Protein AF-0000000076143682 (afdb_homodimer)

Nearest PDB structures (foldseek):
  3w6v-assembly1_A  TM=9.434E-01  e=1.680E-06  Streptomyces griseus
  3oio-assembly1_A  TM=9.098E-01  e=3.412E-06  Chromobacterium violaceum
  3lsg-assembly1_A  TM=9.232E-01  e=2.540E-06  Fusobacterium nucleatum subsp. nucleatum
  6swi-assembly1_A  TM=8.484E-01  e=1.782E-06  Geobacillus stearothermophilus
  3oou-assembly1_A  TM=8.891E-01  e=2.005E-04  Listeria innocua

Organism: NCBI:txid2745518

Secondary structure (DSSP, 8-state):
--HHHHHHHHHT-EEEEEEEEEE-SS-EEEEPPPPTTEEEEEEEEESEEEEEETTS-EEEEETTEEEE-TT---EEEE-SS------PPEEEP-SSSEEEEES-SS-SEEEEEEEEE--TT-HHHHTS-S-EEEETTT--SS-HHHHHHHHHHHHHHS--TTHHHHHHHHHHHHHHHHHHHHHHHS---SHHHHHHHSTTHHHHHHHHHH-TTS---HHHHHHHTT--HHHHHHHHHHHHSS-HHHHHHHHHHHHHHHHHHH----HHHHHHHTT-S-HHHHHHHHHHHHSS-HHHHHH-/--HHHHHHHHHT-EEEEEEEEEE-SS-EEEEPPPPTTEEEEEEEEESEEEEEETTS-EEEEETTEEEE-TT---EEEE-SS------PPEEEP-SSSEEEEES-SS-SEEEEEEEEE--TT-HHHHTS-S-EEEETTT--SS-HHHHHHHHHHHHHHS--TTHHHHHHHHHHHHHHHHHHHHHHHS---SHHHHHHHSTTHHHHHHHHHH-TTS---HHHHHHHTT--HHHHHHHHHHHHSS-HHHHHHHHHHHHHHHHHHH----HHHHHHHTT-S-HHHHHHHHHHHHSS-HHHHHH-

Foldseek 3Di:
DDLVVLLLVLFVKWKFWAEKEFEADWAKAKDAFDDQQKKKKKAWQAAKKWKAFPPGDIDIDHHQKMKIFLGRGIMMIIHPDDDDDHDFFDWDDDADHIYTYYDDPHGNTIMIMIIMGTDSLRQVSVQDDRMDMFGCPPPPDPSPLVVLVVVLVVLRVDHDPCSRVVNGVSRRVNVVVRVVRRCVVDQRQAGPRLQCVDPQSVQLSRVCSVQLQDPDDLCNSCVSSVHDSVCNQVVNCNHHVDGPVVVSLSSLLSQLLCCLQPHPDDLCRSCNRNHHPDSVVVQVSNCVSPVDGSVVSSVD/DDLVVLLLVLFVKWKFWAEKEFEADWAKAKDAFDDQQKKKKKAWQAAKKWKAFPPGDIDIDHHQKMKIFLGRGIMMIIHPDDDDDHDFFDWDDDADHIYTYYDDPHGNTIMIMIIMGTDSLRQVSVQDDRMDMFGCPPPVPPSVLVVLVVVLVVLRVDHDPCSRVVNGVSRRVNVVVRVVRRCVVDPRQAGPRLQCVDPQSVQLSRVCSVQLQDPDDLVVSCVSSVHDSVCNQVVNCNHHVDGPVVVSLSSLLSQLLCCLQPHPDDLCRSCNRNHHPDSVVVQVSNCVSPVDGSVVSSVD

Radius of gyration: 25.92 Å; Cα contacts (8 Å, |Δi|>4): 1190; chains: 2; bounding box: 68×75×62 Å

pLDDT: mean 92.41, std 7.6, range [52.66, 98.69]

Structure (mmCIF, N/CA/C/O backbone):
data_AF-0000000076143682-model_v1
#
loop_
_entity.id
_entity.type
_entity.pdbx_description
1 polymer 'AraC family transcriptional regulator'
#
loop_
_atom_site.group_PDB
_atom_site.id
_atom_site.type_symbol
_atom_site.label_atom_id
_atom_site.label_alt_id
_atom_site.label_comp_id
_atom_site.label_asym_id
_atom_site.label_entity_id
_atom_site.label_seq_id
_atom_site.pdbx_PDB_ins_code
_atom_site.Cartn_x
_atom_site.Cartn_y
_atom_site.Cartn_z
_atom_site.occupancy
_atom_site.B_iso_or_equiv
_atom_site.auth_seq_id
_atom_site.auth_comp_id
_atom_site.auth_asym_id
_atom_site.auth_atom_id
_atom_site.pdbx_PDB_model_num
ATOM 1 N N . MET A 1 1 ? -14.023 -11.789 -1.362 1 64.69 1 MET A N 1
ATOM 2 C CA . MET A 1 1 ? -12.664 -11.664 -1.88 1 64.69 1 MET A CA 1
ATOM 3 C C . MET A 1 1 ? -12.312 -12.844 -2.781 1 64.69 1 MET A C 1
ATOM 5 O O . MET A 1 1 ? -12.719 -13.977 -2.514 1 64.69 1 MET A O 1
ATOM 9 N N . ASN A 1 2 ? -11.844 -12.516 -3.998 1 81.31 2 ASN A N 1
ATOM 10 C CA . ASN A 1 2 ? -11.5 -13.617 -4.891 1 81.31 2 ASN A CA 1
ATOM 11 C C . ASN A 1 2 ? -10.195 -14.289 -4.473 1 81.31 2 ASN A C 1
ATOM 13 O O . ASN A 1 2 ? -9.5 -13.805 -3.576 1 81.31 2 ASN A O 1
ATOM 17 N N . SER A 1 3 ? -10 -15.461 -4.918 1 86.38 3 SER A N 1
ATOM 18 C CA . SER A 1 3 ? -8.906 -16.344 -4.523 1 86.38 3 SER A CA 1
ATOM 19 C C . SER A 1 3 ? -7.555 -15.656 -4.711 1 86.38 3 SER A C 1
ATOM 21 O O . SER A 1 3 ? -6.66 -15.812 -3.879 1 86.38 3 SER A O 1
ATOM 23 N N . ILE A 1 4 ? -7.426 -14.828 -5.684 1 87.31 4 ILE A N 1
ATOM 24 C CA . ILE A 1 4 ? -6.148 -14.18 -5.957 1 87.31 4 ILE A CA 1
ATOM 25 C C . ILE A 1 4 ? -5.914 -13.062 -4.941 1 87.31 4 ILE A C 1
ATOM 27 O O . ILE A 1 4 ? -4.789 -12.867 -4.477 1 87.31 4 ILE A O 1
ATOM 31 N N . ASP A 1 5 ? -6.973 -12.383 -4.559 1 91.06 5 ASP A N 1
ATOM 32 C CA . ASP A 1 5 ? -6.859 -11.383 -3.5 1 91.06 5 ASP A CA 1
ATOM 33 C C . ASP A 1 5 ? -6.387 -12.016 -2.193 1 91.06 5 ASP A C 1
ATOM 35 O O . ASP A 1 5 ? -5.547 -11.453 -1.489 1 91.06 5 ASP A O 1
ATOM 39 N N . THR A 1 6 ? -6.953 -13.164 -1.979 1 91.31 6 THR A N 1
ATOM 40 C CA . THR A 1 6 ? -6.566 -13.883 -0.771 1 91.31 6 THR A CA 1
ATOM 41 C C . THR A 1 6 ? -5.086 -14.25 -0.809 1 91.31 6 THR A C 1
ATOM 43 O O . THR A 1 6 ? -4.367 -14.055 0.174 1 91.31 6 THR A O 1
ATOM 46 N N . LEU A 1 7 ? -4.641 -14.742 -1.897 1 93.31 7 LEU A N 1
ATOM 47 C CA . LEU A 1 7 ? -3.246 -15.148 -2.041 1 93.31 7 LEU A CA 1
ATOM 48 C C . LEU A 1 7 ? -2.318 -13.938 -1.927 1 93.31 7 LEU A C 1
ATOM 50 O O . LEU A 1 7 ? -1.259 -14.023 -1.302 1 93.31 7 LEU A O 1
ATOM 54 N N . ILE A 1 8 ? -2.713 -12.812 -2.516 1 93.06 8 ILE A N 1
ATOM 55 C CA . ILE A 1 8 ? -1.909 -11.594 -2.428 1 93.06 8 ILE A CA 1
ATOM 56 C C . ILE A 1 8 ? -1.854 -11.117 -0.98 1 93.06 8 ILE A C 1
ATOM 58 O O . ILE A 1 8 ? -0.785 -10.758 -0.479 1 93.06 8 ILE A O 1
ATOM 62 N N . ALA A 1 9 ? -2.977 -11.117 -0.318 1 91.19 9 ALA A N 1
ATOM 63 C CA . ALA A 1 9 ? -3.031 -10.703 1.083 1 91.19 9 ALA A CA 1
ATOM 64 C C . ALA A 1 9 ? -2.15 -11.602 1.95 1 91.19 9 ALA A C 1
ATOM 66 O O . ALA A 1 9 ? -1.414 -11.117 2.811 1 91.19 9 ALA A O 1
ATOM 67 N N . LEU A 1 10 ? -2.186 -12.867 1.701 1 93 10 LEU A N 1
ATOM 68 C CA . LEU A 1 10 ? -1.384 -13.828 2.447 1 93 10 LEU A CA 1
ATOM 69 C C . LEU A 1 10 ? 0.105 -13.586 2.225 1 93 10 LEU A C 1
ATOM 71 O O . LEU A 1 10 ? 0.91 -13.75 3.143 1 93 10 LEU A O 1
ATOM 75 N N . ALA A 1 11 ? 0.418 -13.172 1.07 1 94.62 11 ALA A N 1
ATOM 76 C CA . ALA A 1 11 ? 1.822 -12.93 0.749 1 94.62 11 ALA A CA 1
ATOM 77 C C . ALA A 1 11 ? 2.352 -11.703 1.49 1 94.62 11 ALA A C 1
ATOM 79 O O . ALA A 1 11 ? 3.564 -11.492 1.563 1 94.62 11 ALA A O 1
ATOM 80 N N . ASN A 1 12 ? 1.434 -10.828 2.016 1 91.75 12 ASN A N 1
ATOM 81 C CA . ASN A 1 12 ? 1.83 -9.57 2.643 1 91.75 12 ASN A CA 1
ATOM 82 C C . ASN A 1 12 ? 2.766 -8.766 1.745 1 91.75 12 ASN A C 1
ATOM 84 O O . ASN A 1 12 ? 3.85 -8.367 2.172 1 91.75 12 ASN A O 1
ATOM 88 N N . LEU A 1 13 ? 2.316 -8.539 0.617 1 94.12 13 LEU A N 1
ATOM 89 C CA . LEU A 1 13 ? 3.135 -8.008 -0.468 1 94.12 13 LEU A CA 1
ATOM 90 C C . LEU A 1 13 ? 3.359 -6.508 -0.292 1 94.12 13 LEU A C 1
ATOM 92 O O . LEU A 1 13 ? 2.422 -5.77 0.013 1 94.12 13 LEU A O 1
ATOM 96 N N . ARG A 1 14 ? 4.57 -6.082 -0.437 1 93.12 14 ARG A N 1
ATOM 97 C CA . ARG A 1 14 ? 4.957 -4.676 -0.478 1 93.12 14 ARG A CA 1
ATOM 98 C C . ARG A 1 14 ? 5.875 -4.395 -1.663 1 93.12 14 ARG A C 1
ATOM 100 O O . ARG A 1 14 ? 6.766 -5.191 -1.969 1 93.12 14 ARG A O 1
ATOM 107 N N . GLY A 1 15 ? 5.59 -3.312 -2.287 1 96.25 15 GLY A N 1
ATOM 108 C CA . GLY A 1 15 ? 6.449 -2.908 -3.387 1 96.25 15 GLY A CA 1
ATOM 109 C C . GLY A 1 15 ? 7.367 -1.755 -3.031 1 96.25 15 GLY A C 1
ATOM 110 O O . GLY A 1 15 ? 6.996 -0.873 -2.254 1 96.25 15 GLY A O 1
ATOM 111 N N . SER A 1 16 ? 8.539 -1.79 -3.613 1 96.06 16 SER A N 1
ATOM 112 C CA . SER A 1 16 ? 9.461 -0.667 -3.525 1 96.06 16 SER A CA 1
ATOM 113 C C . SER A 1 16 ? 10.117 -0.384 -4.871 1 96.06 16 SER A C 1
ATOM 115 O O . SER A 1 16 ? 10.242 -1.28 -5.711 1 96.06 16 SER A O 1
ATOM 117 N N . LEU A 1 17 ? 10.367 0.779 -5.148 1 96.06 17 LEU A N 1
ATOM 118 C CA . LEU A 1 17 ? 11.156 1.258 -6.281 1 96.06 17 LEU A CA 1
ATOM 119 C C . LEU A 1 17 ? 12.367 2.053 -5.801 1 96.06 17 LEU A C 1
ATOM 121 O O . LEU A 1 17 ? 12.219 3.1 -5.168 1 96.06 17 LEU A O 1
ATOM 125 N N . ASP A 1 18 ? 13.57 1.607 -6.184 1 92.88 18 ASP A N 1
ATOM 126 C CA . ASP A 1 18 ? 14.742 2.076 -5.457 1 92.88 18 ASP A CA 1
ATOM 127 C C . ASP A 1 18 ? 15.719 2.785 -6.395 1 92.88 18 ASP A C 1
ATOM 129 O O . ASP A 1 18 ? 16.484 3.66 -5.965 1 92.88 18 ASP A O 1
ATOM 133 N N . LEU A 1 19 ? 15.703 2.42 -7.672 1 95.94 19 LEU A N 1
ATOM 134 C CA . LEU A 1 19 ? 16.766 2.898 -8.547 1 95.94 19 LEU A CA 1
ATOM 135 C C . LEU A 1 19 ? 16.203 3.352 -9.891 1 95.94 19 LEU A C 1
ATOM 137 O O . LEU A 1 19 ? 15.227 2.783 -10.383 1 95.94 19 LEU A O 1
ATOM 141 N N . ARG A 1 20 ? 16.812 4.367 -10.375 1 96.69 20 ARG A N 1
ATOM 142 C CA . ARG A 1 20 ? 16.719 4.695 -11.789 1 96.69 20 ARG A CA 1
ATOM 143 C C . ARG A 1 20 ? 18.047 4.445 -12.5 1 96.69 20 ARG A C 1
ATOM 145 O O . ARG A 1 20 ? 19.094 4.984 -12.102 1 96.69 20 ARG A O 1
ATOM 152 N N . CYS A 1 21 ? 17.984 3.627 -13.453 1 97.44 21 CYS A N 1
ATOM 153 C CA . CYS A 1 21 ? 19.203 3.258 -14.172 1 97.44 21 CYS A CA 1
ATOM 154 C C . CYS A 1 21 ? 19.234 3.895 -15.555 1 97.44 21 CYS A C 1
ATOM 156 O O . CYS A 1 21 ? 18.312 3.707 -16.344 1 97.44 21 CYS A O 1
ATOM 158 N N . GLN A 1 22 ? 20.203 4.633 -15.797 1 97.44 22 GLN A N 1
ATOM 159 C CA . GLN A 1 22 ? 20.438 5.305 -17.078 1 97.44 22 GLN A CA 1
ATOM 160 C C . GLN A 1 22 ? 21.781 4.906 -17.672 1 97.44 22 GLN A C 1
ATOM 162 O O . GLN A 1 22 ? 22.828 5.301 -17.156 1 97.44 22 GLN A O 1
ATOM 167 N N . PHE A 1 23 ? 21.75 4.176 -18.781 1 97.94 23 PHE A N 1
ATOM 168 C CA . PHE A 1 23 ? 22.969 3.564 -19.328 1 97.94 23 PHE A CA 1
ATOM 169 C C . PHE A 1 23 ? 23.172 3.953 -20.781 1 97.94 23 PHE A C 1
ATOM 171 O O . PHE A 1 23 ? 22.203 4.137 -21.516 1 97.94 23 PHE A O 1
ATOM 178 N N . GLN A 1 24 ? 24.375 4.102 -21.141 1 97.25 24 GLN A N 1
ATOM 179 C CA . GLN A 1 24 ? 24.75 4.5 -22.5 1 97.25 24 GLN A CA 1
ATOM 180 C C . GLN A 1 24 ? 25.859 3.598 -23.047 1 97.25 24 GLN A C 1
ATOM 182 O O . GLN A 1 24 ? 26.781 3.225 -22.328 1 97.25 24 GLN A O 1
ATOM 187 N N . GLY A 1 25 ? 25.797 3.324 -24.328 1 96.25 25 GLY A N 1
ATOM 188 C CA . GLY A 1 25 ? 26.828 2.535 -24.984 1 96.25 25 GLY A CA 1
ATOM 189 C C . GLY A 1 25 ? 26.797 1.072 -24.578 1 96.25 25 GLY A C 1
ATOM 190 O O . GLY A 1 25 ? 25.734 0.494 -24.391 1 96.25 25 GLY A O 1
ATOM 191 N N . ASP A 1 26 ? 28.078 0.414 -24.641 1 97 26 ASP A N 1
ATOM 192 C CA . ASP A 1 26 ? 28.188 -0.972 -24.188 1 97 26 ASP A CA 1
ATOM 193 C C . ASP A 1 26 ? 28.328 -1.052 -22.672 1 97 26 ASP A C 1
ATOM 195 O O . ASP A 1 26 ? 29.172 -0.377 -22.094 1 97 26 ASP A O 1
ATOM 199 N N . TRP A 1 27 ? 27.422 -1.814 -22.109 1 97.38 27 TRP A N 1
ATOM 200 C CA . TRP A 1 27 ? 27.422 -1.952 -20.656 1 97.38 27 TRP A CA 1
ATOM 201 C C . TRP A 1 27 ? 26.938 -3.336 -20.234 1 97.38 27 TRP A C 1
ATOM 203 O O . TRP A 1 27 ? 26.281 -4.031 -21.016 1 97.38 27 TRP A O 1
ATOM 213 N N . ALA A 1 28 ? 27.344 -3.775 -19.141 1 98.06 28 ALA A N 1
ATOM 214 C CA . ALA A 1 28 ? 26.875 -4.988 -18.484 1 98.06 28 ALA A CA 1
ATOM 215 C C . ALA A 1 28 ? 26.812 -4.801 -16.969 1 98.06 28 ALA A C 1
ATOM 217 O O . ALA A 1 28 ? 27.734 -4.254 -16.359 1 98.06 28 ALA A O 1
ATOM 218 N N . LEU A 1 29 ? 25.703 -5.145 -16.438 1 97.56 29 LEU A N 1
ATOM 219 C CA . LEU A 1 29 ? 25.469 -5.02 -15 1 97.56 29 LEU A CA 1
ATOM 220 C C . LEU A 1 29 ? 25.031 -6.352 -14.406 1 97.56 29 LEU A C 1
ATOM 222 O O . LEU A 1 29 ? 23.969 -6.867 -14.742 1 97.56 29 LEU A O 1
ATOM 226 N N . GLU A 1 30 ? 25.812 -6.82 -13.469 1 96.94 30 GLU A N 1
ATOM 227 C CA . GLU A 1 30 ? 25.5 -8.086 -12.805 1 96.94 30 GLU A CA 1
ATOM 228 C C . GLU A 1 30 ? 24.672 -7.863 -11.547 1 96.94 30 GLU A C 1
ATOM 230 O O . GLU A 1 30 ? 24.922 -6.918 -10.789 1 96.94 30 GLU A O 1
ATOM 235 N N . HIS A 1 31 ? 23.672 -8.672 -11.305 1 96.38 31 HIS A N 1
ATOM 236 C CA . HIS A 1 31 ? 22.859 -8.664 -10.094 1 96.38 31 HIS A CA 1
ATOM 237 C C . HIS A 1 31 ? 23.031 -9.969 -9.312 1 96.38 31 HIS A C 1
ATOM 239 O O . HIS A 1 31 ? 22.75 -11.047 -9.836 1 96.38 31 HIS A O 1
ATOM 245 N N . ALA A 1 32 ? 23.453 -9.82 -8.094 1 96 32 ALA A N 1
ATOM 246 C CA . ALA A 1 32 ? 23.578 -10.961 -7.195 1 96 32 ALA A CA 1
ATOM 247 C C . ALA A 1 32 ? 22.203 -11.492 -6.785 1 96 32 ALA A C 1
ATOM 249 O O . ALA A 1 32 ? 21.203 -10.789 -6.926 1 96 32 ALA A O 1
ATOM 250 N N . PRO A 1 33 ? 22.172 -12.828 -6.438 1 95.38 33 PRO A N 1
ATOM 251 C CA . PRO A 1 33 ? 20.891 -13.344 -5.969 1 95.38 33 PRO A CA 1
ATOM 252 C C . PRO A 1 33 ? 20.344 -12.586 -4.758 1 95.38 33 PRO A C 1
ATOM 254 O O . PRO A 1 33 ? 21.125 -12.102 -3.932 1 95.38 33 PRO A O 1
ATOM 257 N N . GLU A 1 34 ? 19.062 -12.422 -4.68 1 95.5 34 GLU A N 1
ATOM 258 C CA . GLU A 1 34 ? 18.406 -11.797 -3.531 1 95.5 34 GLU A CA 1
ATOM 259 C C . GLU A 1 34 ? 18.047 -12.844 -2.475 1 95.5 34 GLU A C 1
ATOM 261 O O . GLU A 1 34 ? 18.016 -14.039 -2.764 1 95.5 34 GLU A O 1
ATOM 266 N N . ASN A 1 35 ? 17.812 -12.32 -1.285 1 93.31 35 ASN A N 1
ATOM 267 C CA . ASN A 1 35 ? 17.297 -13.188 -0.235 1 93.31 35 ASN A CA 1
ATOM 268 C C . ASN A 1 35 ? 15.891 -13.688 -0.565 1 93.31 35 ASN A C 1
ATOM 270 O O . ASN A 1 35 ? 15.164 -13.062 -1.339 1 93.31 35 ASN A O 1
ATOM 274 N N . LEU A 1 36 ? 15.602 -14.875 0.011 1 90.88 36 LEU A N 1
ATOM 275 C CA . LEU A 1 36 ? 14.234 -15.359 -0.118 1 90.88 36 LEU A CA 1
ATOM 276 C C . LEU A 1 36 ? 13.234 -14.328 0.393 1 90.88 36 LEU A C 1
ATOM 278 O O . LEU A 1 36 ? 13.461 -13.703 1.434 1 90.88 36 LEU A O 1
ATOM 282 N N . GLY A 1 37 ? 12.164 -14.125 -0.332 1 95.12 37 GLY A N 1
ATOM 283 C CA . GLY A 1 37 ? 11.172 -13.125 0.026 1 95.12 37 GLY A CA 1
ATOM 284 C C . GLY A 1 37 ? 11.375 -11.797 -0.671 1 95.12 37 GLY A C 1
ATOM 285 O O . GLY A 1 37 ? 10.641 -10.836 -0.423 1 95.12 37 GLY A O 1
ATOM 286 N N . VAL A 1 38 ? 12.406 -11.703 -1.468 1 97.31 38 VAL A N 1
ATOM 287 C CA . VAL A 1 38 ? 12.68 -10.484 -2.227 1 97.31 38 VAL A CA 1
ATOM 288 C C . VAL A 1 38 ? 12.711 -10.805 -3.721 1 97.31 38 VAL A C 1
ATOM 290 O O . VAL A 1 38 ? 13.484 -11.656 -4.168 1 97.31 38 VAL A O 1
ATOM 293 N N . ALA A 1 39 ? 11.859 -10.148 -4.461 1 97.94 39 ALA A N 1
ATOM 294 C CA . ALA A 1 39 ? 11.758 -10.359 -5.902 1 97.94 39 ALA A CA 1
ATOM 295 C C . ALA A 1 39 ? 12.102 -9.086 -6.668 1 97.94 39 ALA A C 1
ATOM 297 O O . ALA A 1 39 ? 11.266 -8.188 -6.789 1 97.94 39 ALA A O 1
ATOM 298 N N . PRO A 1 40 ? 13.266 -9.023 -7.281 1 98.25 40 PRO A N 1
ATOM 299 C CA . PRO A 1 40 ? 13.609 -7.828 -8.055 1 98.25 40 PRO A CA 1
ATOM 300 C C . PRO A 1 40 ? 12.82 -7.723 -9.359 1 98.25 40 PRO A C 1
ATOM 302 O O . PRO A 1 40 ? 12.43 -8.742 -9.938 1 98.25 40 PRO A O 1
ATOM 305 N N . TYR A 1 41 ? 12.547 -6.504 -9.773 1 98.38 41 TYR A N 1
ATOM 306 C CA . TYR A 1 41 ? 11.914 -6.266 -11.062 1 98.38 41 TYR A CA 1
ATOM 307 C C . TYR A 1 41 ? 12.531 -5.051 -11.758 1 98.38 41 TYR A C 1
ATOM 309 O O . TYR A 1 41 ? 13.094 -4.172 -11.094 1 98.38 41 TYR A O 1
ATOM 317 N N . HIS A 1 42 ? 12.484 -4.996 -13.094 1 98.69 42 HIS A N 1
ATOM 318 C CA . HIS A 1 42 ? 13 -3.93 -13.945 1 98.69 42 HIS A CA 1
ATOM 319 C C . HIS A 1 42 ? 11.938 -3.463 -14.938 1 98.69 42 HIS A C 1
ATOM 321 O O . HIS A 1 42 ? 11.32 -4.281 -15.625 1 98.69 42 HIS A O 1
ATOM 327 N N . ILE A 1 43 ? 11.734 -2.219 -15 1 98.31 43 ILE A N 1
ATOM 328 C CA . ILE A 1 43 ? 10.82 -1.619 -15.969 1 98.31 43 ILE A CA 1
ATOM 329 C C . ILE A 1 43 ? 11.617 -0.806 -16.984 1 98.31 43 ILE A C 1
ATOM 331 O O . ILE A 1 43 ? 12.242 0.199 -16.641 1 98.31 43 ILE A O 1
ATOM 335 N N . VAL A 1 44 ? 11.539 -1.146 -18.234 1 98.31 44 VAL A N 1
ATOM 336 C CA . VAL A 1 44 ? 12.219 -0.372 -19.266 1 98.31 44 VAL A CA 1
ATOM 337 C C . VAL A 1 44 ? 11.352 0.818 -19.672 1 98.31 44 VAL A C 1
ATOM 339 O O . VAL A 1 44 ? 10.273 0.643 -20.25 1 98.31 44 VAL A O 1
ATOM 342 N N . LEU A 1 45 ? 11.836 1.968 -19.406 1 97.19 45 LEU A N 1
ATOM 343 C CA . LEU A 1 45 ? 11.102 3.178 -19.75 1 97.19 45 LEU A CA 1
ATOM 344 C C . LEU A 1 45 ? 11.414 3.607 -21.188 1 97.19 45 LEU A C 1
ATOM 346 O O . LEU A 1 45 ? 10.539 4.129 -21.891 1 97.19 45 LEU A O 1
ATOM 350 N N . SER A 1 46 ? 12.625 3.504 -21.562 1 97.06 46 SER A N 1
ATOM 351 C CA . SER A 1 46 ? 13.094 3.807 -22.922 1 97.06 46 SER A CA 1
ATOM 352 C C . SER A 1 46 ? 14.312 2.969 -23.266 1 97.06 46 SER A C 1
ATOM 354 O O . SER A 1 46 ? 15.086 2.58 -22.391 1 97.06 46 SER A O 1
ATOM 356 N N . GLY A 1 47 ? 14.422 2.68 -24.578 1 97.44 47 GLY A N 1
ATOM 357 C CA . GLY A 1 47 ? 15.539 1.869 -25.047 1 97.44 47 GLY A CA 1
ATOM 358 C C . GLY A 1 47 ? 15.273 0.378 -24.953 1 97.44 47 GLY A C 1
ATOM 359 O O . GLY A 1 47 ? 14.117 -0.058 -25.031 1 97.44 47 GLY A O 1
ATOM 360 N N . SER A 1 48 ? 16.391 -0.356 -25.031 1 97.69 48 SER A N 1
ATOM 361 C CA . SER A 1 48 ? 16.297 -1.811 -24.953 1 97.69 48 SER A CA 1
ATOM 362 C C . SER A 1 48 ? 17.562 -2.404 -24.328 1 97.69 48 SER A C 1
ATOM 364 O O . SER A 1 48 ? 18.594 -1.739 -24.25 1 97.69 48 SER A O 1
ATOM 366 N N . CYS A 1 49 ? 17.391 -3.607 -23.797 1 98.12 49 CYS A N 1
ATOM 367 C CA . CYS A 1 49 ? 18.516 -4.336 -23.234 1 98.12 49 CYS A CA 1
ATOM 368 C C . CYS A 1 49 ? 18.266 -5.84 -23.266 1 98.12 49 CYS A C 1
ATOM 370 O O . CYS A 1 49 ? 17.203 -6.289 -23.688 1 98.12 49 CYS A O 1
ATOM 372 N N . ARG A 1 50 ? 19.312 -6.562 -22.953 1 98.19 50 ARG A N 1
ATOM 373 C CA . ARG A 1 50 ? 19.219 -8.016 -22.828 1 98.19 50 ARG A CA 1
ATOM 374 C C . ARG A 1 50 ? 19.406 -8.461 -21.391 1 98.19 50 ARG A C 1
ATOM 376 O O . ARG A 1 50 ? 20.203 -7.879 -20.656 1 98.19 50 ARG A O 1
ATOM 383 N N . ALA A 1 51 ? 18.656 -9.414 -21.016 1 98.12 51 ALA A N 1
ATOM 384 C CA . ALA A 1 51 ? 18.828 -10.055 -19.703 1 98.12 51 ALA A CA 1
ATOM 385 C C . ALA A 1 51 ? 19.25 -11.508 -19.859 1 98.12 51 ALA A C 1
ATOM 387 O O . ALA A 1 51 ? 18.625 -12.273 -20.594 1 98.12 51 ALA A O 1
ATOM 388 N N . GLU A 1 52 ? 20.266 -11.859 -19.266 1 97.44 52 GLU A N 1
ATOM 389 C CA . GLU A 1 52 ? 20.703 -13.25 -19.141 1 97.44 52 GLU A CA 1
ATOM 390 C C . GLU A 1 52 ? 20.359 -13.812 -17.766 1 97.44 52 GLU A C 1
ATOM 392 O O . GLU A 1 52 ? 20.844 -13.32 -16.75 1 97.44 52 GLU A O 1
ATOM 397 N N . LEU A 1 53 ? 19.562 -14.789 -17.781 1 96.5 53 LEU A N 1
ATOM 398 C CA . LEU A 1 53 ? 18.984 -15.297 -16.547 1 96.5 53 LEU A CA 1
ATOM 399 C C . LEU A 1 53 ? 19.672 -16.594 -16.125 1 96.5 53 LEU A C 1
ATOM 401 O O . LEU A 1 53 ? 20.422 -17.188 -16.891 1 96.5 53 LEU A O 1
ATOM 405 N N . SER A 1 54 ? 19.234 -16.906 -14.875 1 87.19 54 SER A N 1
ATOM 406 C CA . SER A 1 54 ? 19.766 -18.172 -14.375 1 87.19 54 SER A CA 1
ATOM 407 C C . SER A 1 54 ? 19.219 -19.359 -15.188 1 87.19 54 SER A C 1
ATOM 409 O O . SER A 1 54 ? 18.078 -19.344 -15.625 1 87.19 54 SER A O 1
ATOM 411 N N . GLY A 1 55 ? 19.969 -20.266 -15.594 1 87.38 55 GLY A N 1
ATOM 412 C CA . GLY A 1 55 ? 19.578 -21.422 -16.391 1 87.38 55 GLY A CA 1
ATOM 413 C C . GLY A 1 55 ? 19.922 -21.297 -17.859 1 87.38 55 GLY A C 1
ATOM 414 O O . GLY A 1 55 ? 19.641 -22.188 -18.656 1 87.38 55 GLY A O 1
ATOM 415 N N . GLY A 1 56 ? 20.297 -20.109 -18.188 1 88.94 56 GLY A N 1
ATOM 416 C CA . GLY A 1 56 ? 20.812 -19.938 -19.531 1 88.94 56 GLY A CA 1
ATOM 417 C C . GLY A 1 56 ? 19.859 -19.203 -20.453 1 88.94 56 GLY A C 1
ATOM 418 O O . GLY A 1 56 ? 20.188 -18.906 -21.609 1 88.94 56 GLY A O 1
ATOM 419 N N . GLN A 1 57 ? 18.656 -18.875 -19.969 1 93.31 57 GLN A N 1
ATOM 420 C CA . GLN A 1 57 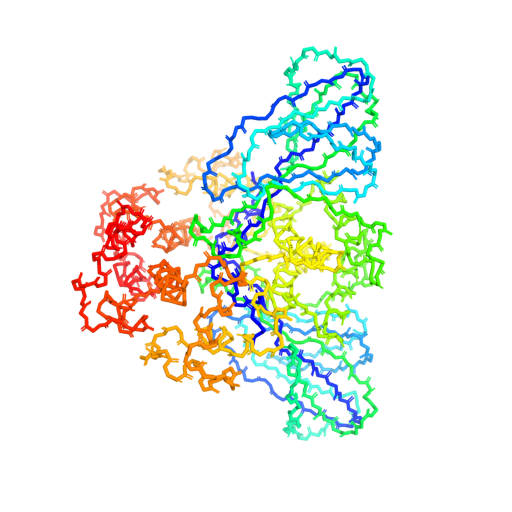? 17.688 -18.156 -20.781 1 93.31 57 GLN A CA 1
ATOM 421 C C . GLN A 1 57 ? 18.125 -16.719 -21 1 93.31 57 GLN A C 1
ATOM 423 O O . GLN A 1 57 ? 18.75 -16.109 -20.141 1 93.31 57 GLN A O 1
ATOM 428 N N . GLN A 1 58 ? 17.812 -16.266 -22.234 1 95.5 58 GLN A N 1
ATOM 429 C CA . GLN A 1 58 ? 18.062 -14.875 -22.578 1 95.5 58 GLN A CA 1
ATOM 430 C C . GLN A 1 58 ? 16.766 -14.18 -23.016 1 95.5 58 GLN A C 1
ATOM 432 O O . GLN A 1 58 ? 15.969 -14.758 -23.766 1 95.5 58 GLN A O 1
ATOM 437 N N . VAL A 1 59 ? 16.609 -13.039 -22.484 1 96.38 59 VAL A N 1
ATOM 438 C CA . VAL A 1 59 ? 15.406 -12.273 -22.812 1 96.38 59 VAL A CA 1
ATOM 439 C C . VAL A 1 59 ? 15.789 -10.875 -23.266 1 96.38 59 VAL A C 1
ATOM 441 O O . VAL A 1 59 ? 16.703 -10.258 -22.719 1 96.38 59 VAL A O 1
ATOM 444 N N . THR A 1 60 ? 15.141 -10.453 -24.344 1 97.44 60 THR A N 1
ATOM 445 C CA . THR A 1 60 ? 15.289 -9.07 -24.781 1 97.44 60 THR A CA 1
ATOM 446 C C . THR A 1 60 ? 14.172 -8.203 -24.203 1 97.44 60 THR A C 1
ATOM 448 O O . THR A 1 60 ? 13 -8.562 -24.266 1 97.44 60 THR A O 1
ATOM 451 N N . LEU A 1 61 ? 14.531 -7.094 -23.625 1 97.69 61 LEU A N 1
ATOM 452 C CA . LEU A 1 61 ? 13.586 -6.152 -23.047 1 97.69 61 LEU A CA 1
ATOM 453 C C . LEU A 1 61 ? 13.57 -4.84 -23.828 1 97.69 61 LEU A C 1
ATOM 455 O O . LEU A 1 61 ? 14.625 -4.34 -24.234 1 97.69 61 LEU A O 1
ATOM 459 N N . ALA A 1 62 ? 12.383 -4.355 -24.094 1 96.75 62 ALA A N 1
ATOM 460 C CA . ALA A 1 62 ? 12.203 -3.07 -24.766 1 96.75 62 ALA A CA 1
ATOM 461 C C . ALA A 1 62 ? 11.281 -2.156 -23.953 1 96.75 62 ALA A C 1
ATOM 463 O O . ALA A 1 62 ? 10.758 -2.555 -22.906 1 96.75 62 ALA A O 1
ATOM 464 N N . GLU A 1 63 ? 11.141 -0.919 -24.516 1 96 63 GLU A N 1
ATOM 465 C CA . GLU A 1 63 ? 10.312 0.076 -23.844 1 96 63 GLU A CA 1
ATOM 466 C C . GLU A 1 63 ? 8.953 -0.501 -23.469 1 96 63 GLU A C 1
ATOM 468 O O . GLU A 1 63 ? 8.258 -1.063 -24.328 1 96 63 GLU A O 1
ATOM 473 N N . GLY A 1 64 ? 8.617 -0.37 -22.188 1 94.19 64 GLY A N 1
ATOM 474 C CA . GLY A 1 64 ? 7.328 -0.838 -21.719 1 94.19 64 GLY A CA 1
ATOM 475 C C . GLY A 1 64 ? 7.375 -2.236 -21.125 1 94.19 64 GLY A C 1
ATOM 476 O O . GLY A 1 64 ? 6.422 -2.678 -20.484 1 94.19 64 GLY A O 1
ATOM 477 N N . ASP A 1 65 ? 8.469 -2.949 -21.312 1 96.31 65 ASP A N 1
ATOM 478 C CA . ASP A 1 65 ? 8.594 -4.301 -20.781 1 96.31 65 ASP A CA 1
ATOM 479 C C . ASP A 1 65 ? 8.977 -4.266 -19.297 1 96.31 65 ASP A C 1
ATOM 481 O O . ASP A 1 65 ? 9.719 -3.379 -18.859 1 96.31 65 ASP A O 1
ATOM 485 N N . ILE A 1 66 ? 8.461 -5.223 -18.547 1 97.31 66 ILE A N 1
ATOM 486 C CA . ILE A 1 66 ? 8.805 -5.438 -17.156 1 97.31 66 ILE A CA 1
ATOM 487 C C . ILE A 1 66 ? 9.328 -6.859 -16.953 1 97.31 66 ILE A C 1
ATOM 489 O O . ILE A 1 66 ? 8.688 -7.824 -17.391 1 97.31 66 ILE A O 1
ATOM 493 N N . LEU A 1 67 ? 10.492 -6.973 -16.438 1 98.06 67 LEU A N 1
ATOM 494 C CA . LEU A 1 67 ? 11.062 -8.258 -16.047 1 98.06 67 LEU A CA 1
ATOM 495 C C . LEU A 1 67 ? 10.961 -8.453 -14.531 1 98.06 67 LEU A C 1
ATOM 497 O O . LEU A 1 67 ? 11.391 -7.586 -13.766 1 98.06 67 LEU A O 1
ATOM 501 N N . LEU A 1 68 ? 10.352 -9.5 -14.094 1 97.69 68 LEU A N 1
ATOM 502 C CA . LEU A 1 68 ? 10.219 -9.852 -12.68 1 97.69 68 LEU A CA 1
ATOM 503 C C . LEU A 1 68 ? 10.867 -11.195 -12.391 1 97.69 68 LEU A C 1
ATOM 505 O O . LEU A 1 68 ? 10.68 -12.156 -13.141 1 97.69 68 LEU A O 1
ATOM 509 N N . MET A 1 69 ? 11.641 -11.25 -11.391 1 97.19 69 MET A N 1
ATOM 510 C CA . MET A 1 69 ? 12.258 -12.492 -10.93 1 97.19 69 MET A CA 1
ATOM 511 C C . MET A 1 69 ? 11.758 -12.859 -9.531 1 97.19 69 MET A C 1
ATOM 513 O O . MET A 1 69 ? 12.375 -12.508 -8.531 1 97.19 69 MET A O 1
ATOM 517 N N . PRO A 1 70 ? 10.688 -13.656 -9.43 1 96.12 70 PRO A N 1
ATOM 518 C CA . PRO A 1 70 ? 10.016 -13.945 -8.156 1 96.12 70 PRO A CA 1
ATOM 519 C C . PRO A 1 70 ? 10.945 -14.578 -7.129 1 96.12 70 PRO A C 1
ATOM 521 O O . PRO A 1 70 ? 10.859 -14.273 -5.938 1 96.12 70 PRO A O 1
ATOM 524 N N . GLY A 1 71 ? 11.867 -15.406 -7.555 1 95.06 71 GLY A N 1
ATOM 525 C CA . GLY A 1 71 ? 12.734 -16.125 -6.641 1 95.06 71 GLY A CA 1
ATOM 526 C C . GLY A 1 71 ? 14.023 -15.398 -6.328 1 95.06 71 GLY A C 1
ATOM 527 O O . GLY A 1 71 ? 14.852 -15.891 -5.566 1 95.06 71 GLY A O 1
ATOM 528 N N . GLY A 1 72 ? 14.258 -14.281 -6.98 1 96.38 72 GLY A N 1
ATOM 529 C CA . GLY A 1 72 ? 15.43 -13.469 -6.691 1 96.38 72 GLY A CA 1
ATOM 530 C C . GLY A 1 72 ? 16.703 -13.992 -7.332 1 96.38 72 GLY A C 1
ATOM 531 O O . GLY A 1 72 ? 17.797 -13.703 -6.867 1 96.38 72 GLY A O 1
ATOM 532 N N . ALA A 1 73 ? 16.578 -14.734 -8.367 1 94.56 73 ALA A N 1
ATOM 533 C CA . ALA A 1 73 ? 17.719 -15.383 -9 1 94.56 73 ALA A CA 1
ATOM 534 C C . ALA A 1 73 ? 18.688 -14.359 -9.555 1 94.56 73 ALA A C 1
ATOM 536 O O . ALA A 1 73 ? 18.297 -13.25 -9.93 1 94.56 73 ALA A O 1
ATOM 537 N N . THR A 1 74 ? 19.906 -14.75 -9.625 1 95.88 74 THR A N 1
ATOM 538 C CA . THR A 1 74 ? 20.938 -13.93 -10.25 1 95.88 74 THR A CA 1
ATOM 539 C C . THR A 1 74 ? 20.625 -13.68 -11.719 1 95.88 74 THR A C 1
ATOM 541 O O . THR A 1 74 ? 19.953 -14.492 -12.359 1 95.88 74 THR A O 1
ATOM 544 N N . HIS A 1 75 ? 21.062 -12.516 -12.211 1 97.56 75 HIS A N 1
ATOM 545 C CA . HIS A 1 75 ? 20.875 -12.195 -13.617 1 97.56 75 HIS A CA 1
ATOM 546 C C . HIS A 1 75 ? 21.844 -11.094 -14.062 1 97.56 75 HIS A C 1
ATOM 548 O O . HIS A 1 75 ? 22.375 -10.359 -13.227 1 97.56 75 HIS A O 1
ATOM 554 N N . LEU A 1 76 ? 22.094 -11.156 -15.336 1 97.88 76 LEU A N 1
ATOM 555 C CA . LEU A 1 76 ? 22.938 -10.148 -15.969 1 97.88 76 LEU A CA 1
ATOM 556 C C . LEU A 1 76 ? 22.125 -9.312 -16.969 1 97.88 76 LEU A C 1
ATOM 558 O O . LEU A 1 76 ? 21.516 -9.852 -17.875 1 97.88 76 LEU A O 1
ATOM 562 N N . LEU A 1 77 ? 22.078 -7.984 -16.703 1 98.19 77 LEU A N 1
ATOM 563 C CA . LEU A 1 77 ? 21.562 -7.062 -17.703 1 98.19 77 LEU A CA 1
ATOM 564 C C . LEU A 1 77 ? 22.688 -6.473 -18.547 1 98.19 77 LEU A C 1
ATOM 566 O O . LEU A 1 77 ? 23.734 -6.102 -18.016 1 98.19 77 LEU A O 1
ATOM 570 N N . ARG A 1 78 ? 22.438 -6.398 -19.828 1 98 78 ARG A N 1
ATOM 571 C CA . ARG A 1 78 ? 23.484 -5.84 -20.672 1 98 78 ARG A CA 1
ATOM 572 C C . ARG A 1 78 ? 22.906 -5.141 -21.891 1 98 78 ARG A C 1
ATOM 574 O O . ARG A 1 78 ? 21.75 -5.391 -22.266 1 98 78 ARG A O 1
ATOM 581 N N . SER A 1 79 ? 23.766 -4.328 -22.5 1 97.44 79 SER A N 1
ATOM 582 C CA . SER A 1 79 ? 23.391 -3.66 -23.75 1 97.44 79 SER A CA 1
ATOM 583 C C . SER A 1 79 ? 23.234 -4.664 -24.891 1 97.44 79 SER A C 1
ATOM 585 O O . SER A 1 79 ? 23.625 -5.824 -24.766 1 97.44 79 SER A O 1
ATOM 587 N N . GLN A 1 80 ? 22.609 -4.223 -25.906 1 93.94 80 GLN A N 1
ATOM 588 C CA . GLN A 1 80 ? 22.438 -5.062 -27.094 1 93.94 80 GLN A CA 1
ATOM 589 C C . GLN A 1 80 ? 23.734 -5.227 -27.859 1 93.94 80 GLN A C 1
ATOM 591 O O . GLN A 1 80 ? 23.891 -6.168 -28.641 1 93.94 80 GLN A O 1
ATOM 596 N N . GLY A 1 81 ? 24.594 -4.391 -27.641 1 91.19 81 GLY A N 1
ATOM 597 C CA . GLY A 1 81 ? 25.859 -4.387 -28.359 1 91.19 81 GLY A CA 1
ATOM 598 C C . GLY A 1 81 ? 26.812 -5.484 -27.922 1 91.19 81 GLY A C 1
ATOM 599 O O . GLY A 1 81 ? 26.391 -6.629 -27.719 1 91.19 81 GLY A O 1
ATOM 600 N N . ALA A 1 82 ? 28.062 -5.164 -27.844 1 91.81 82 ALA A N 1
ATOM 601 C CA . ALA A 1 82 ? 29.109 -6.129 -27.5 1 91.81 82 ALA A CA 1
ATOM 602 C C . ALA A 1 82 ? 28.953 -6.621 -26.062 1 91.81 82 ALA A C 1
ATOM 604 O O . ALA A 1 82 ? 28.547 -5.863 -25.188 1 91.81 82 ALA A O 1
ATOM 605 N N . ARG A 1 83 ? 29.312 -7.863 -25.906 1 93.25 83 ARG A N 1
ATOM 606 C CA . ARG A 1 83 ? 29.359 -8.398 -24.562 1 93.25 83 ARG A CA 1
ATOM 607 C C . ARG A 1 83 ? 30.625 -7.949 -23.844 1 93.25 83 ARG A C 1
ATOM 609 O O . ARG A 1 83 ? 31.734 -8.211 -24.297 1 93.25 83 ARG A O 1
ATOM 616 N N . ILE A 1 84 ? 30.406 -7.211 -22.859 1 95.88 84 ILE A N 1
ATOM 617 C CA . ILE A 1 84 ? 31.562 -6.758 -22.109 1 95.88 84 ILE A CA 1
ATOM 618 C C . ILE A 1 84 ? 31.453 -7.242 -20.656 1 95.88 84 ILE A C 1
ATOM 620 O O . ILE A 1 84 ? 30.438 -7.812 -20.266 1 95.88 84 ILE A O 1
ATOM 624 N N . ARG A 1 85 ? 32.562 -7.051 -19.922 1 96.56 85 ARG A N 1
ATOM 625 C CA . ARG A 1 85 ? 32.562 -7.418 -18.516 1 96.56 85 ARG A CA 1
ATOM 626 C C . ARG A 1 85 ? 31.656 -6.504 -17.703 1 96.56 85 ARG A C 1
ATOM 628 O O . ARG A 1 85 ? 31.531 -5.312 -18 1 96.56 85 ARG A O 1
ATOM 635 N N . PRO A 1 86 ? 31.031 -7.07 -16.703 1 96.94 86 PRO A N 1
ATOM 636 C CA . PRO A 1 86 ? 30.188 -6.23 -15.852 1 96.94 86 PRO A CA 1
ATOM 637 C C . PRO A 1 86 ? 30.922 -5.012 -15.305 1 96.94 86 PRO A C 1
ATOM 639 O O . PRO A 1 86 ? 32.125 -5.098 -14.992 1 96.94 86 PRO A O 1
ATOM 642 N N . MET A 1 87 ? 30.125 -3.934 -15.211 1 95.88 87 MET A N 1
ATOM 643 C CA . MET A 1 87 ? 30.672 -2.664 -14.742 1 95.88 87 MET A CA 1
ATOM 644 C C . MET A 1 87 ? 30.016 -2.24 -13.43 1 95.88 87 MET A C 1
ATOM 646 O O . MET A 1 87 ? 28.984 -2.785 -13.047 1 95.88 87 MET A O 1
ATOM 650 N N . GLN A 1 88 ? 30.703 -1.28 -12.758 1 95.81 88 GLN A N 1
ATOM 651 C CA . GLN A 1 88 ? 30.109 -0.628 -11.594 1 95.81 88 GLN A CA 1
ATOM 652 C C . GLN A 1 88 ? 29.531 0.735 -11.961 1 95.81 88 GLN A C 1
ATOM 654 O O . GLN A 1 88 ? 30.25 1.594 -12.492 1 95.81 88 GLN A O 1
ATOM 659 N N . PRO A 1 89 ? 28.297 0.867 -11.656 1 96.31 89 PRO A N 1
ATOM 660 C CA . PRO A 1 89 ? 27.688 2.15 -12.023 1 96.31 89 PRO A CA 1
ATOM 661 C C . PRO A 1 89 ? 28.156 3.299 -11.133 1 96.31 89 PRO A C 1
ATOM 663 O O . PRO A 1 89 ? 28.516 3.076 -9.969 1 96.31 89 PRO A O 1
ATOM 666 N N . ARG A 1 90 ? 28.203 4.562 -11.734 1 95.75 90 ARG A N 1
ATOM 667 C CA . ARG A 1 90 ? 28.281 5.773 -10.922 1 95.75 90 ARG A CA 1
ATOM 668 C C . ARG A 1 90 ? 26.953 6.078 -10.258 1 95.75 90 ARG A C 1
ATOM 670 O O . ARG A 1 90 ? 25.906 6.07 -10.914 1 95.75 90 ARG A O 1
ATOM 677 N N . VAL A 1 91 ? 27.031 6.25 -8.969 1 95.12 91 VAL A N 1
ATOM 678 C CA . VAL A 1 91 ? 25.797 6.488 -8.219 1 95.12 91 VAL A CA 1
ATOM 679 C C . VAL A 1 91 ? 25.609 7.988 -7.988 1 95.12 91 VAL A C 1
ATOM 681 O O . VAL A 1 91 ? 26.5 8.648 -7.453 1 95.12 91 VAL A O 1
ATOM 684 N N . ILE A 1 92 ? 24.594 8.492 -8.469 1 91.19 92 ILE A N 1
ATOM 685 C CA . ILE A 1 92 ? 24.203 9.883 -8.219 1 91.19 92 ILE A CA 1
ATOM 686 C C . ILE A 1 92 ? 23.094 9.93 -7.176 1 91.19 92 ILE A C 1
ATOM 688 O O . ILE A 1 92 ? 22.016 9.375 -7.383 1 91.19 92 ILE A O 1
ATOM 692 N N . GLU A 1 93 ? 23.547 10.57 -6.086 1 86.44 93 GLU A N 1
ATOM 693 C CA . GLU A 1 93 ? 22.562 10.734 -5.012 1 86.44 93 GLU A CA 1
ATOM 694 C C . GLU A 1 93 ? 21.766 12.016 -5.184 1 86.44 93 GLU A C 1
ATOM 696 O O . GLU A 1 93 ? 22.219 12.961 -5.836 1 86.44 93 GLU A O 1
ATOM 701 N N . GLY A 1 94 ? 20.656 12 -4.898 1 76.94 94 GLY A N 1
ATOM 702 C CA . GLY A 1 94 ? 19.766 13.148 -5 1 76.94 94 GLY A CA 1
ATOM 703 C C . GLY A 1 94 ? 18.375 12.781 -5.441 1 76.94 94 GLY A C 1
ATOM 704 O O . GLY A 1 94 ? 18.156 11.742 -6.078 1 76.94 94 GLY A O 1
ATOM 705 N N . GLY A 1 95 ? 17.406 13.25 -4.844 1 81.19 95 GLY A N 1
ATOM 706 C CA . GLY A 1 95 ? 15.992 13.023 -5.129 1 81.19 95 GLY A CA 1
ATOM 707 C C . GLY A 1 95 ? 15.414 11.844 -4.359 1 81.19 95 GLY A C 1
ATOM 708 O O . GLY A 1 95 ? 16.016 11.383 -3.385 1 81.19 95 GLY A O 1
ATOM 709 N N . VAL A 1 96 ? 14.43 11.328 -4.988 1 86.88 96 VAL A N 1
ATOM 710 C CA . VAL A 1 96 ? 13.719 10.25 -4.305 1 86.88 96 VAL A CA 1
ATOM 711 C C . VAL A 1 96 ? 14.391 8.914 -4.613 1 86.88 96 VAL A C 1
ATOM 713 O O . VAL A 1 96 ? 14.516 8.055 -3.736 1 86.88 96 VAL A O 1
ATOM 716 N N . LEU A 1 97 ? 14.82 8.766 -5.906 1 92.75 97 LEU A N 1
ATOM 717 C CA . LEU A 1 97 ? 15.523 7.551 -6.309 1 92.75 97 LEU A CA 1
ATOM 718 C C . LEU A 1 97 ? 17 7.832 -6.523 1 92.75 97 LEU A C 1
ATOM 720 O O . LEU A 1 97 ? 17.375 8.883 -7.047 1 92.75 97 LEU A O 1
ATOM 724 N N . LYS A 1 98 ? 17.844 6.867 -6.176 1 94.25 98 LYS A N 1
ATOM 725 C CA . LYS A 1 98 ? 19.234 6.906 -6.625 1 94.25 98 LYS A CA 1
ATOM 726 C C . LYS A 1 98 ? 19.344 6.633 -8.125 1 94.25 98 LYS A C 1
ATOM 728 O O . LYS A 1 98 ? 18.609 5.797 -8.656 1 94.25 98 LYS A O 1
ATOM 733 N N . VAL A 1 99 ? 20.188 7.383 -8.758 1 95.25 99 VAL A N 1
ATOM 734 C CA . VAL A 1 99 ? 20.391 7.168 -10.188 1 95.25 99 VAL A CA 1
ATOM 735 C C . VAL A 1 99 ? 21.719 6.438 -10.414 1 95.25 99 VAL A C 1
ATOM 737 O O . VAL A 1 99 ? 22.766 6.871 -9.93 1 95.25 99 VAL A O 1
ATOM 740 N N . HIS A 1 100 ? 21.609 5.324 -11.055 1 96.81 100 HIS A N 1
ATOM 741 C CA . HIS A 1 100 ? 22.797 4.594 -11.508 1 96.81 100 HIS A CA 1
ATOM 742 C C . HIS A 1 100 ? 23.109 4.906 -12.969 1 96.81 100 HIS A C 1
ATOM 744 O O . HIS A 1 100 ? 22.25 4.734 -13.836 1 96.81 100 HIS A O 1
ATOM 750 N N . ARG A 1 101 ? 24.312 5.352 -13.203 1 96.88 101 ARG A N 1
ATOM 751 C CA . ARG A 1 101 ? 24.703 5.695 -14.562 1 96.88 101 ARG A CA 1
ATOM 752 C C . ARG A 1 101 ? 25.875 4.84 -15.023 1 96.88 101 ARG A C 1
ATOM 754 O O . ARG A 1 101 ? 26.828 4.617 -14.266 1 96.88 101 ARG A O 1
ATOM 761 N N . LEU A 1 102 ? 25.719 4.238 -16.172 1 96.06 102 LEU A N 1
ATOM 762 C CA . LEU A 1 102 ? 26.797 3.596 -16.906 1 96.06 102 LEU A CA 1
ATOM 763 C C . LEU A 1 102 ? 27.016 4.266 -18.25 1 96.06 102 LEU A C 1
ATOM 765 O O . LEU A 1 102 ? 26.047 4.52 -18.984 1 96.06 102 LEU A O 1
ATOM 769 N N . GLY A 1 103 ? 28.219 4.582 -18.547 1 92.31 103 GLY A N 1
ATOM 770 C CA . GLY A 1 103 ? 28.5 5.27 -19.797 1 92.31 103 GLY A CA 1
ATOM 771 C C . GLY A 1 103 ? 28.438 6.781 -19.672 1 92.31 103 GLY A C 1
ATOM 772 O O . GLY A 1 103 ? 28.922 7.355 -18.703 1 92.31 103 GLY A O 1
ATOM 773 N N . GLY A 1 104 ? 27.859 7.465 -20.703 1 87.75 104 GLY A N 1
ATOM 774 C CA . GLY A 1 104 ? 27.828 8.914 -20.75 1 87.75 104 GLY A CA 1
ATOM 775 C C . GLY A 1 104 ? 26.547 9.508 -20.188 1 87.75 104 GLY A C 1
ATOM 776 O O . GLY A 1 104 ? 25.844 8.867 -19.406 1 87.75 104 GLY A O 1
ATOM 777 N N . ASP A 1 105 ? 26.281 10.797 -20.484 1 86.69 105 ASP A N 1
ATOM 778 C CA . ASP A 1 105 ? 25.188 11.547 -19.875 1 86.69 105 ASP A CA 1
ATOM 779 C C . ASP A 1 105 ? 23.953 11.523 -20.766 1 86.69 105 ASP A C 1
ATOM 781 O O . ASP A 1 105 ? 22.906 12.047 -20.391 1 86.69 105 ASP A O 1
ATOM 785 N N . GLN A 1 106 ? 24.109 10.922 -21.953 1 91.31 106 GLN A N 1
ATOM 786 C CA . GLN A 1 106 ? 22.969 10.75 -22.844 1 91.31 106 GLN A CA 1
ATOM 787 C C . GLN A 1 106 ? 22.547 9.281 -22.922 1 91.31 106 GLN A C 1
ATOM 789 O O . GLN A 1 106 ? 22.922 8.57 -23.859 1 91.31 106 GLN A O 1
ATOM 794 N N . PRO A 1 107 ? 21.703 8.883 -21.984 1 93.31 107 PRO A N 1
ATOM 795 C CA . PRO A 1 107 ? 21.438 7.449 -21.844 1 93.31 107 PRO A CA 1
ATOM 796 C C . PRO A 1 107 ? 20.672 6.871 -23.031 1 93.31 107 PRO A C 1
ATOM 798 O O . PRO A 1 107 ? 19.75 7.504 -23.547 1 93.31 107 PRO A O 1
ATOM 801 N N . ASP A 1 108 ? 21.094 5.629 -23.484 1 97.38 108 ASP A N 1
ATOM 802 C CA . ASP A 1 108 ? 20.375 4.82 -24.469 1 97.38 108 ASP A CA 1
ATOM 803 C C . ASP A 1 108 ? 19.266 4.012 -23.828 1 97.38 108 ASP A C 1
ATOM 805 O O . ASP A 1 108 ? 18.328 3.57 -24.5 1 97.38 108 ASP A O 1
ATOM 809 N N . LEU A 1 109 ? 19.484 3.799 -22.562 1 98 109 LEU A N 1
ATOM 810 C CA . LEU A 1 109 ? 18.531 3.023 -21.781 1 98 109 LEU A CA 1
ATOM 811 C C . LEU A 1 109 ? 18.141 3.768 -20.516 1 98 109 LEU A C 1
ATOM 813 O O . LEU A 1 109 ? 19 4.328 -19.828 1 98 109 LEU A O 1
ATOM 817 N N . ASP A 1 110 ? 16.859 3.859 -20.281 1 97.75 110 ASP A N 1
ATOM 818 C CA . ASP A 1 110 ? 16.281 4.375 -19.047 1 97.75 110 ASP A CA 1
ATOM 819 C C . ASP A 1 110 ? 15.359 3.338 -18.391 1 97.75 110 ASP A C 1
ATOM 821 O O . ASP A 1 110 ? 14.406 2.867 -19.016 1 97.75 110 ASP A O 1
ATOM 825 N N . MET A 1 111 ? 15.711 2.992 -17.172 1 97.94 111 MET A N 1
ATOM 826 C CA . MET A 1 111 ? 15.016 1.877 -16.531 1 97.94 111 MET A CA 1
ATOM 827 C C . MET A 1 111 ? 14.742 2.176 -15.055 1 97.94 111 MET A C 1
ATOM 829 O O . MET A 1 111 ? 15.539 2.842 -14.398 1 97.94 111 MET A O 1
ATOM 833 N N . LEU A 1 112 ? 13.578 1.771 -14.609 1 98.12 112 LEU A N 1
ATOM 834 C CA . LEU A 1 112 ? 13.281 1.786 -13.18 1 98.12 112 LEU A CA 1
ATOM 835 C C . LEU A 1 112 ? 13.484 0.403 -12.57 1 98.12 112 LEU A C 1
ATOM 837 O O . LEU A 1 112 ? 13.078 -0.604 -13.156 1 98.12 112 LEU A O 1
ATOM 841 N N . CYS A 1 113 ? 14.141 0.333 -11.438 1 98.12 113 CYS A N 1
ATOM 842 C CA . CYS A 1 113 ? 14.453 -0.94 -10.797 1 98.12 113 CYS A CA 1
ATOM 843 C C . CYS A 1 113 ? 13.969 -0.955 -9.352 1 98.12 113 CYS A C 1
ATOM 845 O O . CYS A 1 113 ? 14.219 -0.01 -8.602 1 98.12 113 CYS A O 1
ATOM 847 N N . GLY A 1 114 ? 13.25 -1.975 -8.992 1 97.81 114 GLY A N 1
ATOM 848 C CA . GLY A 1 114 ? 12.734 -2.131 -7.641 1 97.81 114 GLY A CA 1
ATOM 849 C C . GLY A 1 114 ? 12.625 -3.582 -7.207 1 97.81 114 GLY A C 1
ATOM 850 O O . GLY A 1 114 ? 13.227 -4.465 -7.824 1 97.81 114 GLY A O 1
ATOM 851 N N . SER A 1 115 ? 12 -3.768 -6.043 1 98.19 115 SER A N 1
ATOM 852 C CA . SER A 1 115 ? 11.797 -5.109 -5.508 1 98.19 115 SER A CA 1
ATOM 853 C C . SER A 1 115 ? 10.422 -5.242 -4.855 1 98.19 115 SER A C 1
ATOM 855 O O . SER A 1 115 ? 9.891 -4.27 -4.316 1 98.19 115 SER A O 1
ATOM 857 N N . PHE A 1 116 ? 9.867 -6.395 -5.023 1 97.88 116 PHE A N 1
ATOM 858 C CA . PHE A 1 116 ? 8.727 -6.793 -4.203 1 97.88 116 PHE A CA 1
ATOM 859 C C . PHE A 1 116 ? 9.188 -7.605 -2.998 1 97.88 116 PHE A C 1
ATOM 861 O O . PHE A 1 116 ? 10.047 -8.477 -3.123 1 97.88 116 PHE A O 1
ATOM 868 N N . HIS A 1 117 ? 8.648 -7.254 -1.898 1 96.56 117 HIS A N 1
ATOM 869 C CA . HIS A 1 117 ? 8.891 -8 -0.669 1 96.56 117 HIS A CA 1
ATOM 870 C C . HIS A 1 117 ? 7.66 -8.812 -0.271 1 96.56 117 HIS A C 1
ATOM 872 O O . HIS A 1 117 ? 6.531 -8.328 -0.361 1 96.56 117 HIS A O 1
ATOM 878 N N . TYR A 1 118 ? 7.879 -10.047 0.107 1 95.5 118 TYR A N 1
ATOM 879 C CA . TYR A 1 118 ? 6.77 -10.945 0.405 1 95.5 118 TYR A CA 1
ATOM 880 C C . TYR A 1 118 ? 7.164 -11.977 1.456 1 95.5 118 TYR A C 1
ATOM 882 O O . TYR A 1 118 ? 8.344 -12.094 1.802 1 95.5 118 TYR A O 1
ATOM 890 N N . ASN A 1 119 ? 6.156 -12.641 2.008 1 93.19 119 ASN A N 1
ATOM 891 C CA . ASN A 1 119 ? 6.398 -13.773 2.898 1 93.19 119 ASN A CA 1
ATOM 892 C C . ASN A 1 119 ? 7.195 -14.875 2.201 1 93.19 119 ASN A C 1
ATOM 894 O O . ASN A 1 119 ? 6.785 -15.375 1.151 1 93.19 119 ASN A O 1
ATOM 898 N N . ARG A 1 120 ? 8.258 -15.305 2.805 1 90.31 120 ARG A N 1
ATOM 899 C CA . ARG A 1 120 ? 9.195 -16.219 2.174 1 90.31 120 ARG A CA 1
ATOM 900 C C . ARG A 1 120 ? 8.531 -17.562 1.883 1 90.31 120 ARG A C 1
ATOM 902 O O . ARG A 1 120 ? 9.055 -18.359 1.103 1 90.31 120 ARG A O 1
ATOM 909 N N . GLN A 1 121 ? 7.473 -17.891 2.52 1 92.12 121 GLN A N 1
ATOM 910 C CA . GLN A 1 121 ? 6.75 -19.141 2.264 1 92.12 121 GLN A CA 1
ATOM 911 C C . GLN A 1 121 ? 5.441 -18.875 1.526 1 92.12 121 GLN A C 1
ATOM 913 O O . GLN A 1 121 ? 4.441 -19.562 1.755 1 92.12 121 GLN A O 1
ATOM 918 N N . SER A 1 122 ? 5.465 -17.906 0.687 1 94.75 122 SER A N 1
ATOM 919 C CA . SER A 1 122 ? 4.254 -17.484 -0.007 1 94.75 122 SER A CA 1
ATOM 920 C C . SER A 1 122 ? 3.814 -18.516 -1.038 1 94.75 122 SER A C 1
ATOM 922 O O . SER A 1 122 ? 4.59 -18.891 -1.917 1 94.75 122 SER A O 1
ATOM 924 N N . LEU A 1 123 ? 2.562 -18.922 -0.982 1 93.62 123 LEU A N 1
ATOM 925 C CA . LEU A 1 123 ? 1.961 -19.797 -1.979 1 93.62 123 LEU A CA 1
ATOM 926 C C . LEU A 1 123 ? 1.875 -19.109 -3.334 1 93.62 123 LEU A C 1
ATOM 928 O O . LEU A 1 123 ? 2.047 -19.75 -4.375 1 93.62 123 LEU A O 1
ATOM 932 N N . LEU A 1 124 ? 1.61 -17.828 -3.287 1 94 124 LEU A N 1
ATOM 933 C CA . LEU A 1 124 ? 1.498 -17.062 -4.516 1 94 124 LEU A CA 1
ATOM 934 C C . LEU A 1 124 ? 2.811 -17.078 -5.293 1 94 124 LEU A C 1
ATOM 936 O O . LEU A 1 124 ? 2.842 -17.453 -6.461 1 94 124 LEU A O 1
ATOM 940 N N . PHE A 1 125 ? 3.885 -16.766 -4.672 1 94.38 125 PHE A N 1
ATOM 941 C CA . PHE A 1 125 ? 5.18 -16.641 -5.336 1 94.38 125 PHE A CA 1
ATOM 942 C C . PHE A 1 125 ? 5.738 -18.016 -5.672 1 94.38 125 PHE A C 1
ATOM 944 O O . PHE A 1 125 ? 6.477 -18.172 -6.648 1 94.38 125 PHE A O 1
ATOM 951 N N . GLY A 1 126 ? 5.34 -19 -4.855 1 91.75 126 GLY A N 1
ATOM 952 C CA . GLY A 1 126 ? 5.73 -20.359 -5.164 1 91.75 126 GLY A CA 1
ATOM 953 C C . GLY A 1 126 ? 5.133 -20.875 -6.461 1 91.75 126 GLY A C 1
ATOM 954 O O . GLY A 1 126 ? 5.645 -21.828 -7.047 1 91.75 126 GLY A O 1
ATOM 955 N N . ALA A 1 127 ? 4.098 -20.25 -6.875 1 91.88 127 ALA A N 1
ATOM 956 C CA . ALA A 1 127 ? 3.398 -20.703 -8.078 1 91.88 127 ALA A CA 1
ATOM 957 C C . ALA A 1 127 ? 3.871 -19.922 -9.305 1 91.88 127 ALA A C 1
ATOM 959 O O . ALA A 1 127 ? 3.484 -20.25 -10.43 1 91.88 127 ALA A O 1
ATOM 960 N N . LEU A 1 128 ? 4.676 -18.953 -9.156 1 93.12 128 LEU A N 1
ATOM 961 C CA . LEU A 1 128 ? 5.172 -18.156 -10.273 1 93.12 128 LEU A CA 1
ATOM 962 C C . LEU A 1 128 ? 6.414 -18.797 -10.883 1 93.12 128 LEU A C 1
ATOM 964 O O . LEU A 1 128 ? 7.129 -19.547 -10.211 1 93.12 128 LEU A O 1
ATOM 968 N N . PRO A 1 129 ? 6.629 -18.562 -12.156 1 92.19 129 PRO A N 1
ATOM 969 C CA . PRO A 1 129 ? 7.852 -19.078 -12.781 1 92.19 129 PRO A CA 1
ATOM 970 C C . PRO A 1 129 ? 9.109 -18.391 -12.266 1 92.19 129 PRO A C 1
ATOM 972 O O . PRO A 1 129 ? 9.023 -17.453 -11.469 1 92.19 129 PRO A O 1
ATOM 975 N N . GLU A 1 130 ? 10.242 -18.922 -12.695 1 92.81 130 GLU A N 1
ATOM 976 C CA . GLU A 1 130 ? 11.523 -18.375 -12.273 1 92.81 130 GLU A CA 1
ATOM 977 C C . GLU A 1 130 ? 11.648 -16.906 -12.672 1 92.81 130 GLU A C 1
ATOM 979 O O . GLU A 1 130 ? 12.297 -16.125 -11.977 1 92.81 130 GLU A O 1
ATOM 984 N N . TYR A 1 131 ? 11.094 -16.625 -13.844 1 94.81 131 TYR A N 1
ATOM 985 C CA . TYR A 1 131 ? 11.008 -15.25 -14.312 1 94.81 131 TYR A CA 1
ATOM 986 C C . TYR A 1 131 ? 9.758 -15.039 -15.156 1 94.81 131 TYR A C 1
ATOM 988 O O . TYR A 1 131 ? 9.18 -16 -15.672 1 94.81 131 TYR A O 1
ATOM 996 N N . LEU A 1 132 ? 9.297 -13.891 -15.195 1 93.75 132 LEU A N 1
ATOM 997 C CA . LEU A 1 132 ? 8.25 -13.547 -16.156 1 93.75 132 LEU A CA 1
ATOM 998 C C . LEU A 1 132 ? 8.508 -12.172 -16.766 1 93.75 132 LEU A C 1
ATOM 1000 O O . LEU A 1 132 ? 9.172 -11.336 -16.172 1 93.75 132 LEU A O 1
ATOM 1004 N N . VAL A 1 133 ? 8.109 -12.016 -18.047 1 95.19 133 VAL A N 1
ATOM 1005 C CA . VAL A 1 133 ? 8.156 -10.758 -18.781 1 95.19 133 VAL A CA 1
ATOM 1006 C C . VAL A 1 133 ? 6.754 -10.359 -19.234 1 95.19 133 VAL A C 1
ATOM 1008 O O . VAL A 1 133 ? 6.047 -11.164 -19.844 1 95.19 133 VAL A O 1
ATOM 1011 N N . VAL A 1 134 ? 6.402 -9.18 -18.797 1 93.5 134 VAL A N 1
ATOM 1012 C CA . VAL A 1 134 ? 5.145 -8.633 -19.297 1 93.5 134 VAL A CA 1
ATOM 1013 C C . VAL A 1 134 ? 5.406 -7.312 -20.031 1 93.5 134 VAL A C 1
ATOM 1015 O O . VAL A 1 134 ? 6.387 -6.625 -19.75 1 93.5 134 VAL A O 1
ATOM 1018 N N . SER A 1 135 ? 4.539 -7.008 -20.984 1 92.44 135 SER A N 1
ATOM 1019 C CA . SER A 1 135 ? 4.688 -5.773 -21.75 1 92.44 135 SER A CA 1
ATOM 1020 C C . SER A 1 135 ? 3.463 -4.879 -21.594 1 92.44 135 SER A C 1
ATOM 1022 O O . SER A 1 135 ? 2.328 -5.355 -21.672 1 92.44 135 SER A O 1
ATOM 1024 N N . SER A 1 136 ? 3.742 -3.625 -21.344 1 88.5 136 SER A N 1
ATOM 1025 C CA . SER A 1 136 ? 2.637 -2.678 -21.25 1 88.5 136 SER A CA 1
ATOM 1026 C C . SER A 1 136 ? 1.966 -2.471 -22.609 1 88.5 136 SER A C 1
ATOM 1028 O O . SER A 1 136 ? 0.872 -1.908 -22.688 1 88.5 136 SER A O 1
ATOM 1030 N N . ARG A 1 137 ? 2.516 -2.943 -23.672 1 80.5 137 ARG A N 1
ATOM 1031 C CA . ARG A 1 137 ? 1.983 -2.779 -25.016 1 80.5 137 ARG A CA 1
ATOM 1032 C C . ARG A 1 137 ? 1.025 -3.912 -25.375 1 80.5 137 ARG A C 1
ATOM 1034 O O . ARG A 1 137 ? 0.255 -3.807 -26.328 1 80.5 137 ARG A O 1
ATOM 1041 N N . GLU A 1 138 ? 1.208 -5.039 -24.844 1 68.56 138 GLU A N 1
ATOM 1042 C CA . GLU A 1 138 ? 0.402 -6.191 -25.234 1 68.56 138 GLU A CA 1
ATOM 1043 C C . GLU A 1 138 ? -0.962 -6.172 -24.562 1 68.56 138 GLU A C 1
ATOM 1045 O O . GLU A 1 138 ? -1.985 -6.438 -25.188 1 68.56 138 GLU A O 1
ATOM 1050 N N . TRP A 1 139 ? -0.944 -6.23 -23.25 1 58.09 139 TRP A N 1
ATOM 1051 C CA . TRP A 1 139 ? -2.205 -6.387 -22.531 1 58.09 139 TRP A CA 1
ATOM 1052 C C . TRP A 1 139 ? -2.945 -5.059 -22.438 1 58.09 139 TRP A C 1
ATOM 1054 O O . TRP A 1 139 ? -2.539 -4.172 -21.688 1 58.09 139 TRP A O 1
ATOM 1064 N N . GLN A 1 140 ? -3.633 -4.785 -23.578 1 52.66 140 GLN A N 1
ATOM 1065 C CA . GLN A 1 140 ? -4.148 -3.443 -23.812 1 52.66 140 GLN A CA 1
ATOM 1066 C C . GLN A 1 140 ? -5.305 -3.121 -22.875 1 52.66 140 GLN A C 1
ATOM 1068 O O . GLN A 1 140 ? -6.023 -2.143 -23.078 1 52.66 140 GLN A O 1
ATOM 1073 N N . ALA A 1 141 ? -6.164 -4.07 -22.5 1 54.81 141 ALA A N 1
ATOM 1074 C CA . ALA A 1 141 ? -7.555 -3.619 -22.438 1 54.81 141 ALA A CA 1
ATOM 1075 C C . ALA A 1 141 ? -7.672 -2.301 -21.688 1 54.81 141 ALA A C 1
ATOM 1077 O O . ALA A 1 141 ? -8.445 -1.419 -22.078 1 54.81 141 ALA A O 1
ATOM 1078 N N . ASP A 1 142 ? -6.926 -2.047 -20.641 1 63.62 142 ASP A N 1
ATOM 1079 C CA . ASP A 1 142 ? -7.426 -0.768 -20.141 1 63.62 142 ASP A CA 1
ATOM 1080 C C . ASP A 1 142 ? -6.281 0.211 -19.891 1 63.62 142 ASP A C 1
ATOM 1082 O O . ASP A 1 142 ? -6.469 1.248 -19.25 1 63.62 142 ASP A O 1
ATOM 1086 N N . GLY A 1 143 ? -5.062 -0.195 -20.594 1 85.44 143 GLY A N 1
ATOM 1087 C CA . GLY A 1 143 ? -3.979 0.771 -20.5 1 85.44 143 GLY A CA 1
ATOM 1088 C C . GLY A 1 143 ? -3.521 1.025 -19.078 1 85.44 143 GLY A C 1
ATOM 1089 O O . GLY A 1 143 ? -2.801 1.989 -18.812 1 85.44 143 GLY A O 1
ATOM 1090 N N . GLN A 1 144 ? -4.004 0.165 -18.25 1 90.5 144 GLN A N 1
ATOM 1091 C CA . GLN A 1 144 ? -3.748 0.407 -16.828 1 90.5 144 GLN A CA 1
ATOM 1092 C C . GLN A 1 144 ? -2.262 0.274 -16.516 1 90.5 144 GLN A C 1
ATOM 1094 O O . GLN A 1 144 ? -1.713 1.065 -15.742 1 90.5 144 GLN A O 1
ATOM 1099 N N . LEU A 1 145 ? -1.615 -0.733 -17.125 1 92.44 145 LEU A N 1
ATOM 1100 C CA . LEU A 1 145 ? -0.195 -0.947 -16.859 1 92.44 145 LEU A CA 1
ATOM 1101 C C . LEU A 1 145 ? 0.63 0.239 -17.359 1 92.44 145 LEU A C 1
ATOM 1103 O O . LEU A 1 145 ? 1.495 0.738 -16.625 1 92.44 145 LEU A O 1
ATOM 1107 N N . ALA A 1 146 ? 0.305 0.706 -18.547 1 92.44 146 ALA A N 1
ATOM 1108 C CA . ALA A 1 146 ? 0.996 1.869 -19.094 1 92.44 146 ALA A CA 1
ATOM 1109 C C . ALA A 1 146 ? 0.758 3.107 -18.234 1 92.44 146 ALA A C 1
ATOM 1111 O O . ALA A 1 146 ? 1.67 3.91 -18.031 1 92.44 146 ALA A O 1
ATOM 1112 N N . ALA A 1 147 ? -0.451 3.252 -17.781 1 92.25 147 ALA A N 1
ATOM 1113 C CA . ALA A 1 147 ? -0.796 4.395 -16.953 1 92.25 147 ALA A CA 1
ATOM 1114 C C . ALA A 1 147 ? -0.003 4.379 -15.648 1 92.25 147 ALA A C 1
ATOM 1116 O O . ALA A 1 147 ? 0.509 5.414 -15.211 1 92.25 147 ALA A O 1
ATOM 1117 N N . LEU A 1 148 ? 0.133 3.25 -15.039 1 94.19 148 LEU A N 1
ATOM 1118 C CA . LEU A 1 148 ? 0.868 3.129 -13.789 1 94.19 148 LEU A CA 1
ATOM 1119 C C . LEU A 1 148 ? 2.355 3.389 -14 1 94.19 148 LEU A C 1
ATOM 1121 O O . LEU A 1 148 ? 2.994 4.062 -13.188 1 94.19 148 LEU A O 1
ATOM 1125 N N . ILE A 1 149 ? 2.879 2.873 -15.086 1 94.12 149 ILE A N 1
ATOM 1126 C CA . ILE A 1 149 ? 4.277 3.119 -15.414 1 94.12 149 ILE A CA 1
ATOM 1127 C C . ILE A 1 149 ? 4.504 4.617 -15.617 1 94.12 149 ILE A C 1
ATOM 1129 O O . ILE A 1 149 ? 5.516 5.16 -15.164 1 94.12 149 ILE A O 1
ATOM 1133 N N . GLY A 1 150 ? 3.561 5.242 -16.281 1 93.25 150 GLY A N 1
ATOM 1134 C CA . GLY A 1 150 ? 3.641 6.68 -16.469 1 93.25 150 GLY A CA 1
ATOM 1135 C C . GLY A 1 150 ? 3.674 7.445 -15.148 1 93.25 150 GLY A C 1
ATOM 1136 O O . GLY A 1 150 ? 4.453 8.391 -14.992 1 93.25 150 GLY A O 1
ATOM 1137 N N . LEU A 1 151 ? 2.879 7.043 -14.219 1 94.12 151 LEU A N 1
ATOM 1138 C CA . LEU A 1 151 ? 2.855 7.68 -12.906 1 94.12 151 LEU A CA 1
ATOM 1139 C C . LEU A 1 151 ? 4.18 7.473 -12.18 1 94.12 151 LEU A C 1
ATOM 1141 O O . LEU A 1 151 ? 4.723 8.406 -11.586 1 94.12 151 LEU A O 1
ATOM 1145 N N . LEU A 1 152 ? 4.727 6.297 -12.211 1 95.69 152 LEU A N 1
ATOM 1146 C CA . LEU A 1 152 ? 6.008 6.004 -11.578 1 95.69 152 LEU A CA 1
ATOM 1147 C C . LEU A 1 152 ? 7.125 6.832 -12.203 1 95.69 152 LEU A C 1
ATOM 1149 O O . LEU A 1 152 ? 7.961 7.391 -11.492 1 95.69 152 LEU A O 1
ATOM 1153 N N . ARG A 1 153 ? 7.062 6.93 -13.539 1 93.62 153 ARG A N 1
ATOM 1154 C CA . ARG A 1 153 ? 8.078 7.695 -14.258 1 93.62 153 ARG A CA 1
ATOM 1155 C C . ARG A 1 153 ? 8.055 9.164 -13.844 1 93.62 153 ARG A C 1
ATOM 1157 O O . ARG A 1 153 ? 9.094 9.75 -13.539 1 93.62 153 ARG A O 1
ATOM 1164 N N . SER A 1 154 ? 6.879 9.734 -13.859 1 91.5 154 SER A N 1
ATOM 1165 C CA . SER A 1 154 ? 6.73 11.141 -13.508 1 91.5 154 SER A CA 1
ATOM 1166 C C . SER A 1 154 ? 7.215 11.414 -12.086 1 91.5 154 SER A C 1
ATOM 1168 O O . SER A 1 154 ? 7.836 12.445 -11.82 1 91.5 154 SER A O 1
ATOM 1170 N N . GLU A 1 155 ? 6.934 10.516 -11.258 1 91.38 155 GLU A N 1
ATOM 1171 C CA . GLU A 1 155 ? 7.348 10.695 -9.867 1 91.38 155 GLU A CA 1
ATOM 1172 C C . GLU A 1 155 ? 8.867 10.594 -9.734 1 91.38 155 GLU A C 1
ATOM 1174 O O . GLU A 1 155 ? 9.477 11.344 -8.969 1 91.38 155 GLU A O 1
ATOM 1179 N N . ALA A 1 156 ? 9.422 9.695 -10.445 1 88.5 156 ALA A N 1
ATOM 1180 C CA . ALA A 1 156 ? 10.867 9.492 -10.422 1 88.5 156 ALA A CA 1
ATOM 1181 C C . ALA A 1 156 ? 11.602 10.734 -10.922 1 88.5 156 ALA A C 1
ATOM 1183 O O . ALA A 1 156 ? 12.734 11 -10.516 1 88.5 156 ALA A O 1
ATOM 1184 N N . ASP A 1 157 ? 11.008 11.523 -11.789 1 86.12 157 ASP A N 1
ATOM 1185 C CA . ASP A 1 157 ? 11.625 12.68 -12.422 1 86.12 157 ASP A CA 1
ATOM 1186 C C . ASP A 1 157 ? 11.578 13.898 -11.5 1 86.12 157 ASP A C 1
ATOM 1188 O O . ASP A 1 157 ? 12.312 14.867 -11.711 1 86.12 157 ASP A O 1
ATOM 1192 N N . GLY A 1 158 ? 10.742 13.781 -10.461 1 80.88 158 GLY A N 1
ATOM 1193 C CA . GLY A 1 158 ? 10.531 14.977 -9.664 1 80.88 158 GLY A CA 1
ATOM 1194 C C . GLY A 1 158 ? 10.914 14.797 -8.203 1 80.88 158 GLY A C 1
ATOM 1195 O O . GLY A 1 158 ? 11.391 13.734 -7.809 1 80.88 158 GLY A O 1
ATOM 1196 N N . GLU A 1 159 ? 10.992 15.875 -7.574 1 83.38 159 GLU A N 1
ATOM 1197 C CA . GLU A 1 159 ? 11.109 15.914 -6.117 1 83.38 159 GLU A CA 1
ATOM 1198 C C . GLU A 1 159 ? 9.82 16.438 -5.48 1 83.38 159 GLU A C 1
ATOM 1200 O O . GLU A 1 159 ? 9.633 17.641 -5.34 1 83.38 159 GLU A O 1
ATOM 1205 N N . GLN A 1 160 ? 8.984 15.531 -5.266 1 87 160 GLN A N 1
ATOM 1206 C CA . GLN A 1 160 ? 7.676 15.906 -4.758 1 87 160 GLN A CA 1
ATOM 1207 C C . GLN A 1 160 ? 7.492 15.453 -3.312 1 87 160 GLN A C 1
ATOM 1209 O O . GLN A 1 160 ? 8.141 14.5 -2.867 1 87 160 GLN A O 1
ATOM 1214 N N . LEU A 1 161 ? 6.672 16.141 -2.607 1 87.25 161 LEU A N 1
ATOM 1215 C CA . LEU A 1 161 ? 6.336 15.758 -1.24 1 87.25 161 LEU A CA 1
ATOM 1216 C C . LEU A 1 161 ? 5.672 14.391 -1.202 1 87.25 161 LEU A C 1
ATOM 1218 O O . LEU A 1 161 ? 4.77 14.109 -1.995 1 87.25 161 LEU A O 1
ATOM 1222 N N . GLY A 1 162 ? 6.23 13.539 -0.291 1 92 162 GLY A N 1
ATOM 1223 C CA . GLY A 1 162 ? 5.629 12.227 -0.127 1 92 162 GLY A CA 1
ATOM 1224 C C . GLY A 1 162 ? 5.949 11.273 -1.268 1 92 162 GLY A C 1
ATOM 1225 O O . GLY A 1 162 ? 5.246 10.281 -1.47 1 92 162 GLY A O 1
ATOM 1226 N N . ALA A 1 163 ? 6.953 11.602 -2.041 1 93.44 163 ALA A N 1
ATOM 1227 C CA . ALA A 1 163 ? 7.254 10.852 -3.258 1 93.44 163 ALA A CA 1
ATOM 1228 C C . ALA A 1 163 ? 7.531 9.383 -2.943 1 93.44 163 ALA A C 1
ATOM 1230 O O . ALA A 1 163 ? 7.066 8.492 -3.656 1 93.44 163 ALA A O 1
ATOM 1231 N N . ARG A 1 164 ? 8.266 9.094 -1.878 1 93.31 164 ARG A N 1
ATOM 1232 C CA . ARG A 1 164 ? 8.609 7.719 -1.541 1 93.31 164 ARG A CA 1
ATOM 1233 C C . ARG A 1 164 ? 7.367 6.898 -1.222 1 93.31 164 ARG A C 1
ATOM 1235 O O . ARG A 1 164 ? 7.195 5.793 -1.734 1 93.31 164 ARG A O 1
ATOM 1242 N N . SER A 1 165 ? 6.512 7.438 -0.411 1 92.88 165 SER A N 1
ATOM 1243 C CA . SER A 1 165 ? 5.262 6.762 -0.065 1 92.88 165 SER A CA 1
ATOM 1244 C C . SER A 1 165 ? 4.406 6.512 -1.303 1 92.88 165 SER A C 1
ATOM 1246 O O . SER A 1 165 ? 3.83 5.438 -1.457 1 92.88 165 SER A O 1
ATOM 1248 N N . PHE A 1 166 ? 4.348 7.5 -2.158 1 95.25 166 PHE A N 1
ATOM 1249 C CA . PHE A 1 166 ? 3.584 7.406 -3.398 1 95.25 166 PHE A CA 1
ATOM 1250 C C . PHE A 1 166 ? 4.148 6.312 -4.297 1 95.25 166 PHE A C 1
ATOM 1252 O O . PHE A 1 166 ? 3.41 5.441 -4.758 1 95.25 166 PHE A O 1
ATOM 1259 N N . ILE A 1 167 ? 5.391 6.293 -4.48 1 95.69 167 ILE A N 1
ATOM 1260 C CA . ILE A 1 167 ? 6.078 5.332 -5.336 1 95.69 167 ILE A CA 1
ATOM 1261 C C . ILE A 1 167 ? 5.887 3.922 -4.789 1 95.69 167 ILE A C 1
ATOM 1263 O O . ILE A 1 167 ? 5.582 2.994 -5.539 1 95.69 167 ILE A O 1
ATOM 1267 N N . ASP A 1 168 ? 5.988 3.744 -3.512 1 94.81 168 ASP A N 1
ATOM 1268 C CA . ASP A 1 168 ? 5.844 2.42 -2.918 1 94.81 168 ASP A CA 1
ATOM 1269 C C . ASP A 1 168 ? 4.422 1.892 -3.086 1 94.81 168 ASP A C 1
ATOM 1271 O O . ASP A 1 168 ? 4.223 0.711 -3.381 1 94.81 168 ASP A O 1
ATOM 1275 N N . ALA A 1 169 ? 3.467 2.746 -2.891 1 96.5 169 ALA A N 1
ATOM 1276 C CA . ALA A 1 169 ? 2.076 2.346 -3.092 1 96.5 169 ALA A CA 1
ATOM 1277 C C . ALA A 1 169 ? 1.828 1.94 -4.543 1 96.5 169 ALA A C 1
ATOM 1279 O O . ALA A 1 169 ? 1.213 0.905 -4.809 1 96.5 169 ALA A O 1
ATOM 1280 N N . LEU A 1 170 ? 2.324 2.721 -5.469 1 97.44 170 LEU A N 1
ATOM 1281 C CA . LEU A 1 170 ? 2.174 2.406 -6.887 1 97.44 170 LEU A CA 1
ATOM 1282 C C . LEU A 1 170 ? 2.885 1.104 -7.234 1 97.44 170 LEU A C 1
ATOM 1284 O O . LEU A 1 170 ? 2.395 0.323 -8.055 1 97.44 170 LEU A O 1
ATOM 1288 N N . SER A 1 171 ? 4.039 0.91 -6.648 1 97.31 171 SER A N 1
ATOM 1289 C CA . SER A 1 171 ? 4.781 -0.326 -6.883 1 97.31 171 SER A CA 1
ATOM 1290 C C . SER A 1 171 ? 3.984 -1.543 -6.422 1 97.31 171 SER A C 1
ATOM 1292 O O . SER A 1 171 ? 3.953 -2.566 -7.109 1 97.31 171 SER A O 1
ATOM 1294 N N . SER A 1 172 ? 3.316 -1.448 -5.309 1 97 172 SER A N 1
ATOM 1295 C CA . SER A 1 172 ? 2.477 -2.543 -4.836 1 97 172 SER A CA 1
ATOM 1296 C C . SER A 1 172 ? 1.326 -2.814 -5.801 1 97 172 SER A C 1
ATOM 1298 O O . SER A 1 172 ? 1.016 -3.971 -6.094 1 97 172 SER A O 1
ATOM 1300 N N . ALA A 1 173 ? 0.727 -1.767 -6.328 1 96.81 173 ALA A N 1
ATOM 1301 C CA . ALA A 1 173 ? -0.334 -1.914 -7.32 1 96.81 173 ALA A CA 1
ATOM 1302 C C . ALA A 1 173 ? 0.195 -2.564 -8.594 1 96.81 173 ALA A C 1
ATOM 1304 O O . ALA A 1 173 ? -0.497 -3.373 -9.219 1 96.81 173 ALA A O 1
ATOM 1305 N N . LEU A 1 174 ? 1.397 -2.223 -8.93 1 96.5 174 LEU A N 1
ATOM 1306 C CA . LEU A 1 174 ? 2.037 -2.719 -10.141 1 96.5 174 LEU A CA 1
ATOM 1307 C C . LEU A 1 174 ? 2.115 -4.242 -10.133 1 96.5 174 LEU A C 1
ATOM 1309 O O . LEU A 1 174 ? 1.935 -4.883 -11.172 1 96.5 174 LEU A O 1
ATOM 1313 N N . PHE A 1 175 ? 2.35 -4.805 -9.008 1 96.69 175 PHE A N 1
ATOM 1314 C CA . PHE A 1 175 ? 2.447 -6.258 -8.914 1 96.69 175 PHE A CA 1
ATOM 1315 C C . PHE A 1 175 ? 1.179 -6.918 -9.445 1 96.69 175 PHE A C 1
ATOM 1317 O O . PHE A 1 175 ? 1.246 -7.895 -10.195 1 96.69 175 PHE A O 1
ATOM 1324 N N . THR A 1 176 ? 0.044 -6.445 -9 1 94.44 176 THR A N 1
ATOM 1325 C CA . THR A 1 176 ? -1.234 -7.027 -9.391 1 94.44 176 THR A CA 1
ATOM 1326 C C . THR A 1 176 ? -1.401 -6.988 -10.906 1 94.44 176 THR A C 1
ATOM 1328 O O . THR A 1 176 ? -1.844 -7.965 -11.516 1 94.44 176 THR A O 1
ATOM 1331 N N . LEU A 1 177 ? -1.004 -5.898 -11.531 1 93.5 177 LEU A N 1
ATOM 1332 C CA . LEU A 1 177 ? -1.137 -5.777 -12.977 1 93.5 177 LEU A CA 1
ATOM 1333 C C . LEU A 1 177 ? -0.172 -6.719 -13.695 1 93.5 177 LEU A C 1
ATOM 1335 O O . LEU A 1 177 ? -0.518 -7.301 -14.727 1 93.5 177 LEU A O 1
ATOM 1339 N N . ILE A 1 178 ? 1.023 -6.844 -13.141 1 93.62 178 ILE A N 1
ATOM 1340 C CA . ILE A 1 178 ? 1.987 -7.789 -13.695 1 93.62 178 ILE A CA 1
ATOM 1341 C C . ILE A 1 178 ? 1.41 -9.203 -13.648 1 93.62 178 ILE A C 1
ATOM 1343 O O . ILE A 1 178 ? 1.456 -9.93 -14.633 1 93.62 178 ILE A O 1
ATOM 1347 N N . LEU A 1 179 ? 0.877 -9.531 -12.523 1 91.94 179 LEU A N 1
ATOM 1348 C CA . LEU A 1 179 ? 0.302 -10.852 -12.328 1 91.94 179 LEU A CA 1
ATOM 1349 C C . LEU A 1 179 ? -0.833 -11.109 -13.312 1 91.94 179 LEU A C 1
ATOM 1351 O O . LEU A 1 179 ? -0.884 -12.164 -13.953 1 91.94 179 LEU A O 1
ATOM 1355 N N . ARG A 1 180 ? -1.755 -10.164 -13.516 1 89.25 180 ARG A N 1
ATOM 1356 C CA . ARG A 1 180 ? -2.865 -10.281 -14.453 1 89.25 180 ARG A CA 1
ATOM 1357 C C . ARG A 1 180 ? -2.357 -10.5 -15.875 1 89.25 180 ARG A C 1
ATOM 1359 O O . ARG A 1 180 ? -2.859 -11.367 -16.594 1 89.25 180 ARG A O 1
ATOM 1366 N N . ALA A 1 181 ? -1.434 -9.641 -16.172 1 90.06 181 ALA A N 1
ATOM 1367 C CA . ALA A 1 181 ? -0.892 -9.711 -17.516 1 90.06 181 ALA A CA 1
ATOM 1368 C C . ALA A 1 181 ? -0.263 -11.078 -17.781 1 90.06 181 ALA A C 1
ATOM 1370 O O . ALA A 1 181 ? -0.44 -11.656 -18.859 1 90.06 181 ALA A O 1
ATOM 1371 N N . TRP A 1 182 ? 0.463 -11.539 -16.828 1 90.12 182 TRP A N 1
ATOM 1372 C CA . TRP A 1 182 ? 1.107 -12.844 -16.984 1 90.12 182 TRP A CA 1
ATOM 1373 C C . TRP A 1 182 ? 0.07 -13.953 -17.094 1 90.12 182 TRP A C 1
ATOM 1375 O O . TRP A 1 182 ? 0.176 -14.812 -17.969 1 90.12 182 TRP A O 1
ATOM 1385 N N . LEU A 1 183 ? -0.927 -13.938 -16.266 1 87.38 183 LEU A N 1
ATOM 1386 C CA . LEU A 1 183 ? -1.953 -14.977 -16.25 1 87.38 183 LEU A CA 1
ATOM 1387 C C . LEU A 1 183 ? -2.766 -14.953 -17.531 1 87.38 183 LEU A C 1
ATOM 1389 O O . LEU A 1 183 ? -3.262 -15.992 -17.984 1 87.38 183 LEU A O 1
ATOM 1393 N N . ASN A 1 184 ? -2.938 -13.805 -18.078 1 84.12 184 ASN A N 1
ATOM 1394 C CA . ASN A 1 184 ? -3.693 -13.68 -19.312 1 84.12 184 ASN A CA 1
ATOM 1395 C C . ASN A 1 184 ? -2.939 -14.289 -20.5 1 84.12 184 ASN A C 1
ATOM 1397 O O . ASN A 1 184 ? -3.553 -14.758 -21.453 1 84.12 184 ASN A O 1
ATOM 1401 N N . ARG A 1 185 ? -1.675 -14.227 -20.484 1 83.25 185 ARG A N 1
ATOM 1402 C CA . ARG A 1 185 ? -0.852 -14.719 -21.594 1 83.25 185 ARG A CA 1
ATOM 1403 C C . ARG A 1 185 ? -0.691 -16.234 -21.516 1 83.25 185 ARG A C 1
ATOM 1405 O O . ARG A 1 185 ? -0.71 -16.922 -22.547 1 83.25 185 ARG A O 1
ATOM 1412 N N . GLN A 1 186 ? -0.345 -16.656 -20.312 1 75.69 186 GLN A N 1
ATOM 1413 C CA . GLN A 1 186 ? -0.059 -18.078 -20.172 1 75.69 186 GLN A CA 1
ATOM 1414 C C . GLN A 1 186 ? -0.76 -18.672 -18.953 1 75.69 186 GLN A C 1
ATOM 1416 O O . GLN A 1 186 ? -0.661 -18.125 -17.859 1 75.69 186 GLN A O 1
ATOM 1421 N N . ALA A 1 187 ? -1.511 -19.719 -19.359 1 70.06 187 ALA A N 1
ATOM 1422 C CA . ALA A 1 187 ? -2.117 -20.453 -18.266 1 70.06 187 ALA A CA 1
ATOM 1423 C C . ALA A 1 187 ? -1.058 -21.188 -17.438 1 70.06 187 ALA A C 1
ATOM 1425 O O . ALA A 1 187 ? -0.156 -21.812 -18 1 70.06 187 ALA A O 1
ATOM 1426 N N . PRO A 1 188 ? -1.193 -20.984 -16.156 1 73.88 188 PRO A N 1
ATOM 1427 C CA . PRO A 1 188 ? -0.221 -21.734 -15.352 1 73.88 188 PRO A CA 1
ATOM 1428 C C . PRO A 1 188 ? -0.343 -23.234 -15.523 1 73.88 188 PRO A C 1
ATOM 1430 O O . PRO A 1 188 ? -1.45 -23.766 -15.672 1 73.88 188 PRO A O 1
ATOM 1433 N N . VAL A 1 189 ? 0.753 -23.828 -15.508 1 71.06 189 VAL A N 1
ATOM 1434 C CA . VAL A 1 189 ? 0.774 -25.266 -15.773 1 71.06 189 VAL A CA 1
ATOM 1435 C C . VAL A 1 189 ? 0.647 -26.047 -14.469 1 71.06 189 VAL A C 1
ATOM 1437 O O . VAL A 1 189 ? 0.23 -27.203 -14.461 1 71.06 189 VAL A O 1
ATOM 1440 N N . ALA A 1 190 ? 0.952 -25.391 -13.391 1 79.75 190 ALA A N 1
ATOM 1441 C CA . ALA A 1 190 ? 0.87 -26.109 -12.117 1 79.75 190 ALA A CA 1
ATOM 1442 C C . ALA A 1 190 ? 0.706 -25.125 -10.953 1 79.75 190 ALA A C 1
ATOM 1444 O O . ALA A 1 190 ? 0.767 -23.906 -11.148 1 79.75 190 ALA A O 1
ATOM 1445 N N . GLY A 1 191 ? 0.438 -25.766 -9.82 1 87.62 191 GLY A N 1
ATOM 1446 C CA . GLY A 1 191 ? 0.419 -24.969 -8.609 1 87.62 191 GLY A CA 1
ATOM 1447 C C . GLY A 1 191 ? -0.926 -24.328 -8.344 1 87.62 191 GLY A C 1
ATOM 1448 O O . GLY A 1 191 ? -1.961 -24.812 -8.789 1 87.62 191 GLY A O 1
ATOM 1449 N N . THR A 1 192 ? -0.887 -23.312 -7.547 1 90.06 192 THR A N 1
ATOM 1450 C CA . THR A 1 192 ? -2.098 -22.672 -7.035 1 90.06 192 THR A CA 1
ATOM 1451 C C . THR A 1 192 ? -2.92 -22.078 -8.18 1 90.06 192 THR A C 1
ATOM 1453 O O . THR A 1 192 ? -4.148 -22.188 -8.18 1 90.06 192 THR A O 1
ATOM 1456 N N . PHE A 1 193 ? -2.223 -21.625 -9.172 1 90.25 193 PHE A N 1
ATOM 1457 C CA . PHE A 1 193 ? -2.945 -20.984 -10.266 1 90.25 193 PHE A CA 1
ATOM 1458 C C . PHE A 1 193 ? -3.602 -22.016 -11.164 1 90.25 193 PHE A C 1
ATOM 1460 O O . PHE A 1 193 ? -4.715 -21.812 -11.648 1 90.25 193 PHE A O 1
ATOM 1467 N N . ALA A 1 194 ? -2.885 -23.094 -11.352 1 91.62 194 ALA A N 1
ATOM 1468 C CA . ALA A 1 194 ? -3.463 -24.172 -12.141 1 91.62 194 ALA A CA 1
ATOM 1469 C C . ALA A 1 194 ? -4.711 -24.734 -11.469 1 91.62 194 ALA A C 1
ATOM 1471 O O . ALA A 1 194 ? -5.691 -25.078 -12.141 1 91.62 194 ALA A O 1
ATOM 1472 N N . LEU A 1 195 ? -4.637 -24.797 -10.18 1 93.81 195 LEU A N 1
ATOM 1473 C CA . LEU A 1 195 ? -5.797 -25.25 -9.43 1 93.81 195 LEU A CA 1
ATOM 1474 C C . LEU A 1 195 ? -6.973 -24.297 -9.594 1 93.81 195 LEU A C 1
ATOM 1476 O O . LEU A 1 195 ? -8.109 -24.734 -9.789 1 93.81 195 LEU A O 1
ATOM 1480 N N . LEU A 1 196 ? -6.68 -23.047 -9.531 1 91.19 196 LEU A N 1
ATOM 1481 C CA . LEU A 1 196 ? -7.734 -22.047 -9.641 1 91.19 196 LEU A CA 1
ATOM 1482 C C . LEU A 1 196 ? -8.344 -22.047 -11.039 1 91.19 196 LEU A C 1
ATOM 1484 O O . LEU A 1 196 ? -9.523 -21.719 -11.211 1 91.19 196 LEU A O 1
ATOM 1488 N N . ALA A 1 197 ? -7.562 -22.484 -12.023 1 89.25 197 ALA A N 1
ATOM 1489 C CA . ALA A 1 197 ? -8.016 -22.5 -13.414 1 89.25 197 ALA A CA 1
ATOM 1490 C C . ALA A 1 197 ? -8.797 -23.766 -13.727 1 89.25 197 ALA A C 1
ATOM 1492 O O . ALA A 1 197 ? -9.508 -23.828 -14.734 1 89.25 197 ALA A O 1
ATOM 1493 N N . ASP A 1 198 ? -8.594 -24.766 -12.859 1 91.38 198 ASP A N 1
ATOM 1494 C CA . ASP A 1 198 ? -9.258 -26.047 -13.109 1 91.38 198 ASP A CA 1
ATOM 1495 C C . ASP A 1 198 ? -10.742 -25.969 -12.766 1 91.38 198 ASP A C 1
ATOM 1497 O O . ASP A 1 198 ? -11.117 -25.516 -11.688 1 91.38 198 ASP A O 1
ATOM 1501 N N . LYS A 1 199 ? -11.586 -26.422 -13.633 1 89.75 199 LYS A N 1
ATOM 1502 C CA . LYS A 1 199 ? -13.031 -26.281 -13.516 1 89.75 199 LYS A CA 1
ATOM 1503 C C . LYS A 1 199 ? -13.547 -26.953 -12.242 1 89.75 199 LYS A C 1
ATOM 1505 O O . LYS A 1 199 ? -14.438 -26.422 -11.578 1 89.75 199 LYS A O 1
ATOM 1510 N N . ARG A 1 200 ? -13.078 -28.078 -11.875 1 93.56 200 ARG A N 1
ATOM 1511 C CA . ARG A 1 200 ? -13.609 -28.844 -10.758 1 93.56 200 ARG A CA 1
ATOM 1512 C C . ARG A 1 200 ? -12.734 -28.688 -9.516 1 93.56 200 ARG A C 1
ATOM 1514 O O . ARG A 1 200 ? -13.242 -28.422 -8.422 1 93.56 200 ARG A O 1
ATOM 1521 N N . LEU A 1 201 ? -11.461 -28.703 -9.727 1 96 201 LEU A N 1
ATOM 1522 C CA . LEU A 1 201 ? -10.547 -28.672 -8.586 1 96 201 LEU A CA 1
ATOM 1523 C C . LEU A 1 201 ? -10.539 -27.281 -7.945 1 96 201 LEU A C 1
ATOM 1525 O O . LEU A 1 201 ? -10.203 -27.141 -6.77 1 96 201 LEU A O 1
ATOM 1529 N N . SER A 1 202 ? -10.891 -26.281 -8.734 1 95.5 202 SER A N 1
ATOM 1530 C CA . SER A 1 202 ? -10.898 -24.922 -8.227 1 95.5 202 SER A CA 1
ATOM 1531 C C . SER A 1 202 ? -11.852 -24.781 -7.043 1 95.5 202 SER A C 1
ATOM 1533 O O . SER A 1 202 ? -11.586 -24.016 -6.113 1 95.5 202 SER A O 1
ATOM 1535 N N . LYS A 1 203 ? -12.883 -25.5 -7.043 1 96.12 203 LYS A N 1
ATOM 1536 C CA . LYS A 1 203 ? -13.875 -25.422 -5.969 1 96.12 203 LYS A CA 1
ATOM 1537 C C . LYS A 1 203 ? -13.273 -25.875 -4.637 1 96.12 203 LYS A C 1
ATOM 1539 O O . LYS A 1 203 ? -13.484 -25.234 -3.605 1 96.12 203 LYS A O 1
ATOM 1544 N N . ALA A 1 204 ? -12.602 -26.922 -4.719 1 96.88 204 ALA A N 1
ATOM 1545 C CA . ALA A 1 204 ? -11.953 -27.438 -3.514 1 96.88 204 ALA A CA 1
ATOM 1546 C C . ALA A 1 204 ? -10.883 -26.469 -3.016 1 96.88 204 ALA A C 1
ATOM 1548 O O . ALA A 1 204 ? -10.797 -26.188 -1.817 1 96.88 204 ALA A O 1
ATOM 1549 N N . TRP A 1 205 ? -10.102 -25.969 -3.896 1 96.25 205 TRP A N 1
ATOM 1550 C CA . TRP A 1 205 ? -9.023 -25.047 -3.533 1 96.25 205 TRP A CA 1
ATOM 1551 C C . TRP A 1 205 ? -9.586 -23.75 -2.969 1 96.25 205 TRP A C 1
ATOM 1553 O O . TRP A 1 205 ? -9.102 -23.25 -1.955 1 96.25 205 TRP A O 1
ATOM 1563 N N . GLN A 1 206 ? -10.633 -23.266 -3.582 1 95.12 206 GLN A N 1
ATOM 1564 C CA . GLN A 1 206 ? -11.281 -22.062 -3.098 1 95.12 206 GLN A CA 1
ATOM 1565 C C . GLN A 1 206 ? -11.867 -22.266 -1.701 1 95.12 206 GLN A C 1
ATOM 1567 O O . GLN A 1 206 ? -11.836 -21.359 -0.87 1 95.12 206 GLN A O 1
ATOM 1572 N N . ALA A 1 207 ? -12.367 -23.391 -1.483 1 95.44 207 ALA A N 1
ATOM 1573 C CA . ALA A 1 207 ? -12.906 -23.719 -0.162 1 95.44 207 ALA A CA 1
ATOM 1574 C C . ALA A 1 207 ? -11.805 -23.672 0.898 1 95.44 207 ALA A C 1
ATOM 1576 O O . ALA A 1 207 ? -11.992 -23.109 1.974 1 95.44 207 ALA A O 1
ATOM 1577 N N . MET A 1 208 ? -10.703 -24.234 0.608 1 96.19 208 MET A N 1
ATOM 1578 C CA . MET A 1 208 ? -9.57 -24.234 1.527 1 96.19 208 MET A CA 1
ATOM 1579 C C . MET A 1 208 ? -9.086 -22.797 1.785 1 96.19 208 MET A C 1
ATOM 1581 O O . MET A 1 208 ? -8.805 -22.438 2.928 1 96.19 208 MET A O 1
ATOM 1585 N N . LEU A 1 209 ? -8.984 -22.016 0.707 1 94.88 209 LEU A N 1
ATOM 1586 C CA . LEU A 1 209 ? -8.531 -20.641 0.814 1 94.88 209 LEU A CA 1
ATOM 1587 C C . LEU A 1 209 ? -9.484 -19.828 1.688 1 94.88 209 LEU A C 1
ATOM 1589 O O . LEU A 1 209 ? -9.039 -18.969 2.465 1 94.88 209 LEU A O 1
ATOM 1593 N N . ALA A 1 210 ? -10.703 -20.141 1.602 1 93.25 210 ALA A N 1
ATOM 1594 C CA . ALA A 1 210 ? -11.734 -19.391 2.312 1 93.25 210 ALA A CA 1
ATOM 1595 C C . ALA A 1 210 ? -11.719 -19.703 3.805 1 93.25 210 ALA A C 1
ATOM 1597 O O . ALA A 1 210 ? -12.023 -18.844 4.633 1 93.25 210 ALA A O 1
ATOM 1598 N N . ASP A 1 211 ? -11.391 -20.906 4.109 1 94.81 211 ASP A N 1
ATOM 1599 C CA . ASP A 1 211 ? -11.422 -21.344 5.504 1 94.81 211 ASP A CA 1
ATOM 1600 C C . ASP A 1 211 ? -10.328 -22.359 5.797 1 94.81 211 ASP A C 1
ATOM 1602 O O . ASP A 1 211 ? -10.609 -23.531 6.051 1 94.81 211 ASP A O 1
ATOM 1606 N N . PRO A 1 212 ? -9.141 -21.844 5.973 1 95.12 212 PRO A N 1
ATOM 1607 C CA . PRO A 1 212 ? -8.016 -22.75 6.184 1 95.12 212 PRO A CA 1
ATOM 1608 C C . PRO A 1 212 ? -8.133 -23.531 7.488 1 95.12 212 PRO A C 1
ATOM 1610 O O . PRO A 1 212 ? -7.609 -24.656 7.594 1 95.12 212 PRO A O 1
ATOM 1613 N N . GLY A 1 213 ? -8.789 -22.984 8.43 1 95.62 213 GLY A N 1
ATOM 1614 C CA . GLY A 1 213 ? -8.844 -23.609 9.742 1 95.62 213 GLY A CA 1
ATOM 1615 C C . GLY A 1 213 ? -9.891 -24.703 9.852 1 95.62 213 GLY A C 1
ATOM 1616 O O . GLY A 1 213 ? -9.953 -25.406 10.852 1 95.62 213 GLY A O 1
ATOM 1617 N N . HIS A 1 214 ? -10.734 -24.828 8.883 1 95.69 214 HIS A N 1
ATOM 1618 C CA . HIS A 1 214 ? -11.766 -25.859 8.883 1 95.69 214 HIS A CA 1
ATOM 1619 C C . HIS A 1 214 ? -11.148 -27.25 8.945 1 95.69 214 HIS A C 1
ATOM 1621 O O . HIS A 1 214 ? -10.039 -27.469 8.469 1 95.69 214 HIS A O 1
ATOM 1627 N N . GLU A 1 215 ? -11.836 -28.203 9.562 1 95.38 215 GLU A N 1
ATOM 1628 C CA . GLU A 1 215 ? -11.375 -29.578 9.617 1 95.38 215 GLU A CA 1
ATOM 1629 C C . GLU A 1 215 ? -11.641 -30.297 8.297 1 95.38 215 GLU A C 1
ATOM 1631 O O . GLU A 1 215 ? -12.469 -31.219 8.234 1 95.38 215 GLU A O 1
ATOM 1636 N N . TRP A 1 216 ? -10.891 -30.016 7.418 1 96.69 216 TRP A N 1
ATOM 1637 C CA . TRP A 1 216 ? -11.047 -30.562 6.078 1 96.69 216 TRP A CA 1
ATOM 1638 C C . TRP A 1 216 ? -10.68 -32.062 6.062 1 96.69 216 TRP A C 1
ATOM 1640 O O . TRP A 1 216 ? -9.75 -32.469 6.754 1 96.69 216 TRP A O 1
ATOM 1650 N N . THR A 1 217 ? -11.406 -32.812 5.258 1 96.62 217 THR A N 1
ATOM 1651 C CA . THR A 1 217 ? -11.078 -34.188 4.914 1 96.62 217 THR A CA 1
ATOM 1652 C C . THR A 1 217 ? -11.016 -34.375 3.4 1 96.62 217 THR A C 1
ATOM 1654 O O . THR A 1 217 ? -11.539 -33.531 2.65 1 96.62 217 THR A O 1
ATOM 1657 N N . ILE A 1 218 ? -10.359 -35.438 3.031 1 96.31 218 ILE A N 1
ATOM 1658 C CA . ILE A 1 218 ? -10.305 -35.688 1.6 1 96.31 218 ILE A CA 1
ATOM 1659 C C . ILE A 1 218 ? -11.727 -35.875 1.058 1 96.31 218 ILE A C 1
ATOM 1661 O O . ILE A 1 218 ? -12.039 -35.406 -0.039 1 96.31 218 ILE A O 1
ATOM 1665 N N . ASP A 1 219 ? -12.555 -36.438 1.864 1 97.06 219 ASP A N 1
ATOM 1666 C CA . ASP A 1 219 ? -13.93 -36.688 1.441 1 97.06 219 ASP A CA 1
ATOM 1667 C C . ASP A 1 219 ? -14.672 -35.344 1.233 1 97.06 219 ASP A C 1
ATOM 1669 O O . ASP A 1 219 ? -15.359 -35.188 0.228 1 97.06 219 ASP A O 1
ATOM 1673 N N . SER A 1 220 ? -14.539 -34.5 2.137 1 97.38 220 SER A N 1
ATOM 1674 C CA . SER A 1 220 ? -15.227 -33.219 2.021 1 97.38 220 SER A CA 1
ATOM 1675 C C . SER A 1 220 ? -14.68 -32.406 0.854 1 97.38 220 SER A C 1
ATOM 1677 O O . SER A 1 220 ? -15.445 -31.719 0.159 1 97.38 220 SER A O 1
ATOM 1679 N N . LEU A 1 221 ? -13.406 -32.469 0.639 1 97.75 221 LEU A N 1
ATOM 1680 C CA . LEU A 1 221 ? -12.797 -31.734 -0.466 1 97.75 221 LEU A CA 1
ATOM 1681 C C . LEU A 1 221 ? -13.18 -32.375 -1.806 1 97.75 221 LEU A C 1
ATOM 1683 O O . LEU A 1 221 ? -13.461 -31.641 -2.768 1 97.75 221 LEU A O 1
ATOM 1687 N N . ALA A 1 222 ? -13.172 -33.688 -1.86 1 97.75 222 ALA A N 1
ATOM 1688 C CA . ALA A 1 222 ? -13.602 -34.375 -3.068 1 97.75 222 ALA A CA 1
ATOM 1689 C C . ALA A 1 222 ? -15.047 -34.031 -3.41 1 97.75 222 ALA A C 1
ATOM 1691 O O . ALA A 1 222 ? -15.391 -33.844 -4.578 1 97.75 222 ALA A O 1
ATOM 1692 N N . THR A 1 223 ? -15.844 -33.969 -2.365 1 97.56 223 THR A N 1
ATOM 1693 C CA . THR A 1 223 ? -17.25 -33.594 -2.547 1 97.56 223 THR A CA 1
ATOM 1694 C C . THR A 1 223 ? -17.359 -32.188 -3.098 1 97.56 223 THR A C 1
ATOM 1696 O O . THR A 1 223 ? -18.141 -31.922 -4.027 1 97.56 223 THR A O 1
ATOM 1699 N N . ALA A 1 224 ? -16.562 -31.312 -2.553 1 96.12 224 ALA A N 1
ATOM 1700 C CA . ALA A 1 224 ? -16.562 -29.938 -3.041 1 96.12 224 ALA A CA 1
ATOM 1701 C C . ALA A 1 224 ? -16.188 -29.875 -4.52 1 96.12 224 ALA A C 1
ATOM 1703 O O . ALA A 1 224 ? -16.703 -29.047 -5.266 1 96.12 224 ALA A O 1
ATOM 1704 N N . ALA A 1 225 ? -15.352 -30.75 -4.988 1 97.38 225 ALA A N 1
ATOM 1705 C CA . ALA A 1 225 ? -14.883 -30.781 -6.367 1 97.38 225 ALA A CA 1
ATOM 1706 C C . ALA A 1 225 ? -15.781 -31.672 -7.234 1 97.38 225 ALA A C 1
ATOM 1708 O O . ALA A 1 225 ? -15.539 -31.812 -8.438 1 97.38 225 ALA A O 1
ATOM 1709 N N . THR A 1 226 ? -16.781 -32.25 -6.598 1 97.19 226 THR A N 1
ATOM 1710 C CA . THR A 1 226 ? -17.688 -33.156 -7.273 1 97.19 226 THR A CA 1
ATOM 1711 C C . THR A 1 226 ? -16.922 -34.312 -7.926 1 97.19 226 THR A C 1
ATOM 1713 O O . THR A 1 226 ? -17.125 -34.625 -9.102 1 97.19 226 THR A O 1
ATOM 1716 N N . MET A 1 227 ? -16.031 -34.906 -7.203 1 97.38 227 MET A N 1
ATOM 1717 C CA . MET A 1 227 ? -15.203 -36.031 -7.645 1 97.38 227 MET A CA 1
ATOM 1718 C C . MET A 1 227 ? -15.219 -37.156 -6.621 1 97.38 227 MET A C 1
ATOM 1720 O O . MET A 1 227 ? -15.586 -36.938 -5.461 1 97.38 227 MET A O 1
ATOM 1724 N N . SER A 1 228 ? -14.883 -38.375 -7.129 1 97.25 228 SER A N 1
ATOM 1725 C CA . SER A 1 228 ? -14.562 -39.406 -6.168 1 97.25 228 SER A CA 1
ATOM 1726 C C . SER A 1 228 ? -13.258 -39.125 -5.438 1 97.25 228 SER A C 1
ATOM 1728 O O . SER A 1 228 ? -12.438 -38.312 -5.914 1 97.25 228 SER A O 1
ATOM 1730 N N . ARG A 1 229 ? -13.094 -39.719 -4.297 1 96.56 229 ARG A N 1
ATOM 1731 C CA . ARG A 1 229 ? -11.875 -39.531 -3.514 1 96.56 229 ARG A CA 1
ATOM 1732 C C . ARG A 1 229 ? -10.633 -39.844 -4.352 1 96.56 229 ARG A C 1
ATOM 1734 O O . ARG A 1 229 ? -9.688 -39.031 -4.359 1 96.56 229 ARG A O 1
ATOM 1741 N N . ALA A 1 230 ? -10.695 -40.938 -5.086 1 97.12 230 ALA A N 1
ATOM 1742 C CA . ALA A 1 230 ? -9.547 -41.375 -5.875 1 97.12 230 ALA A CA 1
ATOM 1743 C C . ALA A 1 230 ? -9.258 -40.406 -7.008 1 97.12 230 ALA A C 1
ATOM 1745 O O . ALA A 1 230 ? -8.102 -40 -7.219 1 97.12 230 ALA A O 1
ATOM 1746 N N . THR A 1 231 ? -10.219 -40.031 -7.699 1 97.31 231 THR A N 1
ATOM 1747 C CA . THR A 1 231 ? -10.086 -39.094 -8.805 1 97.31 231 THR A CA 1
ATOM 1748 C C . THR A 1 231 ? -9.594 -37.719 -8.312 1 97.31 231 THR A C 1
ATOM 1750 O O . THR A 1 231 ? -8.758 -37.094 -8.953 1 97.31 231 THR A O 1
ATOM 1753 N N . PHE A 1 232 ? -10.133 -37.312 -7.156 1 97.88 232 PHE A N 1
ATOM 1754 C CA . PHE A 1 232 ? -9.734 -36.062 -6.559 1 97.88 232 PHE A CA 1
ATOM 1755 C C . PHE A 1 232 ? -8.25 -36.062 -6.219 1 97.88 232 PHE A C 1
ATOM 1757 O O . PHE A 1 232 ? -7.516 -35.156 -6.598 1 97.88 232 PHE A O 1
ATOM 1764 N N . MET A 1 233 ? -7.789 -37.031 -5.504 1 97.25 233 MET A N 1
ATOM 1765 C CA . MET A 1 233 ? -6.398 -37.094 -5.066 1 97.25 233 MET A CA 1
ATOM 1766 C C . MET A 1 233 ? -5.449 -37.094 -6.258 1 97.25 233 MET A C 1
ATOM 1768 O O . MET A 1 233 ? -4.488 -36.344 -6.297 1 97.25 233 MET A O 1
ATOM 1772 N N . ARG A 1 234 ? -5.77 -37.938 -7.258 1 97.06 234 ARG A N 1
ATOM 1773 C CA . ARG A 1 234 ? -4.926 -38.062 -8.445 1 97.06 234 ARG A CA 1
ATOM 1774 C C . ARG A 1 234 ? -4.898 -36.75 -9.211 1 97.06 234 ARG A C 1
ATOM 1776 O O . ARG A 1 234 ? -3.832 -36.25 -9.602 1 97.06 234 ARG A O 1
ATOM 1783 N N . GLY A 1 235 ? -6.074 -36.219 -9.414 1 96.62 235 GLY A N 1
ATOM 1784 C CA . GLY A 1 235 ? -6.188 -34.969 -10.148 1 96.62 235 GLY A CA 1
ATOM 1785 C C . GLY A 1 235 ? -5.496 -33.812 -9.453 1 96.62 235 GLY A C 1
ATOM 1786 O O . GLY A 1 235 ? -4.816 -33.031 -10.102 1 96.62 235 GLY A O 1
ATOM 1787 N N . PHE A 1 236 ? -5.703 -33.719 -8.156 1 97.44 236 PHE A N 1
ATOM 1788 C CA . PHE A 1 236 ? -5.109 -32.625 -7.395 1 97.44 236 PHE A CA 1
ATOM 1789 C C . PHE A 1 236 ? -3.586 -32.688 -7.477 1 97.44 236 PHE A C 1
ATOM 1791 O O . PHE A 1 236 ? -2.943 -31.656 -7.762 1 97.44 236 PHE A O 1
ATOM 1798 N N . VAL A 1 237 ? -3.008 -33.781 -7.289 1 96.62 237 VAL A N 1
ATOM 1799 C CA . VAL A 1 237 ? -1.556 -33.938 -7.328 1 96.62 237 VAL A CA 1
ATOM 1800 C C . VAL A 1 237 ? -1.046 -33.656 -8.742 1 96.62 237 VAL A C 1
ATOM 1802 O O . VAL A 1 237 ? -0.014 -33 -8.914 1 96.62 237 VAL A O 1
ATOM 1805 N N . LYS A 1 238 ? -1.77 -34.156 -9.672 1 95.81 238 LYS A N 1
ATOM 1806 C CA . LYS A 1 238 ? -1.381 -33.906 -11.055 1 95.81 238 LYS A CA 1
ATOM 1807 C C . LYS A 1 238 ? -1.331 -32.438 -11.375 1 95.81 238 LYS A C 1
ATOM 1809 O O . LYS A 1 238 ? -0.396 -31.953 -12.023 1 95.81 238 LYS A O 1
ATOM 1814 N N . VAL A 1 239 ? -2.285 -31.703 -10.914 1 94.56 239 VAL A N 1
ATOM 1815 C CA . VAL A 1 239 ? -2.443 -30.281 -11.266 1 94.56 239 VAL A CA 1
ATOM 1816 C C . VAL A 1 239 ? -1.575 -29.422 -10.352 1 94.56 239 VAL A C 1
ATOM 1818 O O . VAL A 1 239 ? -0.886 -28.516 -10.82 1 94.56 239 VAL A O 1
ATOM 1821 N N . ALA A 1 240 ? -1.585 -29.719 -9.094 1 94.25 240 ALA A N 1
ATOM 1822 C CA . ALA A 1 240 ? -0.896 -28.875 -8.117 1 94.25 240 ALA A CA 1
ATOM 1823 C C . ALA A 1 240 ? 0.576 -29.266 -8 1 94.25 240 ALA A C 1
ATOM 1825 O O . ALA A 1 240 ? 1.401 -28.469 -7.555 1 94.25 240 ALA A O 1
ATOM 1826 N N . GLY A 1 241 ? 0.896 -30.453 -8.242 1 94.31 241 GLY A N 1
ATOM 1827 C CA . GLY A 1 241 ? 2.238 -30.969 -8.055 1 94.31 241 GLY A CA 1
ATOM 1828 C C . GLY A 1 241 ? 2.479 -31.5 -6.652 1 94.31 241 GLY A C 1
ATOM 1829 O O . GLY A 1 241 ? 3.498 -32.156 -6.395 1 94.31 241 GLY A O 1
ATOM 1830 N N . VAL A 1 242 ? 1.571 -31.266 -5.742 1 94.88 242 VAL A N 1
ATOM 1831 C CA . VAL A 1 242 ? 1.657 -31.734 -4.363 1 94.88 242 VAL A CA 1
ATOM 1832 C C . VAL A 1 242 ? 0.277 -32.188 -3.881 1 94.88 242 VAL A C 1
ATOM 1834 O O . VAL A 1 242 ? -0.734 -31.891 -4.523 1 94.88 242 VAL A O 1
ATOM 1837 N N . SER A 1 243 ? 0.23 -32.875 -2.779 1 96.12 243 SER A N 1
ATOM 1838 C CA . SER A 1 243 ? -1.04 -33.344 -2.242 1 96.12 243 SER A CA 1
ATOM 1839 C C . SER A 1 243 ? -1.848 -32.188 -1.635 1 96.12 243 SER A C 1
ATOM 1841 O O . SER A 1 243 ? -1.29 -31.156 -1.281 1 96.12 243 SER A O 1
ATOM 1843 N N . PRO A 1 244 ? -3.16 -32.406 -1.478 1 96.38 244 PRO A N 1
ATOM 1844 C CA . PRO A 1 244 ? -3.996 -31.391 -0.827 1 96.38 244 PRO A CA 1
ATOM 1845 C C . PRO A 1 244 ? -3.539 -31.062 0.594 1 96.38 244 PRO A C 1
ATOM 1847 O O . PRO A 1 244 ? -3.629 -29.922 1.032 1 96.38 244 PRO A O 1
ATOM 1850 N N . TRP A 1 245 ? -2.996 -32 1.244 1 95.25 245 TRP A N 1
ATOM 1851 C CA . TRP A 1 245 ? -2.578 -31.828 2.629 1 95.25 245 TRP A CA 1
ATOM 1852 C C . TRP A 1 245 ? -1.345 -30.922 2.707 1 95.25 245 TRP A C 1
ATOM 1854 O O . TRP A 1 245 ? -1.253 -30.062 3.582 1 95.25 245 TRP A O 1
ATOM 1864 N N . VAL A 1 246 ? -0.467 -31.219 1.816 1 95.06 246 VAL A N 1
ATOM 1865 C CA . VAL A 1 246 ? 0.74 -30.391 1.779 1 95.06 246 VAL A CA 1
ATOM 1866 C C . VAL A 1 246 ? 0.369 -28.938 1.508 1 95.06 246 VAL A C 1
ATOM 1868 O O . VAL A 1 246 ? 0.83 -28.031 2.207 1 95.06 246 VAL A O 1
ATOM 1871 N N . LEU A 1 247 ? -0.494 -28.75 0.58 1 95.25 247 LEU A N 1
ATOM 1872 C CA . LEU A 1 247 ? -0.897 -27.406 0.202 1 95.25 247 LEU A CA 1
ATOM 1873 C C . LEU A 1 247 ? -1.684 -26.734 1.326 1 95.25 247 LEU A C 1
ATOM 1875 O O . LEU A 1 247 ? -1.491 -25.547 1.605 1 95.25 247 LEU A O 1
ATOM 1879 N N . LEU A 1 248 ? -2.586 -27.469 1.929 1 96.69 248 LEU A N 1
ATOM 1880 C CA . LEU A 1 248 ? -3.371 -26.938 3.039 1 96.69 248 LEU A CA 1
ATOM 1881 C C . LEU A 1 248 ? -2.469 -26.531 4.203 1 96.69 248 LEU A C 1
ATOM 1883 O O . LEU A 1 248 ? -2.678 -25.484 4.824 1 96.69 248 LEU A O 1
ATOM 1887 N N . THR A 1 249 ? -1.535 -27.359 4.469 1 96.38 249 THR A N 1
ATOM 1888 C CA . THR A 1 249 ? -0.595 -27.047 5.543 1 96.38 249 THR A CA 1
ATOM 1889 C C . THR A 1 249 ? 0.161 -25.75 5.254 1 96.38 249 THR A C 1
ATOM 1891 O O . THR A 1 249 ? 0.31 -24.906 6.137 1 96.38 249 THR A O 1
ATOM 1894 N N . GLN A 1 250 ? 0.641 -25.641 4.074 1 95.56 250 GLN A N 1
ATOM 1895 C CA . GLN A 1 250 ? 1.324 -24.422 3.686 1 95.56 250 GLN A CA 1
ATOM 1896 C C . GLN A 1 250 ? 0.412 -23.203 3.85 1 95.56 250 GLN A C 1
ATOM 1898 O O . GLN A 1 250 ? 0.836 -22.172 4.359 1 95.56 250 GLN A O 1
ATOM 1903 N N . LEU A 1 251 ? -0.812 -23.328 3.432 1 96.88 251 LEU A N 1
ATOM 1904 C CA . LEU A 1 251 ? -1.813 -22.266 3.555 1 96.88 251 LEU A CA 1
ATOM 1905 C C . LEU A 1 251 ? -2.027 -21.891 5.016 1 96.88 251 LEU A C 1
ATOM 1907 O O . LEU A 1 251 ? -2.002 -20.703 5.367 1 96.88 251 LEU A O 1
ATOM 1911 N N . ARG A 1 252 ? -2.184 -22.844 5.84 1 97.31 252 ARG A N 1
ATOM 1912 C CA . ARG A 1 252 ? -2.406 -22.641 7.266 1 97.31 252 ARG A CA 1
ATOM 1913 C C . ARG A 1 252 ? -1.211 -21.938 7.906 1 97.31 252 ARG A C 1
ATOM 1915 O O . ARG A 1 252 ? -1.38 -21.016 8.703 1 97.31 252 ARG A O 1
ATOM 1922 N N . MET A 1 253 ? -0.022 -22.344 7.543 1 96.69 253 MET A N 1
ATOM 1923 C CA . MET A 1 253 ? 1.186 -21.75 8.117 1 96.69 253 MET A CA 1
ATOM 1924 C C . MET A 1 253 ? 1.363 -20.312 7.648 1 96.69 253 MET A C 1
ATOM 1926 O O . MET A 1 253 ? 1.773 -19.453 8.43 1 96.69 253 MET A O 1
ATOM 1930 N N . GLU A 1 254 ? 1.093 -20.109 6.375 1 96 254 GLU A N 1
ATOM 1931 C CA . GLU A 1 254 ? 1.189 -18.734 5.871 1 96 254 GLU A CA 1
ATOM 1932 C C . GLU A 1 254 ? 0.182 -17.812 6.562 1 96 254 GLU A C 1
ATOM 1934 O O . GLU A 1 254 ? 0.511 -16.688 6.926 1 96 254 GLU A O 1
ATOM 1939 N N . ARG A 1 255 ? -0.992 -18.281 6.75 1 95.81 255 ARG A N 1
ATOM 1940 C CA . ARG A 1 255 ? -2.004 -17.531 7.492 1 95.81 255 ARG A CA 1
ATOM 1941 C C . ARG A 1 255 ? -1.562 -17.297 8.93 1 95.81 255 ARG A C 1
ATOM 1943 O O . ARG A 1 255 ? -1.717 -16.188 9.461 1 95.81 255 ARG A O 1
ATOM 1950 N N . ALA A 1 256 ? -1.059 -18.281 9.531 1 94.75 256 ALA A N 1
ATOM 1951 C CA . ALA A 1 256 ? -0.574 -18.156 10.906 1 94.75 256 ALA A CA 1
ATOM 1952 C C . ALA A 1 256 ? 0.52 -17.109 11.016 1 94.75 256 ALA A C 1
ATOM 1954 O O . ALA A 1 256 ? 0.527 -16.297 11.953 1 94.75 256 ALA A O 1
ATOM 1955 N N . PHE A 1 257 ? 1.367 -17.156 10.078 1 92.88 257 PHE A N 1
ATOM 1956 C CA . PHE A 1 257 ? 2.449 -16.188 10.055 1 92.88 257 PHE A CA 1
ATOM 1957 C C . PHE A 1 257 ? 1.897 -14.766 10.055 1 92.88 257 PHE A C 1
ATOM 1959 O O . PHE A 1 257 ? 2.352 -13.914 10.82 1 92.88 257 PHE A O 1
ATOM 1966 N N . ASN A 1 258 ? 0.924 -14.523 9.266 1 89.88 258 ASN A N 1
ATOM 1967 C CA . ASN A 1 258 ? 0.314 -13.203 9.164 1 89.88 258 ASN A CA 1
ATOM 1968 C C . ASN A 1 258 ? -0.406 -12.82 10.453 1 89.88 258 ASN A C 1
ATOM 1970 O O . ASN A 1 258 ? -0.317 -11.68 10.906 1 89.88 258 ASN A O 1
ATOM 1974 N N . LEU A 1 259 ? -1.084 -13.797 10.961 1 88.75 259 LEU A N 1
ATOM 1975 C CA . LEU A 1 259 ? -1.781 -13.547 12.219 1 88.75 259 LEU A CA 1
ATOM 1976 C C . LEU A 1 259 ? -0.794 -13.211 13.328 1 88.75 259 LEU A C 1
ATOM 1978 O O . LEU A 1 259 ? -1.058 -12.328 14.156 1 88.75 259 LEU A O 1
ATOM 1982 N N . LEU A 1 260 ? 0.326 -13.891 13.375 1 85.94 260 LEU A N 1
ATOM 1983 C CA . LEU A 1 260 ? 1.36 -13.641 14.375 1 85.94 260 LEU A CA 1
ATOM 1984 C C . LEU A 1 260 ? 1.896 -12.219 14.258 1 85.94 260 LEU A C 1
ATOM 1986 O O . LEU A 1 260 ? 2.148 -11.562 15.273 1 85.94 260 LEU A O 1
ATOM 1990 N N . ARG A 1 261 ? 1.957 -11.797 13.094 1 79.69 261 ARG A N 1
ATOM 1991 C CA . ARG A 1 261 ? 2.58 -10.5 12.836 1 79.69 261 ARG A CA 1
ATOM 1992 C C . ARG A 1 261 ? 1.562 -9.375 12.961 1 79.69 261 ARG A C 1
ATOM 1994 O O . ARG A 1 261 ? 1.921 -8.242 13.305 1 79.69 261 ARG A O 1
ATOM 2001 N N . GLN A 1 262 ? 0.318 -9.664 12.719 1 75.44 262 GLN A N 1
ATOM 2002 C CA . GLN A 1 262 ? -0.652 -8.594 12.523 1 75.44 262 GLN A CA 1
ATOM 2003 C C . GLN A 1 262 ? -1.689 -8.578 13.641 1 75.44 262 GLN A C 1
ATOM 2005 O O . GLN A 1 262 ? -2.572 -7.723 13.664 1 75.44 262 GLN A O 1
ATOM 2010 N N . SER A 1 263 ? -1.646 -9.586 14.438 1 76.06 263 SER A N 1
ATOM 2011 C CA . SER A 1 263 ? -2.67 -9.648 15.477 1 76.06 263 SER A CA 1
ATOM 2012 C C . SER A 1 263 ? -2.053 -9.883 16.844 1 76.06 263 SER A C 1
ATOM 2014 O O . SER A 1 263 ? -0.836 -10.047 16.969 1 76.06 263 SER A O 1
ATOM 2016 N N . ARG A 1 264 ? -2.92 -9.812 17.906 1 73.06 264 ARG A N 1
ATOM 2017 C CA . ARG A 1 264 ? -2.5 -10.062 19.281 1 73.06 264 ARG A CA 1
ATOM 2018 C C . ARG A 1 264 ? -3.072 -11.383 19.797 1 73.06 264 ARG A C 1
ATOM 2020 O O . ARG A 1 264 ? -3.162 -11.594 21.016 1 73.06 264 ARG A O 1
ATOM 2027 N N . LEU A 1 265 ? -3.441 -12.094 18.891 1 84.75 265 LEU A N 1
ATOM 2028 C CA . LEU A 1 265 ? -4.031 -13.375 19.266 1 84.75 265 LEU A CA 1
ATOM 2029 C C . LEU A 1 265 ? -3.004 -14.266 19.953 1 84.75 265 LEU A C 1
ATOM 2031 O O . LEU A 1 265 ? -1.823 -14.242 19.609 1 84.75 265 LEU A O 1
ATOM 2035 N N . SER A 1 266 ? -3.498 -14.977 20.969 1 88.12 266 SER A N 1
ATOM 2036 C CA . SER A 1 266 ? -2.613 -15.945 21.609 1 88.12 266 SER A CA 1
ATOM 2037 C C . SER A 1 266 ? -2.205 -17.047 20.641 1 88.12 266 SER A C 1
ATOM 2039 O O . SER A 1 266 ? -2.869 -17.266 19.625 1 88.12 266 SER A O 1
ATOM 2041 N N . LEU A 1 267 ? -1.13 -17.672 21.031 1 91.44 267 LEU A N 1
ATOM 2042 C CA . LEU A 1 267 ? -0.707 -18.797 20.219 1 91.44 267 LEU A CA 1
ATOM 2043 C C . LEU A 1 267 ? -1.803 -19.859 20.125 1 91.44 267 LEU A C 1
ATOM 2045 O O . LEU A 1 267 ? -1.986 -20.484 19.094 1 91.44 267 LEU A O 1
ATOM 2049 N N . LEU A 1 268 ? -2.463 -19.984 21.234 1 92.75 268 LEU A N 1
ATOM 2050 C CA . LEU A 1 268 ? -3.562 -20.953 21.281 1 92.75 268 LEU A CA 1
ATOM 2051 C C . LEU A 1 268 ? -4.68 -20.531 20.328 1 92.75 268 LEU A C 1
ATOM 2053 O O . LEU A 1 268 ? -5.234 -21.359 19.609 1 92.75 268 LEU A O 1
ATOM 2057 N N . ASP A 1 269 ? -5.012 -19.297 20.297 1 93.25 269 ASP A N 1
ATOM 2058 C CA . ASP A 1 269 ? -6.055 -18.781 19.406 1 93.25 269 ASP A CA 1
ATOM 2059 C C . ASP A 1 269 ? -5.648 -18.906 17.938 1 93.25 269 ASP A C 1
ATOM 2061 O O . ASP A 1 269 ? -6.469 -19.281 17.094 1 93.25 269 ASP A O 1
ATOM 2065 N N . ILE A 1 270 ? -4.434 -18.625 17.672 1 94.62 270 ILE A N 1
ATOM 2066 C CA . ILE A 1 270 ? -3.936 -18.734 16.297 1 94.62 270 ILE A CA 1
ATOM 2067 C C . ILE A 1 270 ? -3.961 -20.188 15.859 1 94.62 270 ILE A C 1
ATOM 2069 O O . ILE A 1 270 ? -4.398 -20.5 14.75 1 94.62 270 ILE A O 1
ATOM 2073 N N . ALA A 1 271 ? -3.494 -21.031 16.75 1 95.69 271 ALA A N 1
ATOM 2074 C CA . ALA A 1 271 ? -3.541 -22.453 16.453 1 95.69 271 ALA A CA 1
ATOM 2075 C C . ALA A 1 271 ? -4.957 -22.891 16.078 1 95.69 271 ALA A C 1
ATOM 2077 O O . ALA A 1 271 ? -5.156 -23.547 15.055 1 95.69 271 ALA A O 1
ATOM 2078 N N . ALA A 1 272 ? -5.887 -22.453 16.859 1 94.5 272 ALA A N 1
ATOM 2079 C CA . ALA A 1 272 ? -7.285 -22.797 16.625 1 94.5 272 ALA A CA 1
ATOM 2080 C C . ALA A 1 272 ? -7.781 -22.219 15.305 1 94.5 272 ALA A C 1
ATOM 2082 O O . ALA A 1 272 ? -8.492 -22.891 14.547 1 94.5 272 ALA A O 1
ATOM 2083 N N . GLN A 1 273 ? -7.41 -21.125 14.961 1 94.19 273 GLN A N 1
ATOM 2084 C CA . GLN A 1 273 ? -7.875 -20.438 13.758 1 94.19 273 GLN A CA 1
ATOM 2085 C C . GLN A 1 273 ? -7.336 -21.094 12.5 1 94.19 273 GLN A C 1
ATOM 2087 O O . GLN A 1 273 ? -7.969 -21.047 11.438 1 94.19 273 GLN A O 1
ATOM 2092 N N . VAL A 1 274 ? -6.195 -21.688 12.727 1 96.06 274 VAL A N 1
ATOM 2093 C CA . VAL A 1 274 ? -5.625 -22.297 11.523 1 96.06 274 VAL A CA 1
ATOM 2094 C C . VAL A 1 274 ? -5.805 -23.812 11.57 1 96.06 274 VAL A C 1
ATOM 2096 O O . VAL A 1 274 ? -5.215 -24.531 10.773 1 96.06 274 VAL A O 1
ATOM 2099 N N . GLY A 1 275 ? -6.586 -24.312 12.5 1 94.75 275 GLY A N 1
ATOM 2100 C CA . GLY A 1 275 ? -7.09 -25.672 12.43 1 94.75 275 GLY A CA 1
ATOM 2101 C C . GLY A 1 275 ? -6.297 -26.656 13.273 1 94.75 275 GLY A C 1
ATOM 2102 O O . GLY A 1 275 ? -6.375 -27.875 13.062 1 94.75 275 GLY A O 1
ATOM 2103 N N . TYR A 1 276 ? -5.523 -26.203 14.195 1 95.38 276 TYR A N 1
ATOM 2104 C CA . TYR A 1 276 ? -4.793 -27.094 15.086 1 95.38 276 TYR A CA 1
ATOM 2105 C C . TYR A 1 276 ? -5.492 -27.219 16.438 1 95.38 276 TYR A C 1
ATOM 2107 O O . TYR A 1 276 ? -6.016 -26.234 16.953 1 95.38 276 TYR A O 1
ATOM 2115 N N . GLN A 1 277 ? -5.414 -28.359 16.906 1 91.5 277 GLN A N 1
ATOM 2116 C CA . GLN A 1 277 ? -6.098 -28.641 18.156 1 91.5 277 GLN A CA 1
ATOM 2117 C C . GLN A 1 277 ? -5.18 -28.375 19.359 1 91.5 277 GLN A C 1
ATOM 2119 O O . GLN A 1 277 ? -5.652 -28.25 20.484 1 91.5 277 GLN A O 1
ATOM 2124 N N . SER A 1 278 ? -3.904 -28.375 19.109 1 93.69 278 SER A N 1
ATOM 2125 C CA . SER A 1 278 ? -2.955 -28.109 20.188 1 93.69 278 SER A CA 1
ATOM 2126 C C . SER A 1 278 ? -1.912 -27.078 19.781 1 93.69 278 SER A C 1
ATOM 2128 O O . SER A 1 278 ? -1.481 -27.047 18.625 1 93.69 278 SER A O 1
ATOM 2130 N N . GLN A 1 279 ? -1.562 -26.312 20.766 1 94.88 279 GLN A N 1
ATOM 2131 C CA . GLN A 1 279 ? -0.514 -25.312 20.562 1 94.88 279 GLN A CA 1
ATOM 2132 C C . GLN A 1 279 ? 0.821 -25.984 20.25 1 94.88 279 GLN A C 1
ATOM 2134 O O . GLN A 1 279 ? 1.602 -25.484 19.438 1 94.88 279 GLN A O 1
ATOM 2139 N N . ALA A 1 280 ? 1.024 -27.078 20.859 1 95.44 280 ALA A N 1
ATOM 2140 C CA . ALA A 1 280 ? 2.275 -27.797 20.656 1 95.44 280 ALA A CA 1
ATOM 2141 C C . ALA A 1 280 ? 2.41 -28.281 19.203 1 95.44 280 ALA A C 1
ATOM 2143 O O . ALA A 1 280 ? 3.457 -28.094 18.578 1 95.44 280 ALA A O 1
ATOM 2144 N N . ALA A 1 281 ? 1.401 -28.906 18.719 1 95.94 281 ALA A N 1
ATOM 2145 C CA . ALA A 1 281 ? 1.404 -29.391 17.344 1 95.94 281 ALA A CA 1
ATOM 2146 C C . ALA A 1 281 ? 1.568 -28.234 16.359 1 95.94 281 ALA A C 1
ATOM 2148 O O . ALA A 1 281 ? 2.324 -28.344 15.383 1 95.94 281 ALA A O 1
ATOM 2149 N N . PHE A 1 282 ? 0.879 -27.156 16.609 1 96.69 282 PHE A N 1
ATOM 2150 C CA . PHE A 1 282 ? 0.981 -25.969 15.797 1 96.69 282 PHE A CA 1
ATOM 2151 C C . PHE A 1 282 ? 2.406 -25.422 15.797 1 96.69 282 PHE A C 1
ATOM 2153 O O . PHE A 1 282 ? 2.986 -25.188 14.734 1 96.69 282 PHE A O 1
ATOM 2160 N N . SER A 1 283 ? 2.943 -25.297 16.938 1 96.31 283 SER A N 1
ATOM 2161 C CA . SER A 1 283 ? 4.273 -24.703 17.078 1 96.31 283 SER A CA 1
ATOM 2162 C C . SER A 1 283 ? 5.332 -25.562 16.391 1 96.31 283 SER A C 1
ATOM 2164 O O . SER A 1 283 ? 6.254 -25.031 15.766 1 96.31 283 SER A O 1
ATOM 2166 N N . LYS A 1 284 ? 5.191 -26.797 16.531 1 96.56 284 LYS A N 1
ATOM 2167 C CA . LYS A 1 284 ? 6.125 -27.719 15.875 1 96.56 284 LYS A CA 1
ATOM 2168 C C . LYS A 1 284 ? 6.094 -27.547 14.359 1 96.56 284 LYS A C 1
ATOM 2170 O O . LYS A 1 284 ? 7.141 -27.391 13.727 1 96.56 284 LYS A O 1
ATOM 2175 N N . LYS A 1 285 ? 4.945 -27.562 13.836 1 96.19 285 LYS A N 1
ATOM 2176 C CA . LYS A 1 285 ? 4.809 -27.453 12.383 1 96.19 285 LYS A CA 1
ATOM 2177 C C . LYS A 1 285 ? 5.266 -26.078 11.891 1 96.19 285 LYS A C 1
ATOM 2179 O O . LYS A 1 285 ? 5.891 -25.969 10.836 1 96.19 285 LYS A O 1
ATOM 2184 N N . PHE A 1 286 ? 4.91 -25.094 12.625 1 96.81 286 PHE A N 1
ATOM 2185 C CA . PHE A 1 286 ? 5.332 -23.75 12.281 1 96.81 286 PHE A CA 1
ATOM 2186 C C . PHE A 1 286 ? 6.852 -23.656 12.227 1 96.81 286 PHE A C 1
ATOM 2188 O O . PHE A 1 286 ? 7.414 -23.109 11.273 1 96.81 286 PHE A O 1
ATOM 2195 N N . LYS A 1 287 ? 7.488 -24.203 13.172 1 95.69 287 LYS A N 1
ATOM 2196 C CA . LYS A 1 287 ? 8.945 -24.203 13.211 1 95.69 287 LYS A CA 1
ATOM 2197 C C . LYS A 1 287 ? 9.539 -24.969 12.039 1 95.69 287 LYS A C 1
ATOM 2199 O O . LYS A 1 287 ? 10.547 -24.562 11.461 1 95.69 287 LYS A O 1
ATOM 2204 N N . GLU A 1 288 ? 8.961 -26.047 11.781 1 95.56 288 GLU A N 1
ATOM 2205 C CA . GLU A 1 288 ? 9.398 -26.828 10.625 1 95.56 288 GLU A CA 1
ATOM 2206 C C . GLU A 1 288 ? 9.305 -26.016 9.336 1 95.56 288 GLU A C 1
ATOM 2208 O O . GLU A 1 288 ? 10.164 -26.109 8.461 1 95.56 288 GLU A O 1
ATOM 2213 N N . THR A 1 289 ? 8.281 -25.234 9.258 1 93.38 289 THR A N 1
ATOM 2214 C CA . THR A 1 289 ? 7.992 -24.484 8.047 1 93.38 289 THR A CA 1
ATOM 2215 C C . THR A 1 289 ? 8.875 -23.234 7.949 1 93.38 289 THR A C 1
ATOM 2217 O O . THR A 1 289 ? 9.422 -22.938 6.887 1 93.38 289 THR A O 1
ATOM 2220 N N . TYR A 1 290 ? 9.086 -22.484 9.047 1 93.06 290 TYR A N 1
ATOM 2221 C CA . TYR A 1 290 ? 9.719 -21.172 9 1 93.06 290 TYR A CA 1
ATOM 2222 C C . TYR A 1 290 ? 11.102 -21.203 9.641 1 93.06 290 TYR A C 1
ATOM 2224 O O . TYR A 1 290 ? 11.852 -20.234 9.57 1 93.06 290 TYR A O 1
ATOM 2232 N N . GLY A 1 291 ? 11.391 -22.328 10.281 1 91.44 291 GLY A N 1
ATOM 2233 C CA . GLY A 1 291 ? 12.711 -22.5 10.875 1 91.44 291 GLY A CA 1
ATOM 2234 C C . GLY A 1 291 ? 12.82 -21.906 12.266 1 91.44 291 GLY A C 1
ATOM 2235 O O . GLY A 1 291 ? 13.852 -22.047 12.922 1 91.44 291 GLY A O 1
ATOM 2236 N N . GLU A 1 292 ? 11.797 -21.266 12.656 1 90.38 292 GLU A N 1
ATOM 2237 C CA . GLU A 1 292 ? 11.781 -20.688 13.992 1 90.38 292 GLU A CA 1
ATOM 2238 C C . GLU A 1 292 ? 10.406 -20.844 14.648 1 90.38 292 GLU A C 1
ATOM 2240 O O . GLU A 1 292 ? 9.391 -20.922 13.953 1 90.38 292 GLU A O 1
ATOM 2245 N N . ALA A 1 293 ? 10.422 -20.828 15.938 1 91 293 ALA A N 1
ATOM 2246 C CA . ALA A 1 293 ? 9.18 -20.969 16.703 1 91 293 ALA A CA 1
ATOM 2247 C C . ALA A 1 293 ? 8.289 -19.75 16.531 1 91 293 ALA A C 1
ATOM 2249 O O . ALA A 1 293 ? 8.781 -18.625 16.375 1 91 293 ALA A O 1
ATOM 2250 N N . PRO A 1 294 ? 6.953 -20 16.594 1 89.19 294 PRO A N 1
ATOM 2251 C CA . PRO A 1 294 ? 6.027 -18.875 16.438 1 89.19 294 PRO A CA 1
ATOM 2252 C C . PRO A 1 294 ? 6.273 -17.766 17.469 1 89.19 294 PRO A C 1
ATOM 2254 O O . PRO A 1 294 ? 6.145 -16.578 17.141 1 89.19 294 PRO A O 1
ATOM 2257 N N . GLY A 1 295 ? 6.57 -18.156 18.656 1 81.19 295 GLY A N 1
ATOM 2258 C CA . GLY A 1 295 ? 6.848 -17.156 19.672 1 81.19 295 GLY A CA 1
ATOM 2259 C C . GLY A 1 295 ? 8 -16.234 19.297 1 81.19 295 GLY A C 1
ATOM 2260 O O . GLY A 1 295 ? 7.961 -15.031 19.594 1 81.19 295 GLY A O 1
ATOM 2261 N N . ARG A 1 296 ? 8.953 -16.781 18.641 1 77.75 296 ARG A N 1
ATOM 2262 C CA . ARG A 1 296 ? 10.117 -16 18.219 1 77.75 296 ARG A CA 1
ATOM 2263 C C . ARG A 1 296 ? 9.758 -15.039 17.094 1 77.75 296 ARG A C 1
ATOM 2265 O O . ARG A 1 296 ? 10.266 -13.914 17.062 1 77.75 296 ARG A O 1
ATOM 2272 N N . VAL A 1 297 ? 8.945 -15.594 16.203 1 77.12 297 VAL A N 1
ATOM 2273 C CA . VAL A 1 297 ? 8.516 -14.773 15.078 1 77.12 297 VAL A CA 1
ATOM 2274 C C . VAL A 1 297 ? 7.738 -13.562 15.594 1 77.12 297 VAL A C 1
ATOM 2276 O O . VAL A 1 297 ? 7.895 -12.453 15.07 1 77.12 297 VAL A O 1
ATOM 2279 N N . ARG A 1 298 ? 6.875 -13.734 16.516 1 70.94 298 ARG A N 1
ATOM 2280 C CA . ARG A 1 298 ? 6.109 -12.641 17.109 1 70.94 298 ARG A CA 1
ATOM 2281 C C . ARG A 1 298 ? 7.027 -11.617 17.766 1 70.94 298 ARG A C 1
ATOM 2283 O O . ARG A 1 298 ? 6.758 -10.422 17.75 1 70.94 298 ARG A O 1
ATOM 2290 N N . ALA A 1 299 ? 8.125 -12.203 18.422 1 58.5 299 ALA A N 1
ATOM 2291 C CA . ALA A 1 299 ? 9.062 -11.352 19.156 1 58.5 299 ALA A CA 1
ATOM 2292 C C . ALA A 1 299 ? 9.922 -10.539 18.188 1 58.5 299 ALA A C 1
ATOM 2294 O O . ALA A 1 299 ? 10.547 -9.547 18.594 1 58.5 299 ALA A O 1
ATOM 2295 N N . ARG A 1 300 ? 9.898 -10.805 16.828 1 56 300 ARG A N 1
ATOM 2296 C CA . ARG A 1 300 ? 10.688 -10.102 15.812 1 56 300 ARG A CA 1
ATOM 2297 C C . ARG A 1 300 ? 9.867 -8.984 15.164 1 56 300 ARG A C 1
ATOM 2299 O O . ARG A 1 300 ? 10.375 -7.879 14.961 1 56 300 ARG A O 1
ATOM 2306 N N . MET B 1 1 ? 14.891 10.625 3.121 1 63.91 1 MET B N 1
ATOM 2307 C CA . MET B 1 1 ? 13.438 10.719 3.156 1 63.91 1 MET B CA 1
ATOM 2308 C C . MET B 1 1 ? 12.992 12.109 3.6 1 63.91 1 MET B C 1
ATOM 2310 O O . MET B 1 1 ? 13.609 12.719 4.477 1 63.91 1 MET B O 1
ATOM 2314 N N . ASN B 1 2 ? 12.117 12.719 2.773 1 81 2 ASN B N 1
ATOM 2315 C CA . ASN B 1 2 ? 11.656 14.047 3.154 1 81 2 ASN B CA 1
ATOM 2316 C C . ASN B 1 2 ? 10.688 13.992 4.328 1 81 2 ASN B C 1
ATOM 2318 O O . ASN B 1 2 ? 10.258 12.914 4.734 1 81 2 ASN B O 1
ATOM 2322 N N . SER B 1 3 ? 10.555 15.055 4.996 1 86.19 3 SER B N 1
ATOM 2323 C CA . SER B 1 3 ? 9.797 15.188 6.238 1 86.19 3 SER B CA 1
ATOM 2324 C C . SER B 1 3 ? 8.367 14.68 6.07 1 86.19 3 SER B C 1
ATOM 2326 O O . SER B 1 3 ? 7.824 14.039 6.973 1 86.19 3 SER B O 1
ATOM 2328 N N . ILE B 1 4 ? 7.809 14.836 4.922 1 87.25 4 ILE B N 1
ATOM 2329 C CA . ILE B 1 4 ? 6.426 14.414 4.703 1 87.25 4 ILE B CA 1
ATOM 2330 C C . ILE B 1 4 ? 6.367 12.898 4.555 1 87.25 4 ILE B C 1
ATOM 2332 O O . ILE B 1 4 ? 5.438 12.25 5.055 1 87.25 4 ILE B O 1
ATOM 2336 N N . ASP B 1 5 ? 7.371 12.328 3.938 1 91.06 5 ASP B N 1
ATOM 2337 C CA . ASP B 1 5 ? 7.453 10.867 3.865 1 91.06 5 ASP B CA 1
ATOM 2338 C C . ASP B 1 5 ? 7.539 10.258 5.262 1 91.06 5 ASP B C 1
ATOM 2340 O O . ASP B 1 5 ? 6.898 9.234 5.535 1 91.06 5 ASP B O 1
ATOM 2344 N N . THR B 1 6 ? 8.312 10.93 6.043 1 91.31 6 THR B N 1
ATOM 2345 C CA . THR B 1 6 ? 8.453 10.453 7.414 1 91.31 6 THR B CA 1
ATOM 2346 C C . THR B 1 6 ? 7.117 10.508 8.148 1 91.31 6 THR B C 1
ATOM 2348 O O . THR B 1 6 ? 6.738 9.547 8.82 1 91.31 6 THR B O 1
ATOM 2351 N N . LEU B 1 7 ? 6.418 11.57 8.008 1 93.38 7 LEU B N 1
ATOM 2352 C CA . LEU B 1 7 ? 5.129 11.727 8.68 1 93.38 7 LEU B CA 1
ATOM 2353 C C . LEU B 1 7 ? 4.117 10.711 8.156 1 93.38 7 LEU B C 1
ATOM 2355 O O . LEU B 1 7 ? 3.348 10.148 8.938 1 93.38 7 LEU B O 1
ATOM 2359 N N . ILE B 1 8 ? 4.125 10.461 6.855 1 93.06 8 ILE B N 1
ATOM 2360 C CA . ILE B 1 8 ? 3.221 9.477 6.273 1 93.06 8 ILE B CA 1
ATOM 2361 C C . ILE B 1 8 ? 3.568 8.086 6.797 1 93.06 8 ILE B C 1
ATOM 2363 O O . ILE B 1 8 ? 2.68 7.316 7.18 1 93.06 8 ILE B O 1
ATOM 2367 N N . ALA B 1 9 ? 4.832 7.762 6.812 1 91.19 9 ALA B N 1
ATOM 2368 C CA . ALA B 1 9 ? 5.277 6.469 7.328 1 91.19 9 ALA B CA 1
ATOM 2369 C C . ALA B 1 9 ? 4.875 6.293 8.789 1 91.19 9 ALA B C 1
ATOM 2371 O O . ALA B 1 9 ? 4.391 5.227 9.18 1 91.19 9 ALA B O 1
ATOM 2372 N N . LEU B 1 10 ? 5.02 7.309 9.57 1 92.94 10 LEU B N 1
ATOM 2373 C CA . LEU B 1 10 ? 4.66 7.277 10.984 1 92.94 10 LEU B CA 1
ATOM 2374 C C . LEU B 1 10 ? 3.162 7.055 11.156 1 92.94 10 LEU B C 1
ATOM 2376 O O . LEU B 1 10 ? 2.736 6.367 12.086 1 92.94 10 LEU B O 1
ATOM 2380 N N . ALA B 1 11 ? 2.436 7.586 10.266 1 94.75 11 ALA B N 1
ATOM 2381 C CA . ALA B 1 11 ? 0.984 7.449 10.359 1 94.75 11 ALA B CA 1
ATOM 2382 C C . ALA B 1 11 ? 0.549 6.016 10.07 1 94.75 11 ALA B C 1
ATOM 2384 O O . ALA B 1 11 ? -0.59 5.637 10.352 1 94.75 11 ALA B O 1
ATOM 2385 N N . ASN B 1 12 ? 1.439 5.191 9.445 1 91.81 12 ASN B N 1
ATOM 2386 C CA . ASN B 1 12 ? 1.086 3.84 9.023 1 91.81 12 ASN B CA 1
ATOM 2387 C C . ASN B 1 12 ? -0.201 3.828 8.203 1 91.81 12 ASN B C 1
ATOM 2389 O O . ASN B 1 12 ? -1.134 3.086 8.516 1 91.81 12 ASN B O 1
ATOM 2393 N N . LEU B 1 13 ? -0.18 4.57 7.215 1 94.12 13 LEU B N 1
ATOM 2394 C CA . LEU B 1 13 ? -1.377 4.895 6.445 1 94.12 13 LEU B CA 1
ATOM 2395 C C . LEU B 1 13 ? -1.756 3.74 5.523 1 94.12 13 LEU B C 1
ATOM 2397 O O . LEU B 1 13 ? -0.893 3.162 4.859 1 94.12 13 LEU B O 1
ATOM 2401 N N . ARG B 1 14 ? -3.016 3.389 5.52 1 93.19 14 ARG B N 1
ATOM 2402 C CA . ARG B 1 14 ? -3.604 2.434 4.586 1 93.19 14 ARG B CA 1
ATOM 2403 C C . ARG B 1 14 ? -4.891 2.984 3.979 1 93.19 14 ARG B C 1
ATOM 2405 O O . ARG B 1 14 ? -5.695 3.604 4.676 1 93.19 14 ARG B O 1
ATOM 2412 N N . GLY B 1 15 ? -4.98 2.777 2.721 1 96.19 15 GLY B N 1
ATOM 2413 C CA . GLY B 1 15 ? -6.207 3.193 2.055 1 96.19 15 GLY B CA 1
ATOM 2414 C C . GLY B 1 15 ? -7.121 2.033 1.714 1 96.19 15 GLY B C 1
ATOM 2415 O O . GLY B 1 15 ? -6.656 0.938 1.4 1 96.19 15 GLY B O 1
ATOM 2416 N N . SER B 1 16 ? -8.398 2.311 1.78 1 96.06 16 SER B N 1
ATOM 2417 C CA . SER B 1 16 ? -9.406 1.366 1.302 1 96.06 16 SER B CA 1
ATOM 2418 C C . SER B 1 16 ? -10.5 2.074 0.512 1 96.06 16 SER B C 1
ATOM 2420 O O . SER B 1 16 ? -10.742 3.266 0.714 1 96.06 16 SER B O 1
ATOM 2422 N N . LEU B 1 17 ? -11 1.473 -0.423 1 96 17 LEU B N 1
ATOM 2423 C CA . LEU B 1 17 ? -12.18 1.87 -1.186 1 96 17 LEU B CA 1
ATOM 2424 C C . LEU B 1 17 ? -13.273 0.812 -1.086 1 96 17 LEU B C 1
ATOM 2426 O O . LEU B 1 17 ? -13.086 -0.322 -1.532 1 96 17 LEU B O 1
ATOM 2430 N N . ASP B 1 18 ? -14.453 1.2 -0.593 1 92.94 18 ASP B N 1
ATOM 2431 C CA . ASP B 1 18 ? -15.383 0.181 -0.115 1 92.94 18 ASP B CA 1
ATOM 2432 C C . ASP B 1 18 ? -16.703 0.246 -0.875 1 92.94 18 ASP B C 1
ATOM 2434 O O . ASP B 1 18 ? -17.406 -0.765 -1.017 1 92.94 18 ASP B O 1
ATOM 2438 N N . LEU B 1 19 ? -17.047 1.432 -1.368 1 95.94 19 LEU B N 1
ATOM 2439 C CA . LEU B 1 19 ? -18.406 1.594 -1.897 1 95.94 19 LEU B CA 1
ATOM 2440 C C . LEU B 1 19 ? -18.375 2.369 -3.209 1 95.94 19 LEU B C 1
ATOM 2442 O O . LEU B 1 19 ? -17.547 3.25 -3.402 1 95.94 19 LEU B O 1
ATOM 2446 N N . ARG B 1 20 ? -19.281 1.973 -4.051 1 96.75 20 ARG B N 1
ATOM 2447 C CA . ARG B 1 20 ? -19.703 2.818 -5.16 1 96.75 20 ARG B CA 1
ATOM 2448 C C . ARG B 1 20 ? -21.141 3.301 -4.961 1 96.75 20 ARG B C 1
ATOM 2450 O O . ARG B 1 20 ? -22.047 2.494 -4.777 1 96.75 20 ARG B O 1
ATOM 2457 N N . CYS B 1 21 ? -21.266 4.555 -4.93 1 97.44 21 CYS B N 1
ATOM 2458 C CA . CYS B 1 21 ? -22.578 5.141 -4.684 1 97.44 21 CYS B CA 1
ATOM 2459 C C . CYS B 1 21 ? -23.156 5.738 -5.961 1 97.44 21 CYS B C 1
ATOM 2461 O O . CYS B 1 21 ? -22.531 6.59 -6.594 1 97.44 21 CYS B O 1
ATOM 2463 N N . GLN B 1 22 ? -24.25 5.285 -6.332 1 97.44 22 GLN B N 1
ATOM 2464 C CA . GLN B 1 22 ? -24.984 5.75 -7.504 1 97.44 22 GLN B CA 1
ATOM 2465 C C . GLN B 1 22 ? -26.391 6.242 -7.121 1 97.44 22 GLN B C 1
ATOM 2467 O O . GLN B 1 22 ? -27.25 5.445 -6.766 1 97.44 22 GLN B O 1
ATOM 2472 N N . PHE B 1 23 ? -26.609 7.539 -7.254 1 97.94 23 PHE B N 1
ATOM 2473 C CA . PHE B 1 23 ? -27.828 8.156 -6.727 1 97.94 23 PHE B CA 1
ATOM 2474 C C . PHE B 1 23 ? -28.547 8.945 -7.812 1 97.94 23 PHE B C 1
ATOM 2476 O O . PHE B 1 23 ? -27.906 9.516 -8.703 1 97.94 23 PHE B O 1
ATOM 2483 N N . GLN B 1 24 ? -29.812 8.93 -7.742 1 97.19 24 GLN B N 1
ATOM 2484 C CA . GLN B 1 24 ? -30.672 9.617 -8.711 1 97.19 24 GLN B CA 1
ATOM 2485 C C . GLN B 1 24 ? -31.75 10.438 -8.016 1 97.19 24 GLN B C 1
ATOM 2487 O O . GLN B 1 24 ? -32.312 10 -7.012 1 97.19 24 GLN B O 1
ATOM 2492 N N . GLY B 1 25 ? -32.062 11.562 -8.578 1 96.19 25 GLY B N 1
ATOM 2493 C CA . GLY B 1 25 ? -33.125 12.398 -8.039 1 96.19 25 GLY B CA 1
ATOM 2494 C C . GLY B 1 25 ? -32.75 13.07 -6.734 1 96.19 25 GLY B C 1
ATOM 2495 O O . GLY B 1 25 ? -31.594 13.477 -6.547 1 96.19 25 GLY B O 1
ATOM 2496 N N . ASP B 1 26 ? -33.844 13.367 -5.859 1 96.94 26 ASP B N 1
ATOM 2497 C CA . ASP B 1 26 ? -33.594 13.938 -4.539 1 96.94 26 ASP B CA 1
ATOM 2498 C C . ASP B 1 26 ? -33.219 12.852 -3.537 1 96.94 26 ASP B C 1
ATOM 2500 O O . ASP B 1 26 ? -33.906 11.844 -3.41 1 96.94 26 ASP B O 1
ATOM 2504 N N . TRP B 1 27 ? -32.062 13.078 -2.947 1 97.38 27 TRP B N 1
ATOM 2505 C CA . TRP B 1 27 ? -31.578 12.102 -1.985 1 97.38 27 TRP B CA 1
ATOM 2506 C C . TRP B 1 27 ? -30.781 12.781 -0.879 1 97.38 27 TRP B C 1
ATOM 2508 O O . TRP B 1 27 ? -30.328 13.914 -1.042 1 97.38 27 TRP B O 1
ATOM 2518 N N . ALA B 1 28 ? -30.734 12.188 0.228 1 98.06 28 ALA B N 1
ATOM 2519 C CA . ALA B 1 28 ? -29.891 12.57 1.356 1 98.06 28 ALA B CA 1
ATOM 2520 C C . ALA B 1 28 ? -29.3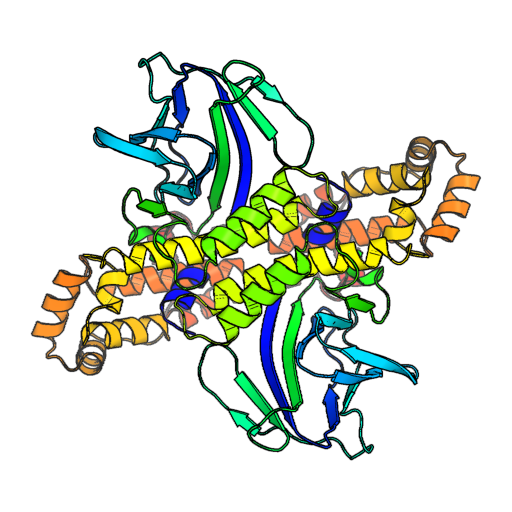59 11.344 2.09 1 98.06 28 ALA B C 1
ATOM 2522 O O . ALA B 1 28 ? -30.109 10.398 2.352 1 98.06 28 ALA B O 1
ATOM 2523 N N . LEU B 1 29 ? -28.094 11.352 2.295 1 97.56 29 LEU B N 1
ATOM 2524 C CA . LEU B 1 29 ? -27.438 10.242 2.98 1 97.56 29 LEU B CA 1
ATOM 2525 C C . LEU B 1 29 ? -26.625 10.75 4.168 1 97.56 29 LEU B C 1
ATOM 2527 O O . LEU B 1 29 ? -25.672 11.5 3.996 1 97.56 29 LEU B O 1
ATOM 2531 N N . GLU B 1 30 ? -26.969 10.25 5.316 1 96.94 30 GLU B N 1
ATOM 2532 C CA . GLU B 1 30 ? -26.266 10.641 6.539 1 96.94 30 GLU B CA 1
ATOM 2533 C C . GLU B 1 30 ? -25.109 9.695 6.848 1 96.94 30 GLU B C 1
ATOM 2535 O O . GLU B 1 30 ? -25.234 8.477 6.684 1 96.94 30 GLU B O 1
ATOM 2540 N N . HIS B 1 31 ? -23.984 10.195 7.262 1 96.38 31 HIS B N 1
ATOM 2541 C CA . HIS B 1 31 ? -22.828 9.43 7.707 1 96.38 31 HIS B CA 1
ATOM 2542 C C . HIS B 1 31 ? -22.531 9.688 9.18 1 96.38 31 HIS B C 1
ATOM 2544 O O . HIS B 1 31 ? -22.266 10.828 9.57 1 96.38 31 HIS B O 1
ATOM 2550 N N . ALA B 1 32 ? -22.562 8.625 9.938 1 96.06 32 ALA B N 1
ATOM 2551 C CA . ALA B 1 32 ? -22.203 8.711 11.352 1 96.06 32 ALA B CA 1
ATOM 2552 C C . ALA B 1 32 ? -20.719 8.961 11.531 1 96.06 32 ALA B C 1
ATOM 2554 O O . ALA B 1 32 ? -19.922 8.758 10.609 1 96.06 32 ALA B O 1
ATOM 2555 N N . PRO B 1 33 ? -20.375 9.602 12.711 1 95.38 33 PRO B N 1
ATOM 2556 C CA . PRO B 1 33 ? -18.938 9.789 12.953 1 95.38 33 PRO B CA 1
ATOM 2557 C C . PRO B 1 33 ? -18.156 8.477 12.93 1 95.38 33 PRO B C 1
ATOM 2559 O O . PRO B 1 33 ? -18.688 7.434 13.32 1 95.38 33 PRO B O 1
ATOM 2562 N N . GLU B 1 34 ? -16.953 8.5 12.43 1 95.5 34 GLU B N 1
ATOM 2563 C CA . GLU B 1 34 ? -16.062 7.348 12.438 1 95.5 34 GLU B CA 1
ATOM 2564 C C . GLU B 1 34 ? -15.219 7.312 13.711 1 95.5 34 GLU B C 1
ATOM 2566 O O . GLU B 1 34 ? -15.094 8.32 14.406 1 95.5 34 GLU B O 1
ATOM 2571 N N . ASN B 1 35 ? -14.68 6.133 13.961 1 93.38 35 ASN B N 1
ATOM 2572 C CA . ASN B 1 35 ? -13.719 6.012 15.047 1 93.38 35 ASN B CA 1
ATOM 2573 C C . ASN B 1 35 ? -12.445 6.801 14.758 1 93.38 35 ASN B C 1
ATOM 2575 O O . ASN B 1 35 ? -12.117 7.059 13.594 1 93.38 35 ASN B O 1
ATOM 2579 N N . LEU B 1 36 ? -11.812 7.203 15.875 1 90.81 36 LEU B N 1
ATOM 2580 C CA . LEU B 1 36 ? -10.508 7.832 15.703 1 90.81 36 LEU B CA 1
ATOM 2581 C C . LEU B 1 36 ? -9.57 6.926 14.914 1 90.81 36 LEU B C 1
ATOM 2583 O O . LEU B 1 36 ? -9.523 5.715 15.156 1 90.81 36 LEU B O 1
ATOM 2587 N N . GLY B 1 37 ? -8.844 7.477 13.984 1 95.12 37 GLY B N 1
ATOM 2588 C CA . GLY B 1 37 ? -7.945 6.707 13.133 1 95.12 37 GLY B CA 1
ATOM 2589 C C . GLY B 1 37 ? -8.57 6.309 11.812 1 95.12 37 GLY B C 1
ATOM 2590 O O . GLY B 1 37 ? -7.949 5.605 11.008 1 95.12 37 GLY B O 1
ATOM 2591 N N . VAL B 1 38 ? -9.805 6.68 11.609 1 97.38 38 VAL B N 1
ATOM 2592 C CA . VAL B 1 38 ? -10.492 6.395 10.359 1 97.38 38 VAL B CA 1
ATOM 2593 C C . VAL B 1 38 ? -10.961 7.699 9.719 1 97.38 38 VAL B C 1
ATOM 2595 O O . VAL B 1 38 ? -11.703 8.469 10.336 1 97.38 38 VAL B O 1
ATOM 2598 N N . ALA B 1 39 ? -10.508 7.938 8.516 1 98 39 ALA B N 1
ATOM 2599 C CA . ALA B 1 39 ? -10.859 9.156 7.785 1 98 39 ALA B CA 1
ATOM 2600 C C . ALA B 1 39 ? -11.625 8.828 6.504 1 98 39 ALA B C 1
ATOM 2602 O O . ALA B 1 39 ? -11.016 8.445 5.496 1 98 39 ALA B O 1
ATOM 2603 N N . PRO B 1 40 ? -12.922 9.055 6.484 1 98.25 40 PRO B N 1
ATOM 2604 C CA . PRO B 1 40 ? -13.68 8.789 5.258 1 98.25 40 PRO B CA 1
ATOM 2605 C C . PRO B 1 40 ? -13.391 9.797 4.148 1 98.25 40 PRO B C 1
ATOM 2607 O O . PRO B 1 40 ? -13.062 10.953 4.434 1 98.25 40 PRO B O 1
ATOM 2610 N N . TYR B 1 41 ? -13.453 9.344 2.916 1 98.38 41 TYR B N 1
ATOM 2611 C CA . TYR B 1 41 ? -13.328 10.234 1.769 1 98.38 41 TYR B CA 1
ATOM 2612 C C . TYR B 1 41 ? -14.305 9.852 0.667 1 98.38 41 TYR B C 1
ATOM 2614 O O . TYR B 1 41 ? -14.742 8.703 0.59 1 98.38 41 TYR B O 1
ATOM 2622 N N . HIS B 1 42 ? -14.703 10.805 -0.181 1 98.69 42 HIS B N 1
ATOM 2623 C CA . HIS B 1 42 ? -15.625 10.656 -1.304 1 98.69 42 HIS B CA 1
ATOM 2624 C C . HIS B 1 42 ? -15.031 11.242 -2.582 1 98.69 42 HIS B C 1
ATOM 2626 O O . HIS B 1 42 ? -14.555 12.375 -2.586 1 98.69 42 HIS B O 1
ATOM 2632 N N . ILE B 1 43 ? -15.047 10.492 -3.602 1 98.38 43 ILE B N 1
ATOM 2633 C CA . ILE B 1 43 ? -14.609 10.953 -4.914 1 98.38 43 ILE B CA 1
ATOM 2634 C C . ILE B 1 43 ? -15.805 11.047 -5.855 1 98.38 43 ILE B C 1
ATOM 2636 O O . ILE B 1 43 ? -16.422 10.031 -6.184 1 98.38 43 ILE B O 1
ATOM 2640 N N . VAL B 1 44 ? -16.094 12.203 -6.355 1 98.31 44 VAL B N 1
ATOM 2641 C CA . VAL B 1 44 ? -17.172 12.352 -7.316 1 98.31 44 VAL B CA 1
ATOM 2642 C C . VAL B 1 44 ? -16.688 12 -8.719 1 98.31 44 VAL B C 1
ATOM 2644 O O . VAL B 1 44 ? -15.836 12.703 -9.281 1 98.31 44 VAL B O 1
ATOM 2647 N N . LEU B 1 45 ? -17.219 10.977 -9.25 1 97.19 45 LEU B N 1
ATOM 2648 C CA . LEU B 1 45 ? -16.828 10.555 -10.594 1 97.19 45 LEU B CA 1
ATOM 2649 C C . LEU B 1 45 ? -17.656 11.273 -11.648 1 97.19 45 LEU B C 1
ATOM 2651 O O . LEU B 1 45 ? -17.156 11.586 -12.734 1 97.19 45 LEU B O 1
ATOM 2655 N N . SER B 1 46 ? -18.906 11.438 -11.406 1 97.12 46 SER B N 1
ATOM 2656 C CA . SER B 1 46 ? -19.844 12.156 -12.266 1 97.12 46 SER B CA 1
ATOM 2657 C C . SER B 1 46 ? -20.969 12.789 -11.461 1 97.12 46 SER B C 1
ATOM 2659 O O . SER B 1 46 ? -21.344 12.281 -10.398 1 97.12 46 SER B O 1
ATOM 2661 N N . GLY B 1 47 ? -21.453 13.93 -11.977 1 97.44 47 GLY B N 1
ATOM 2662 C CA . GLY B 1 47 ? -22.516 14.641 -11.289 1 97.44 47 GLY B CA 1
ATOM 2663 C C . GLY B 1 47 ? -22.016 15.586 -10.219 1 97.44 47 GLY B C 1
ATOM 2664 O O . GLY B 1 47 ? -20.891 16.094 -10.312 1 97.44 47 GLY B O 1
ATOM 2665 N N . SER B 1 48 ? -22.969 15.961 -9.359 1 97.69 48 SER B N 1
ATOM 2666 C CA . SER B 1 48 ? -22.641 16.859 -8.266 1 97.69 48 SER B CA 1
ATOM 2667 C C . SER B 1 48 ? -23.516 16.609 -7.051 1 97.69 48 SER B C 1
ATOM 2669 O O . SER B 1 48 ? -24.562 15.953 -7.16 1 97.69 48 SER B O 1
ATOM 2671 N N . CYS B 1 49 ? -23 17.031 -5.906 1 98.06 49 CYS B N 1
ATOM 2672 C CA . CYS B 1 49 ? -23.766 16.922 -4.668 1 98.06 49 CYS B CA 1
ATOM 2673 C C . CYS B 1 49 ? -23.312 17.969 -3.658 1 98.06 49 CYS B C 1
ATOM 2675 O O . CYS B 1 49 ? -22.375 18.734 -3.926 1 98.06 49 CYS B O 1
ATOM 2677 N N . ARG B 1 50 ? -24.078 18.062 -2.604 1 98.19 50 ARG B N 1
ATOM 2678 C CA . ARG B 1 50 ? -23.734 18.953 -1.492 1 98.19 50 ARG B CA 1
ATOM 2679 C C . ARG B 1 50 ? -23.375 18.141 -0.248 1 98.19 50 ARG B C 1
ATOM 2681 O O . ARG B 1 50 ? -23.969 17.109 0.024 1 98.19 50 ARG B O 1
ATOM 2688 N N . ALA B 1 51 ? -22.391 18.609 0.425 1 98.06 51 ALA B N 1
ATOM 2689 C CA . ALA B 1 51 ? -22.016 18.047 1.721 1 98.06 51 ALA B CA 1
ATOM 2690 C C . ALA B 1 51 ? -22.25 19.047 2.844 1 98.06 51 ALA B C 1
ATOM 2692 O O . ALA B 1 51 ? -21.797 20.188 2.77 1 98.06 51 ALA B O 1
ATOM 2693 N N . GLU B 1 52 ? -22.953 18.688 3.793 1 97.44 52 GLU B N 1
ATOM 2694 C CA . GLU B 1 52 ? -23.094 19.453 5.031 1 97.44 52 GLU B CA 1
ATOM 2695 C C . GLU B 1 52 ? -22.234 18.859 6.148 1 97.44 52 GLU B C 1
ATOM 2697 O O . GLU B 1 52 ? -22.422 17.703 6.543 1 97.44 52 GLU B O 1
ATOM 2702 N N . LEU B 1 53 ? -21.359 19.625 6.602 1 96.44 53 LEU B N 1
ATOM 2703 C CA . LEU B 1 53 ? -20.344 19.141 7.52 1 96.44 53 LEU B CA 1
ATOM 2704 C C . LEU B 1 53 ? -20.641 19.578 8.945 1 96.44 53 LEU B C 1
ATOM 2706 O O . LEU B 1 53 ? -21.516 20.422 9.172 1 96.44 53 LEU B O 1
ATOM 2710 N N . SER B 1 54 ? -19.766 18.938 9.758 1 87 54 SER B N 1
ATOM 2711 C CA . SER B 1 54 ? -19.906 19.312 11.164 1 87 54 SER B CA 1
ATOM 2712 C C . SER B 1 54 ? -19.484 20.766 11.383 1 87 54 SER B C 1
ATOM 2714 O O . SER B 1 54 ? -18.547 21.25 10.75 1 87 54 SER B O 1
ATOM 2716 N N . GLY B 1 55 ? -20.188 21.578 12.023 1 87.25 55 GLY B N 1
ATOM 2717 C CA . GLY B 1 55 ? -19.906 22.984 12.281 1 87.25 55 GLY B CA 1
ATOM 2718 C C . GLY B 1 55 ? -20.734 23.922 11.438 1 87.25 55 GLY B C 1
ATOM 2719 O O . GLY B 1 55 ? -20.594 25.141 11.539 1 87.25 55 GLY B O 1
ATOM 2720 N N . GLY B 1 56 ? -21.391 23.328 10.5 1 88.88 56 GLY B N 1
ATOM 2721 C CA . GLY B 1 56 ? -22.344 24.125 9.75 1 88.88 56 GLY B CA 1
ATOM 2722 C C . GLY B 1 56 ? -21.859 24.469 8.344 1 88.88 56 GLY B C 1
ATOM 2723 O O . GLY B 1 56 ? -22.594 25.078 7.566 1 88.88 56 GLY B O 1
ATOM 2724 N N . GLN B 1 57 ? -20.625 24.078 8.008 1 93.19 57 GLN B N 1
ATOM 2725 C CA . GLN B 1 57 ? -20.109 24.359 6.676 1 93.19 57 GLN B CA 1
ATOM 2726 C C . GLN B 1 57 ? -20.812 23.5 5.621 1 93.19 57 GLN B C 1
ATOM 2728 O O . GLN B 1 57 ? -21.188 22.359 5.895 1 93.19 57 GLN B O 1
ATOM 2733 N N . GLN B 1 58 ? -20.984 24.156 4.473 1 95.44 58 GLN B N 1
ATOM 2734 C CA . GLN B 1 58 ? -21.547 23.453 3.32 1 95.44 58 GLN B CA 1
ATOM 2735 C C . GLN B 1 58 ? -20.594 23.516 2.127 1 95.44 58 GLN B C 1
ATOM 2737 O O . GLN B 1 58 ? -20 24.562 1.852 1 95.44 58 GLN B O 1
ATOM 2742 N N . VAL B 1 59 ? -20.422 22.391 1.551 1 96.31 59 VAL B N 1
ATOM 2743 C CA . VAL B 1 59 ? -19.531 22.312 0.405 1 96.31 59 VAL B CA 1
ATOM 2744 C C . VAL B 1 59 ? -20.25 21.672 -0.778 1 96.31 59 VAL B C 1
ATOM 2746 O O . VAL B 1 59 ? -21 20.703 -0.605 1 96.31 59 VAL B O 1
ATOM 2749 N N . THR B 1 60 ? -20.047 22.297 -1.927 1 97.44 60 THR B N 1
ATOM 2750 C CA . THR B 1 60 ? -20.547 21.672 -3.156 1 97.44 60 THR B CA 1
ATOM 2751 C C . THR B 1 60 ? -19.453 20.844 -3.822 1 97.44 60 THR B C 1
ATOM 2753 O O . THR B 1 60 ? -18.312 21.312 -3.973 1 97.44 60 THR B O 1
ATOM 2756 N N . LEU B 1 61 ? -19.766 19.641 -4.184 1 97.69 61 LEU B N 1
ATOM 2757 C CA . LEU B 1 61 ? -18.828 18.734 -4.84 1 97.69 61 LEU B CA 1
ATOM 2758 C C . LEU B 1 61 ? -19.266 18.453 -6.273 1 97.69 61 LEU B C 1
ATOM 2760 O O . LEU B 1 61 ? -20.453 18.25 -6.531 1 97.69 61 LEU B O 1
ATOM 2764 N N . ALA B 1 62 ? -18.328 18.5 -7.18 1 96.75 62 ALA B N 1
ATOM 2765 C CA . ALA B 1 62 ? -18.578 18.172 -8.578 1 96.75 62 ALA B CA 1
ATOM 2766 C C . ALA B 1 62 ? -17.578 17.125 -9.086 1 96.75 62 ALA B C 1
ATOM 2768 O O . ALA B 1 62 ? -16.703 16.688 -8.336 1 96.75 62 ALA B O 1
ATOM 2769 N N . GLU B 1 63 ? -17.828 16.75 -10.375 1 96 63 GLU B N 1
ATOM 2770 C CA . GLU B 1 63 ? -16.984 15.727 -10.984 1 96 63 GLU B CA 1
ATOM 2771 C C . GLU B 1 63 ? -15.5 16.047 -10.789 1 96 63 GLU B C 1
ATOM 2773 O O . GLU B 1 63 ? -15.047 17.141 -11.109 1 96 63 GLU B O 1
ATOM 2778 N N . GLY B 1 64 ? -14.781 15.062 -10.227 1 94.19 64 GLY B N 1
ATOM 2779 C CA . GLY B 1 64 ? -13.352 15.227 -10.031 1 94.19 64 GLY B CA 1
ATOM 2780 C C . GLY B 1 64 ? -12.992 15.703 -8.633 1 94.19 64 GLY B C 1
ATOM 2781 O O . GLY B 1 64 ? -11.828 15.656 -8.234 1 94.19 64 GLY B O 1
ATOM 2782 N N . ASP B 1 65 ? -13.969 16.141 -7.855 1 96.31 65 ASP B N 1
ATOM 2783 C CA . ASP B 1 65 ? -13.703 16.609 -6.5 1 96.31 65 ASP B CA 1
ATOM 2784 C C . ASP B 1 65 ? -13.586 15.438 -5.527 1 96.31 65 ASP B C 1
ATOM 2786 O O . ASP B 1 65 ? -14.266 14.422 -5.684 1 96.31 65 ASP B O 1
ATOM 2790 N N . ILE B 1 66 ? -12.703 15.594 -4.562 1 97.38 66 ILE B N 1
ATOM 2791 C CA . ILE B 1 66 ? -12.531 14.648 -3.463 1 97.38 66 ILE B CA 1
ATOM 2792 C C . ILE B 1 66 ? -12.734 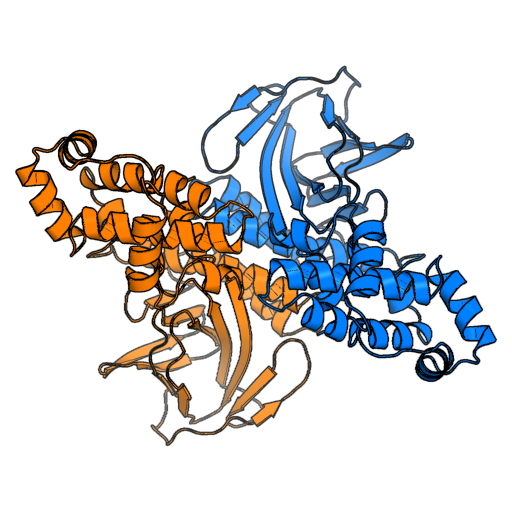15.367 -2.129 1 97.38 66 ILE B C 1
ATOM 2794 O O . ILE B 1 66 ? -12.133 16.406 -1.883 1 97.38 66 ILE B O 1
ATOM 2798 N N . LEU B 1 67 ? -13.641 14.875 -1.354 1 98.06 67 LEU B N 1
ATOM 2799 C CA . LEU B 1 67 ? -13.836 15.344 0.012 1 98.06 67 LEU B CA 1
ATOM 2800 C C . LEU B 1 67 ? -13.227 14.375 1.016 1 98.06 67 LEU B C 1
ATOM 2802 O O . LEU B 1 67 ? -13.5 13.172 0.971 1 98.06 67 LEU B O 1
ATOM 2806 N N . LEU B 1 68 ? -12.352 14.836 1.846 1 97.69 68 LEU B N 1
ATOM 2807 C CA . LEU B 1 68 ? -11.719 14.047 2.895 1 97.69 68 LEU B CA 1
ATOM 2808 C C . LEU B 1 68 ? -12.023 14.625 4.273 1 97.69 68 LEU B C 1
ATOM 2810 O O . LEU B 1 68 ? -11.953 15.844 4.469 1 97.69 68 LEU B O 1
ATOM 2814 N N . MET B 1 69 ? -12.406 13.812 5.156 1 97.19 69 MET B N 1
ATOM 2815 C CA . MET B 1 69 ? -12.641 14.188 6.547 1 97.19 69 MET B CA 1
ATOM 2816 C C . MET B 1 69 ? -11.664 13.484 7.477 1 97.19 69 MET B C 1
ATOM 2818 O O . MET B 1 69 ? -11.969 12.422 8.016 1 97.19 69 MET B O 1
ATOM 2822 N N . PRO B 1 70 ? -10.516 14.086 7.77 1 96.12 70 PRO B N 1
ATOM 2823 C CA . PRO B 1 70 ? -9.43 13.438 8.508 1 96.12 70 PRO B CA 1
ATOM 2824 C C . PRO B 1 70 ? -9.859 12.961 9.891 1 96.12 70 PRO B C 1
ATOM 2826 O O . PRO B 1 70 ? -9.43 11.891 10.344 1 96.12 70 PRO B O 1
ATOM 2829 N N . GLY B 1 71 ? -10.727 13.688 10.555 1 95 71 GLY B N 1
ATOM 2830 C CA . GLY B 1 71 ? -11.117 13.359 11.914 1 95 71 GLY B CA 1
ATOM 2831 C C . GLY B 1 71 ? -12.328 12.453 11.984 1 95 71 GLY B C 1
ATOM 2832 O O . GLY B 1 71 ? -12.781 12.086 13.07 1 95 71 GLY B O 1
ATOM 2833 N N . GLY B 1 72 ? -12.938 12.148 10.859 1 96.44 72 GLY B N 1
ATOM 2834 C CA . GLY B 1 72 ? -14.062 11.227 10.812 1 96.44 72 GLY B CA 1
ATOM 2835 C C . GLY B 1 72 ? -15.375 11.852 11.242 1 96.44 72 GLY B C 1
ATOM 2836 O O . GLY B 1 72 ? -16.297 11.148 11.672 1 96.44 72 GLY B O 1
ATOM 2837 N N . ALA B 1 73 ? -15.477 13.125 11.133 1 94.44 73 ALA B N 1
ATOM 2838 C CA . ALA B 1 73 ? -16.656 13.852 11.609 1 94.44 73 ALA B CA 1
ATOM 2839 C C . ALA B 1 73 ? -17.906 13.43 10.844 1 94.44 73 ALA B C 1
ATOM 2841 O O . ALA B 1 73 ? -17.828 13.039 9.68 1 94.44 73 ALA B O 1
ATOM 2842 N N . THR B 1 74 ? -19 13.555 11.484 1 95.88 74 THR B N 1
ATOM 2843 C CA . THR B 1 74 ? -20.297 13.312 10.859 1 95.88 74 THR B CA 1
ATOM 2844 C C . THR B 1 74 ? -20.516 14.281 9.703 1 95.88 74 THR B C 1
ATOM 2846 O O . THR B 1 74 ? -19.984 15.391 9.695 1 95.88 74 THR B O 1
ATOM 2849 N N . HIS B 1 75 ? -21.25 13.805 8.695 1 97.56 75 HIS B N 1
ATOM 2850 C CA . HIS B 1 75 ? -21.609 14.664 7.57 1 97.56 75 HIS B CA 1
ATOM 2851 C C . HIS B 1 75 ? -22.812 14.109 6.812 1 97.56 75 HIS B C 1
ATOM 2853 O O . HIS B 1 75 ? -23.141 12.93 6.941 1 97.56 75 HIS B O 1
ATOM 2859 N N . LEU B 1 76 ? -23.469 15.047 6.188 1 97.88 76 LEU B N 1
ATOM 2860 C CA . LEU B 1 76 ? -24.609 14.719 5.348 1 97.88 76 LEU B CA 1
ATOM 2861 C C . LEU B 1 76 ? -24.312 15.023 3.881 1 97.88 76 LEU B C 1
ATOM 2863 O O . LEU B 1 76 ? -23.953 16.141 3.535 1 97.88 76 LEU B O 1
ATOM 2867 N N . LEU B 1 77 ? -24.391 13.977 3.039 1 98.19 77 LEU B N 1
ATOM 2868 C CA . LEU B 1 77 ? -24.359 14.188 1.596 1 98.19 77 LEU B CA 1
ATOM 2869 C C . LEU B 1 77 ? -25.781 14.242 1.035 1 98.19 77 LEU B C 1
ATOM 2871 O O . LEU B 1 77 ? -26.641 13.445 1.419 1 98.19 77 LEU B O 1
ATOM 2875 N N . ARG B 1 78 ? -25.984 15.172 0.142 1 97.94 78 ARG B N 1
ATOM 2876 C CA . ARG B 1 78 ? -27.328 15.266 -0.416 1 97.94 78 ARG B CA 1
ATOM 2877 C C . ARG B 1 78 ? -27.281 15.797 -1.846 1 97.94 78 ARG B C 1
ATOM 2879 O O . ARG B 1 78 ? -26.297 16.406 -2.262 1 97.94 78 ARG B O 1
ATOM 2886 N N . SER B 1 79 ? -28.422 15.594 -2.523 1 97.38 79 SER B N 1
ATOM 2887 C CA . SER B 1 79 ? -28.578 16.125 -3.873 1 97.38 79 SER B CA 1
ATOM 2888 C C . SER B 1 79 ? -28.641 17.656 -3.857 1 97.38 79 SER B C 1
ATOM 2890 O O . SER B 1 79 ? -28.797 18.266 -2.799 1 97.38 79 SER B O 1
ATOM 2892 N N . GLN B 1 80 ? -28.484 18.203 -4.984 1 93.81 80 GLN B N 1
ATOM 2893 C CA . GLN B 1 80 ? -28.562 19.641 -5.121 1 93.81 80 GLN B CA 1
ATOM 2894 C C . GLN B 1 80 ? -30.016 20.125 -5.02 1 93.81 80 GLN B C 1
ATOM 2896 O O . GLN B 1 80 ? -30.266 21.297 -4.73 1 93.81 80 GLN B O 1
ATOM 2901 N N . GLY B 1 81 ? -30.875 19.281 -5.227 1 90.88 81 GLY B N 1
ATOM 2902 C CA . GLY B 1 81 ? -32.281 19.609 -5.234 1 90.88 81 GLY B CA 1
ATOM 2903 C C . GLY B 1 81 ? -32.844 19.859 -3.85 1 90.88 81 GLY B C 1
ATOM 2904 O O . GLY B 1 81 ? -32.219 20.516 -3.02 1 90.88 81 GLY B O 1
ATOM 2905 N N . ALA B 1 82 ? -34.031 19.422 -3.627 1 91.5 82 ALA B N 1
ATOM 2906 C CA . ALA B 1 82 ? -34.75 19.641 -2.373 1 91.5 82 ALA B CA 1
ATOM 2907 C C . ALA B 1 82 ? -34.062 18.922 -1.216 1 91.5 82 ALA B C 1
ATOM 2909 O O . ALA B 1 82 ? -33.531 17.844 -1.395 1 91.5 82 ALA B O 1
ATOM 2910 N N . ARG B 1 83 ? -34.156 19.578 -0.099 1 93.19 83 ARG B N 1
ATOM 2911 C CA . ARG B 1 83 ? -33.688 18.906 1.111 1 93.19 83 ARG B CA 1
ATOM 2912 C C . ARG B 1 83 ? -34.688 17.891 1.615 1 93.19 83 ARG B C 1
ATOM 2914 O O . ARG B 1 83 ? -35.844 18.234 1.902 1 93.19 83 ARG B O 1
ATOM 2921 N N . ILE B 1 84 ? -34.281 16.734 1.559 1 95.81 84 ILE B N 1
ATOM 2922 C CA . ILE B 1 84 ? -35.188 15.695 2.057 1 95.81 84 ILE B CA 1
ATOM 2923 C C . ILE B 1 84 ? -34.531 14.969 3.232 1 95.81 84 ILE B C 1
ATOM 2925 O O . ILE B 1 84 ? -33.375 15.203 3.547 1 95.81 84 ILE B O 1
ATOM 2929 N N . ARG B 1 85 ? -35.344 14.133 3.889 1 96.56 85 ARG B N 1
ATOM 2930 C CA . ARG B 1 85 ? -34.844 13.336 4.996 1 96.56 85 ARG B CA 1
ATOM 2931 C C . ARG B 1 85 ? -33.875 12.273 4.5 1 96.56 85 ARG B C 1
ATOM 2933 O O . ARG B 1 85 ? -34.031 11.727 3.41 1 96.56 85 ARG B O 1
ATOM 2940 N N . PRO B 1 86 ? -32.875 12 5.301 1 96.81 86 PRO B N 1
ATOM 2941 C CA . PRO B 1 86 ? -31.922 10.945 4.91 1 96.81 86 PRO B CA 1
ATOM 2942 C C . PRO B 1 86 ? -32.625 9.625 4.578 1 96.81 86 PRO B C 1
ATOM 2944 O O . PRO B 1 86 ? -33.625 9.281 5.207 1 96.81 86 PRO B O 1
ATOM 2947 N N . MET B 1 87 ? -32 8.977 3.576 1 95.88 87 MET B N 1
ATOM 2948 C CA . MET B 1 87 ? -32.562 7.715 3.096 1 95.88 87 MET B CA 1
ATOM 2949 C C . MET B 1 87 ? -31.578 6.57 3.332 1 95.88 87 MET B C 1
ATOM 2951 O O . MET B 1 87 ? -30.406 6.805 3.619 1 95.88 87 MET B O 1
ATOM 2955 N N . GLN B 1 88 ? -32.156 5.34 3.238 1 95.75 88 GLN B N 1
ATOM 2956 C CA . GLN B 1 88 ? -31.328 4.141 3.25 1 95.75 88 GLN B CA 1
ATOM 2957 C C . GLN B 1 88 ? -31.109 3.602 1.837 1 95.75 88 GLN B C 1
ATOM 2959 O O . GLN B 1 88 ? -32.062 3.32 1.124 1 95.75 88 GLN B O 1
ATOM 2964 N N . PRO B 1 89 ? -29.859 3.473 1.511 1 96.25 89 PRO B N 1
ATOM 2965 C CA . PRO B 1 89 ? -29.625 2.99 0.149 1 96.25 89 PRO B CA 1
ATOM 2966 C C . PRO B 1 89 ? -29.938 1.506 -0.015 1 96.25 89 PRO B C 1
ATOM 2968 O O . PRO B 1 89 ? -29.859 0.741 0.949 1 96.25 89 PRO B O 1
ATOM 2971 N N . ARG B 1 90 ? -30.375 1.118 -1.276 1 95.81 90 ARG B N 1
ATOM 2972 C CA . ARG B 1 90 ? -30.375 -0.289 -1.664 1 95.81 90 ARG B CA 1
ATOM 2973 C C . ARG B 1 90 ? -28.953 -0.776 -1.933 1 95.81 90 ARG B C 1
ATOM 2975 O O . ARG B 1 90 ? -28.188 -0.127 -2.656 1 95.81 90 ARG B O 1
ATOM 2982 N N . VAL B 1 91 ? -28.625 -1.857 -1.282 1 95.12 91 VAL B N 1
ATOM 2983 C CA . VAL B 1 91 ? -27.281 -2.383 -1.412 1 95.12 91 VAL B CA 1
ATOM 2984 C C . VAL B 1 91 ? -27.25 -3.51 -2.441 1 95.12 91 VAL B C 1
ATOM 2986 O O . VAL B 1 91 ? -28.016 -4.477 -2.33 1 95.12 91 VAL B O 1
ATOM 2989 N N . ILE B 1 92 ? -26.531 -3.322 -3.428 1 91.25 92 ILE B N 1
ATOM 2990 C CA . ILE B 1 92 ? -26.312 -4.359 -4.43 1 91.25 92 ILE B CA 1
ATOM 2991 C C . ILE B 1 92 ? -24.938 -4.992 -4.211 1 91.25 92 ILE B C 1
ATOM 2993 O O . ILE B 1 92 ? -23.906 -4.312 -4.281 1 91.25 92 ILE B O 1
ATOM 2997 N N . GLU B 1 93 ? -25.094 -6.293 -3.9 1 86.31 93 GLU B N 1
ATOM 2998 C CA . GLU B 1 93 ? -23.859 -7.039 -3.703 1 86.31 93 GLU B CA 1
ATOM 2999 C C . GLU B 1 93 ? -23.359 -7.645 -5.012 1 86.31 93 GLU B C 1
ATOM 3001 O O . GLU B 1 93 ? -24.141 -7.844 -5.945 1 86.31 93 GLU B O 1
ATOM 3006 N N . GLY B 1 94 ? -22.234 -7.684 -5.191 1 76.75 94 GLY B N 1
ATOM 3007 C CA . GLY B 1 94 ? -21.609 -8.234 -6.391 1 76.75 94 GLY B CA 1
ATOM 3008 C C . GLY B 1 94 ? -20.391 -7.453 -6.844 1 76.75 94 GLY B C 1
ATOM 3009 O O . GLY B 1 94 ? -20.25 -6.273 -6.52 1 76.75 94 GLY B O 1
ATOM 3010 N N . GLY B 1 95 ? -19.359 -8.062 -7.137 1 81.25 95 GLY B N 1
ATOM 3011 C CA . GLY B 1 95 ? -18.109 -7.488 -7.594 1 81.25 95 GLY B CA 1
ATOM 3012 C C . GLY B 1 95 ? -17.141 -7.184 -6.465 1 81.25 95 GLY B C 1
ATOM 3013 O O . GLY B 1 95 ? -17.312 -7.676 -5.348 1 81.25 95 GLY B O 1
ATOM 3014 N N . VAL B 1 96 ? -16.344 -6.223 -6.777 1 86.88 96 VAL B N 1
ATOM 3015 C CA . VAL B 1 96 ? -15.297 -5.906 -5.812 1 86.88 96 VAL B CA 1
ATOM 3016 C C . VAL B 1 96 ? -15.82 -4.898 -4.793 1 86.88 96 VAL B C 1
ATOM 3018 O O . VAL B 1 96 ? -15.531 -5.004 -3.598 1 86.88 96 VAL B O 1
ATOM 3021 N N . LEU B 1 97 ? -16.609 -3.918 -5.301 1 92.69 97 LEU B N 1
ATOM 3022 C CA . LEU B 1 97 ? -17.219 -2.932 -4.414 1 92.69 97 LEU B CA 1
ATOM 3023 C C . LEU B 1 97 ? -18.719 -3.186 -4.266 1 92.69 97 LEU B C 1
ATOM 3025 O O . LEU B 1 97 ? -19.391 -3.545 -5.238 1 92.69 97 LEU B O 1
ATOM 3029 N N . LYS B 1 98 ? -19.25 -2.941 -3.084 1 94.19 98 LYS B N 1
ATOM 3030 C CA . LYS B 1 98 ? -20.688 -2.846 -2.926 1 94.19 98 LYS B CA 1
ATOM 3031 C C . LYS B 1 98 ? -21.234 -1.574 -3.576 1 94.19 98 LYS B C 1
ATOM 3033 O O . LYS B 1 98 ? -20.594 -0.52 -3.514 1 94.19 98 LYS B O 1
ATOM 3038 N N . VAL B 1 99 ? -22.344 -1.722 -4.227 1 95.25 99 VAL B N 1
ATOM 3039 C CA . VAL B 1 99 ? -22.984 -0.557 -4.844 1 95.25 99 VAL B CA 1
ATOM 3040 C C . VAL B 1 99 ? -24.172 -0.108 -4.004 1 95.25 99 VAL B C 1
ATOM 3042 O O . VAL B 1 99 ? -25.062 -0.907 -3.699 1 95.25 99 VAL B O 1
ATOM 3045 N N . HIS B 1 100 ? -24.125 1.109 -3.582 1 96.81 100 HIS B N 1
ATOM 3046 C CA . HIS B 1 100 ? -25.266 1.742 -2.928 1 96.81 100 HIS B CA 1
ATOM 3047 C C . HIS B 1 100 ? -26.078 2.572 -3.916 1 96.81 100 HIS B C 1
ATOM 3049 O O . HIS B 1 100 ? -25.531 3.461 -4.578 1 96.81 100 HIS B O 1
ATOM 3055 N N . ARG B 1 101 ? -27.328 2.27 -3.996 1 96.88 101 ARG B N 1
ATOM 3056 C CA . ARG B 1 101 ? -28.203 2.986 -4.926 1 96.88 101 ARG B CA 1
ATOM 3057 C C . ARG B 1 101 ? -29.328 3.709 -4.18 1 96.88 101 ARG B C 1
ATOM 3059 O O . ARG B 1 101 ? -29.922 3.152 -3.26 1 96.88 101 ARG B O 1
ATOM 3066 N N . LEU B 1 102 ? -29.453 4.977 -4.473 1 96 102 LEU B N 1
ATOM 3067 C CA . LEU B 1 102 ? -30.609 5.766 -4.078 1 96 102 LEU B CA 1
ATOM 3068 C C . LEU B 1 102 ? -31.344 6.289 -5.305 1 96 102 LEU B C 1
ATOM 3070 O O . LEU B 1 102 ? -30.734 6.82 -6.23 1 96 102 LEU B O 1
ATOM 3074 N N . GLY B 1 103 ? -32.625 6.094 -5.324 1 92.19 103 GLY B N 1
ATOM 3075 C CA . GLY B 1 103 ? -33.406 6.512 -6.48 1 92.19 103 GLY B CA 1
ATOM 3076 C C . GLY B 1 103 ? -33.5 5.441 -7.547 1 92.19 103 GLY B C 1
ATOM 3077 O O . GLY B 1 103 ? -33.719 4.266 -7.238 1 92.19 103 GLY B O 1
ATOM 3078 N N . GLY B 1 104 ? -33.406 5.848 -8.844 1 87.69 104 GLY B N 1
ATOM 3079 C CA . GLY B 1 104 ? -33.625 4.938 -9.961 1 87.69 104 GLY B CA 1
ATOM 3080 C C . GLY B 1 104 ? -32.312 4.336 -10.484 1 87.69 104 GLY B C 1
ATOM 3081 O O . GLY B 1 104 ? -31.312 4.293 -9.766 1 87.69 104 GLY B O 1
ATOM 3082 N N . ASP B 1 105 ? -32.375 3.746 -11.672 1 86.75 105 ASP B N 1
ATOM 3083 C CA . ASP B 1 105 ? -31.25 2.977 -12.227 1 86.75 105 ASP B CA 1
ATOM 3084 C C . ASP B 1 105 ? -30.391 3.842 -13.148 1 86.75 105 ASP B C 1
ATOM 3086 O O . ASP B 1 105 ? -29.359 3.387 -13.656 1 86.75 105 ASP B O 1
ATOM 3090 N N . GLN B 1 106 ? -30.828 5.082 -13.352 1 91.31 106 GLN B N 1
ATOM 3091 C CA . GLN B 1 106 ? -30.047 6.039 -14.125 1 91.31 106 GLN B CA 1
ATOM 3092 C C . GLN B 1 106 ? -29.453 7.121 -13.219 1 91.31 106 GLN B C 1
ATOM 3094 O O . GLN B 1 106 ? -30 8.227 -13.133 1 91.31 106 GLN B O 1
ATOM 3099 N N . PRO B 1 107 ? -28.312 6.836 -12.641 1 93.38 107 PRO B N 1
ATOM 3100 C CA . PRO B 1 107 ? -27.797 7.711 -11.586 1 93.38 107 PRO B CA 1
ATOM 3101 C C . PRO B 1 107 ? -27.391 9.086 -12.109 1 93.38 107 PRO B C 1
ATOM 3103 O O . PRO B 1 107 ? -26.781 9.195 -13.18 1 93.38 107 PRO B O 1
ATOM 3106 N N . ASP B 1 108 ? -27.75 10.172 -11.328 1 97.31 108 ASP B N 1
ATOM 3107 C CA . ASP B 1 108 ? -27.297 11.539 -11.539 1 97.31 108 ASP B CA 1
ATOM 3108 C C . ASP B 1 108 ? -25.906 11.758 -10.922 1 97.31 108 ASP B C 1
ATOM 3110 O O . ASP B 1 108 ? -25.203 12.688 -11.305 1 97.31 108 ASP B O 1
ATOM 3114 N N . LEU B 1 109 ? -25.672 10.945 -9.945 1 98 109 LEU B N 1
ATOM 3115 C CA . LEU B 1 109 ? -24.406 11.016 -9.227 1 98 109 LEU B CA 1
ATOM 3116 C C . LEU B 1 109 ? -23.75 9.648 -9.148 1 98 109 LEU B C 1
ATOM 3118 O O . LEU B 1 109 ? -24.406 8.648 -8.883 1 98 109 LEU B O 1
ATOM 3122 N N . ASP B 1 110 ? -22.484 9.617 -9.5 1 97.75 110 ASP B N 1
ATOM 3123 C CA . ASP B 1 110 ? -21.625 8.453 -9.344 1 97.75 110 ASP B CA 1
ATOM 3124 C C . ASP B 1 110 ? -20.406 8.789 -8.5 1 97.75 110 ASP B C 1
ATOM 3126 O O . ASP B 1 110 ? -19.641 9.703 -8.828 1 97.75 110 ASP B O 1
ATOM 3130 N N . MET B 1 111 ? -20.266 8.055 -7.406 1 97.94 111 MET B N 1
ATOM 3131 C CA . MET B 1 111 ? -19.234 8.43 -6.438 1 97.94 111 MET B CA 1
ATOM 3132 C C . MET B 1 111 ? -18.547 7.188 -5.883 1 97.94 111 MET B C 1
ATOM 3134 O O . MET B 1 111 ? -19.172 6.141 -5.719 1 97.94 111 MET B O 1
ATOM 3138 N N . LEU B 1 112 ? -17.25 7.297 -5.703 1 98.12 112 LEU B N 1
ATOM 3139 C CA . LEU B 1 112 ? -16.516 6.281 -4.965 1 98.12 112 LEU B CA 1
ATOM 3140 C C . LEU B 1 112 ? -16.281 6.711 -3.518 1 98.12 112 LEU B C 1
ATOM 3142 O O . LEU B 1 112 ? -15.938 7.863 -3.256 1 98.12 112 LEU B O 1
ATOM 3146 N N . CYS B 1 113 ? -16.516 5.816 -2.58 1 98.12 113 CYS B N 1
ATOM 3147 C CA . CYS B 1 113 ? -16.406 6.137 -1.161 1 98.12 113 CYS B CA 1
ATOM 3148 C C . CYS B 1 113 ? -15.477 5.156 -0.454 1 98.12 113 CYS B C 1
ATOM 3150 O O . CYS B 1 113 ? -15.602 3.943 -0.625 1 98.12 113 CYS B O 1
ATOM 3152 N N . GLY B 1 114 ? -14.531 5.68 0.275 1 97.81 114 GLY B N 1
ATOM 3153 C CA . GLY B 1 114 ? -13.578 4.867 1.02 1 97.81 114 GLY B CA 1
ATOM 3154 C C . GLY B 1 114 ? -13.117 5.52 2.309 1 97.81 114 GLY B C 1
ATOM 3155 O O . GLY B 1 114 ? -13.742 6.465 2.789 1 97.81 114 GLY B O 1
ATOM 3156 N N . SER B 1 115 ? -12.125 4.875 2.922 1 98.19 115 SER B N 1
ATOM 3157 C CA . SER B 1 115 ? -11.555 5.395 4.164 1 98.19 115 SER B CA 1
ATOM 3158 C C . SER B 1 115 ? -10.039 5.215 4.195 1 98.19 115 SER B C 1
ATOM 3160 O O . SER B 1 115 ? -9.508 4.262 3.617 1 98.19 115 SER B O 1
ATOM 3162 N N . PHE B 1 116 ? -9.406 6.172 4.766 1 97.94 116 PHE B N 1
ATOM 3163 C CA . PHE B 1 116 ? -8.016 6.004 5.172 1 97.94 116 PHE B CA 1
ATOM 3164 C C . PHE B 1 116 ? -7.922 5.582 6.633 1 97.94 116 PHE B C 1
ATOM 3166 O O . PHE B 1 116 ? -8.633 6.121 7.484 1 97.94 116 PHE B O 1
ATOM 3173 N N . HIS B 1 117 ? -7.117 4.633 6.852 1 96.56 117 HIS B N 1
ATOM 3174 C CA . HIS B 1 117 ? -6.828 4.18 8.203 1 96.56 117 HIS B CA 1
ATOM 3175 C C . HIS B 1 117 ? -5.43 4.609 8.641 1 96.56 117 HIS B C 1
ATOM 3177 O O . HIS B 1 117 ? -4.477 4.523 7.859 1 96.56 117 HIS B O 1
ATOM 3183 N N . TYR B 1 118 ? -5.328 5.109 9.836 1 95.5 118 TYR B N 1
ATOM 3184 C CA . TYR B 1 118 ? -4.059 5.648 10.312 1 95.5 118 TYR B CA 1
ATOM 3185 C C . TYR B 1 118 ? -3.93 5.492 11.82 1 95.5 118 TYR B C 1
ATOM 3187 O O . TYR B 1 118 ? -4.898 5.145 12.5 1 95.5 118 TYR B O 1
ATOM 3195 N N . ASN B 1 119 ? -2.707 5.68 12.328 1 93.12 119 ASN B N 1
ATOM 3196 C CA . ASN B 1 119 ? -2.475 5.727 13.766 1 93.12 119 ASN B CA 1
ATOM 3197 C C . ASN B 1 119 ? -3.273 6.844 14.422 1 93.12 119 ASN B C 1
ATOM 3199 O O . ASN B 1 119 ? -3.158 8.008 14.039 1 93.12 119 ASN B O 1
ATOM 3203 N N . ARG B 1 120 ? -3.998 6.523 15.445 1 90.25 120 ARG B N 1
ATOM 3204 C CA . ARG B 1 120 ? -4.941 7.449 16.062 1 90.25 120 ARG B CA 1
ATOM 3205 C C . ARG B 1 120 ? -4.219 8.648 16.656 1 90.25 120 ARG B C 1
ATOM 3207 O O . ARG B 1 120 ? -4.844 9.664 16.969 1 90.25 120 ARG B O 1
ATOM 3214 N N . GLN B 1 121 ? -2.963 8.57 16.906 1 92.06 121 GLN B N 1
ATOM 3215 C CA . GLN B 1 121 ? -2.188 9.688 17.438 1 92.06 121 GLN B CA 1
ATOM 3216 C C . GLN B 1 121 ? -1.247 10.25 16.375 1 92.06 121 GLN B C 1
ATOM 3218 O O . GLN B 1 121 ? -0.142 10.695 16.703 1 92.06 121 GLN B O 1
ATOM 3223 N N . SER B 1 122 ? -1.69 10.219 15.18 1 94.75 122 SER B N 1
ATOM 3224 C CA . SER B 1 122 ? -0.852 10.633 14.062 1 94.75 122 SER B CA 1
ATOM 3225 C C . SER B 1 122 ? -0.619 12.141 14.07 1 94.75 122 SER B C 1
ATOM 3227 O O . SER B 1 122 ? -1.573 12.922 14.086 1 94.75 122 SER B O 1
ATOM 3229 N N . LEU B 1 123 ? 0.633 12.562 14 1 93.69 123 LEU B N 1
ATOM 3230 C CA . LEU B 1 123 ? 1.005 13.969 13.859 1 93.69 123 LEU B CA 1
ATOM 3231 C C . LEU B 1 123 ? 0.539 14.523 12.516 1 93.69 123 LEU B C 1
ATOM 3233 O O . LEU B 1 123 ? 0.138 15.688 12.43 1 93.69 123 LEU B O 1
ATOM 3237 N N . LEU B 1 124 ? 0.596 13.688 11.516 1 94.06 124 LEU B N 1
ATOM 3238 C CA . LEU B 1 124 ? 0.184 14.094 10.18 1 94.06 124 LEU B CA 1
ATOM 3239 C C . LEU B 1 124 ? -1.291 14.477 10.156 1 94.06 124 LEU B C 1
ATOM 3241 O O . LEU B 1 124 ? -1.64 15.594 9.758 1 94.06 124 LEU B O 1
ATOM 3245 N N . PHE B 1 125 ? -2.135 13.656 10.656 1 94.38 125 PHE B N 1
ATOM 3246 C CA . PHE B 1 125 ? -3.574 13.875 10.594 1 94.38 125 PHE B CA 1
ATOM 3247 C C . PHE B 1 125 ? -4 14.945 11.602 1 94.38 125 PHE B C 1
ATOM 3249 O O . PHE B 1 125 ? -4.98 15.656 11.375 1 94.38 125 PHE B O 1
ATOM 3256 N N . GLY B 1 126 ? -3.217 15.047 12.672 1 91.75 126 GLY B N 1
ATOM 3257 C CA . GLY B 1 126 ? -3.473 16.109 13.625 1 91.75 126 GLY B CA 1
ATOM 3258 C C . GLY B 1 126 ? -3.262 17.5 13.039 1 91.75 126 GLY B C 1
ATOM 3259 O O . GLY B 1 126 ? -3.781 18.484 13.562 1 91.75 126 GLY B O 1
ATOM 3260 N N . ALA B 1 127 ? -2.529 17.547 11.992 1 92 127 ALA B N 1
ATOM 3261 C CA . ALA B 1 127 ? -2.199 18.844 11.383 1 92 127 ALA B CA 1
ATOM 3262 C C . ALA B 1 127 ? -3.158 19.172 10.242 1 92 127 ALA B C 1
ATOM 3264 O O . ALA B 1 127 ? -3.119 20.266 9.688 1 92 127 ALA B O 1
ATOM 3265 N N . LEU B 1 128 ? -4.012 18.281 9.875 1 93.19 128 LEU B N 1
ATOM 3266 C CA . LEU B 1 128 ? -4.961 18.516 8.797 1 93.19 128 LEU B CA 1
ATOM 3267 C C . LEU B 1 128 ? -6.223 19.203 9.312 1 93.19 128 LEU B C 1
ATOM 3269 O O . LEU B 1 128 ? -6.555 19.078 10.492 1 93.19 128 LEU B O 1
ATOM 3273 N N . PRO B 1 129 ? -6.875 19.953 8.461 1 92.25 129 PRO B N 1
ATOM 3274 C CA . PRO B 1 129 ? -8.141 20.562 8.875 1 92.25 129 PRO B CA 1
ATOM 3275 C C . PRO B 1 129 ? -9.258 19.531 9.078 1 92.25 129 PRO B C 1
ATOM 3277 O O . PRO B 1 129 ? -9.055 18.344 8.836 1 92.25 129 PRO B O 1
ATOM 3280 N N . GLU B 1 130 ? -10.359 20.047 9.586 1 92.81 130 GLU B N 1
ATOM 3281 C CA . GLU B 1 130 ? -11.508 19.172 9.852 1 92.81 130 GLU B CA 1
ATOM 3282 C C . GLU B 1 130 ? -11.977 18.469 8.578 1 92.81 130 GLU B C 1
ATOM 3284 O O . GLU B 1 130 ? -12.469 17.344 8.625 1 92.81 130 GLU B O 1
ATOM 3289 N N . TYR B 1 131 ? -11.883 19.25 7.5 1 94.81 131 TYR B N 1
ATOM 3290 C CA . TYR B 1 131 ? -12.164 18.703 6.18 1 94.81 131 TYR B CA 1
ATOM 3291 C C . TYR B 1 131 ? -11.312 19.375 5.113 1 94.81 131 TYR B C 1
ATOM 3293 O O . TYR B 1 131 ? -10.789 20.469 5.324 1 94.81 131 TYR B O 1
ATOM 3301 N N . LEU B 1 132 ? -11.07 18.703 4.082 1 93.88 132 LEU B N 1
ATOM 3302 C CA . LEU B 1 132 ? -10.461 19.344 2.922 1 93.88 132 LEU B CA 1
ATOM 3303 C C . LEU B 1 132 ? -11.109 18.859 1.631 1 93.88 132 LEU B C 1
ATOM 3305 O O . LEU B 1 132 ? -11.672 17.75 1.588 1 93.88 132 LEU B O 1
ATOM 3309 N N . VAL B 1 133 ? -11.18 19.734 0.625 1 95.19 133 VAL B N 1
ATOM 3310 C CA . VAL B 1 133 ? -11.656 19.438 -0.72 1 95.19 133 VAL B CA 1
ATOM 3311 C C . VAL B 1 133 ? -10.555 19.734 -1.737 1 95.19 133 VAL B C 1
ATOM 3313 O O . VAL B 1 133 ? -9.969 20.812 -1.739 1 95.19 133 VAL B O 1
ATOM 3316 N N . VAL B 1 134 ? -10.273 18.688 -2.473 1 93.56 134 VAL B N 1
ATOM 3317 C CA . VAL B 1 134 ? -9.344 18.891 -3.582 1 93.56 134 VAL B CA 1
ATOM 3318 C C . VAL B 1 134 ? -10.023 18.516 -4.898 1 93.56 134 VAL B C 1
ATOM 3320 O O . VAL B 1 134 ? -10.953 17.703 -4.914 1 93.56 134 VAL B O 1
ATOM 3323 N N . SER B 1 135 ? -9.578 19.156 -5.965 1 92.5 135 SER B N 1
ATOM 3324 C CA . SER B 1 135 ? -10.156 18.891 -7.277 1 92.5 135 SER B CA 1
ATOM 3325 C C . SER B 1 135 ? -9.102 18.391 -8.258 1 92.5 135 SER B C 1
ATOM 3327 O O . SER B 1 135 ? -8 18.938 -8.328 1 92.5 135 SER B O 1
ATOM 3329 N N . SER B 1 136 ? -9.469 17.328 -8.938 1 88.5 136 SER B N 1
ATOM 3330 C CA . SER B 1 136 ? -8.555 16.797 -9.953 1 88.5 136 SER B CA 1
ATOM 3331 C C . SER B 1 136 ? -8.422 17.766 -11.133 1 88.5 136 SER B C 1
ATOM 3333 O O . SER B 1 136 ? -7.523 17.625 -11.961 1 88.5 136 SER B O 1
ATOM 3335 N N . ARG B 1 137 ? -9.219 18.766 -11.227 1 80.94 137 ARG B N 1
ATOM 3336 C CA . ARG B 1 137 ? -9.211 19.734 -12.32 1 80.94 137 ARG B CA 1
ATOM 3337 C C . ARG B 1 137 ? -8.266 20.891 -12.023 1 80.94 137 ARG B C 1
ATOM 3339 O O . ARG B 1 137 ? -7.898 21.641 -12.93 1 80.94 137 ARG B O 1
ATOM 3346 N N . GLU B 1 138 ? -8.086 21.234 -10.805 1 68.75 138 GLU B N 1
ATOM 3347 C CA . GLU B 1 138 ? -7.293 22.422 -10.461 1 68.75 138 GLU B CA 1
ATOM 3348 C C . GLU B 1 138 ? -5.801 22.109 -10.5 1 68.75 138 GLU B C 1
ATOM 3350 O O . GLU B 1 138 ? -5.008 22.922 -10.992 1 68.75 138 GLU B O 1
ATOM 3355 N N . TRP B 1 139 ? -5.406 21.125 -9.703 1 58.38 139 TRP B N 1
ATOM 3356 C CA . TRP B 1 139 ? -3.975 20.891 -9.57 1 58.38 139 TRP B CA 1
ATOM 3357 C C . TRP B 1 139 ? -3.445 20.062 -10.742 1 58.38 139 TRP B C 1
ATOM 3359 O O . TRP B 1 139 ? -3.746 18.875 -10.867 1 58.38 139 TRP B O 1
ATOM 3369 N N . GLN B 1 140 ? -3.168 20.859 -11.828 1 53.06 140 GLN B N 1
ATOM 3370 C CA . GLN B 1 140 ? -2.924 20.281 -13.148 1 53.06 140 GLN B CA 1
ATOM 3371 C C . GLN B 1 140 ? -1.6 19.516 -13.18 1 53.06 140 GLN B C 1
ATOM 3373 O O . GLN B 1 140 ? -1.143 19.109 -14.25 1 53.06 140 GLN B O 1
ATOM 3378 N N . ALA B 1 141 ? -0.542 19.953 -12.453 1 54.5 141 ALA B N 1
ATOM 3379 C CA . ALA B 1 141 ? 0.739 19.844 -13.148 1 54.5 141 ALA B CA 1
ATOM 3380 C C . ALA B 1 141 ? 0.916 18.453 -13.75 1 54.5 141 ALA B C 1
ATOM 3382 O O . ALA B 1 141 ? 1.399 18.312 -14.875 1 54.5 141 ALA B O 1
ATOM 3383 N N . ASP B 1 142 ? 0.433 17.375 -13.172 1 63.59 142 ASP B N 1
ATOM 3384 C CA . ASP B 1 142 ? 0.858 16.266 -14 1 63.59 142 ASP B CA 1
ATOM 3385 C C . ASP B 1 142 ? -0.28 15.258 -14.203 1 63.59 142 ASP B C 1
ATOM 3387 O O . ASP B 1 142 ? -0.055 14.133 -14.648 1 63.59 142 ASP B O 1
ATOM 3391 N N . GLY B 1 143 ? -1.54 15.844 -13.906 1 85.5 143 GLY B N 1
ATOM 3392 C CA . GLY B 1 143 ? -2.672 14.984 -14.203 1 85.5 143 GLY B CA 1
ATOM 3393 C C . GLY B 1 143 ? -2.672 13.695 -13.398 1 85.5 143 GLY B C 1
ATOM 3394 O O . GLY B 1 143 ? -3.406 12.758 -13.719 1 85.5 143 GLY B O 1
ATOM 3395 N N . GLN B 1 144 ? -1.8 13.719 -12.438 1 90.56 144 GLN B N 1
ATOM 3396 C CA . GLN B 1 144 ? -1.617 12.477 -11.688 1 90.56 144 GLN B CA 1
ATOM 3397 C C . GLN B 1 144 ? -2.881 12.109 -10.914 1 90.56 144 GLN B C 1
ATOM 3399 O O . GLN B 1 144 ? -3.262 10.938 -10.867 1 90.56 144 GLN B O 1
ATOM 3404 N N . LEU B 1 145 ? -3.523 13.125 -10.328 1 92.62 145 LEU B N 1
ATOM 3405 C CA . LEU B 1 145 ? -4.73 12.859 -9.555 1 92.62 145 LEU B CA 1
ATOM 3406 C C . LEU B 1 145 ? -5.84 12.312 -10.445 1 92.62 145 LEU B C 1
ATOM 3408 O O . LEU B 1 145 ? -6.484 11.312 -10.102 1 92.62 145 LEU B O 1
ATOM 3412 N N . ALA B 1 146 ? -5.996 12.938 -11.602 1 92.5 146 ALA B N 1
ATOM 3413 C CA . ALA B 1 146 ? -6.996 12.477 -12.555 1 92.5 146 ALA B CA 1
ATOM 3414 C C . ALA B 1 146 ? -6.68 11.062 -13.031 1 92.5 146 ALA B C 1
ATOM 3416 O O . ALA B 1 146 ? -7.582 10.242 -13.203 1 92.5 146 ALA B O 1
ATOM 3417 N N . ALA B 1 147 ? -5.43 10.82 -13.281 1 92.38 147 ALA B N 1
ATOM 3418 C CA . ALA B 1 147 ? -5.008 9.492 -13.734 1 92.38 147 ALA B CA 1
ATOM 3419 C C . ALA B 1 147 ? -5.32 8.43 -12.695 1 92.38 147 ALA B C 1
ATOM 3421 O O . ALA B 1 147 ? -5.812 7.348 -13.031 1 92.38 147 ALA B O 1
ATOM 3422 N N . LEU B 1 148 ? -5.066 8.703 -11.461 1 94.19 148 LEU B N 1
ATOM 3423 C CA . LEU B 1 148 ? -5.324 7.746 -10.383 1 94.19 148 LEU B CA 1
ATOM 3424 C C . LEU B 1 148 ? -6.82 7.508 -10.219 1 94.19 148 LEU B C 1
ATOM 3426 O O . LEU B 1 148 ? -7.254 6.371 -10.023 1 94.19 148 LEU B O 1
ATOM 3430 N N . ILE B 1 149 ? -7.59 8.578 -10.305 1 94.12 149 ILE B N 1
ATOM 3431 C CA . ILE B 1 149 ? -9.039 8.438 -10.219 1 94.12 149 ILE B CA 1
ATOM 3432 C C . ILE B 1 149 ? -9.547 7.57 -11.367 1 94.12 149 ILE B C 1
ATOM 3434 O O . ILE B 1 149 ? -10.422 6.723 -11.172 1 94.12 149 ILE B O 1
ATOM 3438 N N . GLY B 1 150 ? -8.977 7.789 -12.539 1 93.25 150 GLY B N 1
ATOM 3439 C CA . GLY B 1 150 ? -9.328 6.957 -13.68 1 93.25 150 GLY B CA 1
ATOM 3440 C C . GLY B 1 150 ? -9.047 5.484 -13.453 1 93.25 150 GLY B C 1
ATOM 3441 O O . GLY B 1 150 ? -9.859 4.629 -13.797 1 93.25 150 GLY B O 1
ATOM 3442 N N . LEU B 1 151 ? -7.938 5.176 -12.859 1 94.12 151 LEU B N 1
ATOM 3443 C CA . LEU B 1 151 ? -7.582 3.795 -12.562 1 94.12 151 LEU B CA 1
ATOM 3444 C C . LEU B 1 151 ? -8.547 3.193 -11.547 1 94.12 151 LEU B C 1
ATOM 3446 O O . LEU B 1 151 ? -9 2.059 -11.711 1 94.12 151 LEU B O 1
ATOM 3450 N N . LEU B 1 152 ? -8.883 3.91 -10.516 1 95.69 152 LEU B N 1
ATOM 3451 C CA . LEU B 1 152 ? -9.828 3.443 -9.508 1 95.69 152 LEU B CA 1
ATOM 3452 C C . LEU B 1 152 ? -11.195 3.188 -10.117 1 95.69 152 LEU B C 1
ATOM 3454 O O . LEU B 1 152 ? -11.828 2.168 -9.836 1 95.69 152 LEU B O 1
ATOM 3458 N N . ARG B 1 153 ? -11.594 4.113 -11 1 93.69 153 ARG B N 1
ATOM 3459 C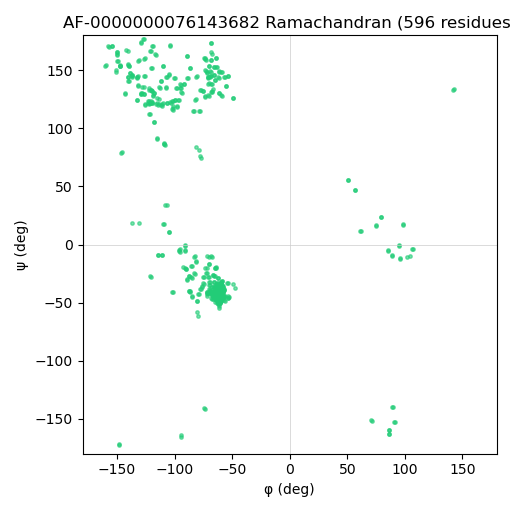 CA . ARG B 1 153 ? -12.891 3.98 -11.656 1 93.69 153 ARG B CA 1
ATOM 3460 C C . ARG B 1 153 ? -12.953 2.711 -12.5 1 93.69 153 ARG B C 1
ATOM 3462 O O . ARG B 1 153 ? -13.906 1.941 -12.406 1 93.69 153 ARG B O 1
ATOM 3469 N N . SER B 1 154 ? -11.953 2.531 -13.312 1 91.5 154 SER B N 1
ATOM 3470 C CA . SER B 1 154 ? -11.906 1.366 -14.188 1 91.5 154 SER B CA 1
ATOM 3471 C C . SER B 1 154 ? -11.938 0.069 -13.391 1 91.5 154 SER B C 1
ATOM 3473 O O . SER B 1 154 ? -12.586 -0.899 -13.789 1 91.5 154 SER B O 1
ATOM 3475 N N . GLU B 1 155 ? -11.266 0.086 -12.328 1 91.38 155 GLU B N 1
ATOM 3476 C CA . GLU B 1 155 ? -11.227 -1.115 -11.5 1 91.38 155 GLU B CA 1
ATOM 3477 C C . GLU B 1 155 ? -12.578 -1.383 -10.852 1 91.38 155 GLU B C 1
ATOM 3479 O O . GLU B 1 155 ? -13.008 -2.533 -10.758 1 91.38 155 GLU B O 1
ATOM 3484 N N . ALA B 1 156 ? -13.195 -0.35 -10.422 1 88.62 156 ALA B N 1
ATOM 3485 C CA . ALA B 1 156 ? -14.508 -0.457 -9.789 1 88.62 156 ALA B CA 1
ATOM 3486 C C . ALA B 1 156 ? -15.547 -1.013 -10.758 1 88.62 156 ALA B C 1
ATOM 3488 O O . ALA B 1 156 ? -16.516 -1.658 -10.344 1 88.62 156 ALA B O 1
ATOM 3489 N N . ASP B 1 157 ? -15.391 -0.797 -12.055 1 86.25 157 ASP B N 1
ATOM 3490 C CA . ASP B 1 157 ? -16.344 -1.189 -13.078 1 86.25 157 ASP B CA 1
ATOM 3491 C C . ASP B 1 157 ? -16.188 -2.664 -13.445 1 86.25 157 ASP B C 1
ATOM 3493 O O . ASP B 1 157 ? -17.094 -3.262 -14.039 1 86.25 157 ASP B O 1
ATOM 3497 N N . GLY B 1 158 ? -15.039 -3.225 -13.016 1 81 158 GLY B N 1
ATOM 3498 C CA . GLY B 1 158 ? -14.758 -4.57 -13.484 1 81 158 GLY B CA 1
ATOM 3499 C C . GLY B 1 158 ? -14.617 -5.582 -12.367 1 81 158 GLY B C 1
ATOM 3500 O O . GLY B 1 158 ? -14.75 -5.238 -11.188 1 81 158 GLY B O 1
ATOM 3501 N N . GLU B 1 159 ? -14.648 -6.773 -12.758 1 83.56 159 GLU B N 1
ATOM 3502 C CA . GLU B 1 159 ? -14.297 -7.891 -11.891 1 83.56 159 GLU B CA 1
ATOM 3503 C C . GLU B 1 159 ? -12.969 -8.516 -12.32 1 83.56 159 GLU B C 1
ATOM 3505 O O . GLU B 1 159 ? -12.938 -9.398 -13.18 1 83.56 159 GLU B O 1
ATOM 3510 N N . GLN B 1 160 ? -11.977 -7.938 -11.797 1 87.06 160 GLN B N 1
ATOM 3511 C CA . GLN B 1 160 ? -10.648 -8.375 -12.211 1 87.06 160 GLN B CA 1
ATOM 3512 C C . GLN B 1 160 ? -9.93 -9.109 -11.086 1 87.06 160 GLN B C 1
ATOM 3514 O O . GLN B 1 160 ? -10.25 -8.914 -9.906 1 87.06 160 GLN B O 1
ATOM 3519 N N . LEU B 1 161 ? -9.047 -9.961 -11.438 1 87.44 161 LEU B N 1
ATOM 3520 C CA . LEU B 1 161 ? -8.227 -10.672 -10.461 1 87.44 161 LEU B CA 1
ATOM 3521 C C . LEU B 1 161 ? -7.383 -9.695 -9.648 1 87.44 161 LEU B C 1
ATOM 3523 O O . LEU B 1 161 ? -6.758 -8.789 -10.211 1 87.44 161 LEU B O 1
ATOM 3527 N N . GLY B 1 162 ? -7.473 -9.891 -8.297 1 92.06 162 GLY B N 1
ATOM 3528 C CA . GLY B 1 162 ? -6.66 -9.047 -7.43 1 92.06 162 GLY B CA 1
ATOM 3529 C C . GLY B 1 162 ? -7.188 -7.637 -7.301 1 92.06 162 GLY B C 1
ATOM 3530 O O . GLY B 1 162 ? -6.453 -6.723 -6.914 1 92.06 162 GLY B O 1
ATOM 3531 N N . ALA B 1 163 ? -8.43 -7.426 -7.68 1 93.44 163 ALA B N 1
ATOM 3532 C CA . ALA B 1 163 ? -8.992 -6.082 -7.746 1 93.44 163 ALA B CA 1
ATOM 3533 C C . ALA B 1 163 ? -8.93 -5.391 -6.387 1 93.44 163 ALA B C 1
ATOM 3535 O O . ALA B 1 163 ? -8.594 -4.207 -6.301 1 93.44 163 ALA B O 1
ATOM 3536 N N . ARG B 1 164 ? -9.211 -6.102 -5.305 1 93.31 164 ARG B N 1
ATOM 3537 C CA . ARG B 1 164 ? -9.219 -5.496 -3.975 1 93.31 164 ARG B CA 1
ATOM 3538 C C . ARG B 1 164 ? -7.828 -5.004 -3.59 1 93.31 164 ARG B C 1
ATOM 3540 O O . ARG B 1 164 ? -7.672 -3.871 -3.129 1 93.31 164 ARG B O 1
ATOM 3547 N N . SER B 1 165 ? -6.848 -5.824 -3.791 1 92.81 165 SER B N 1
ATOM 3548 C CA . SER B 1 165 ? -5.469 -5.445 -3.496 1 92.81 165 SER B CA 1
ATOM 3549 C C . SER B 1 165 ? -5.039 -4.238 -4.324 1 92.81 165 SER B C 1
ATOM 3551 O O . SER B 1 165 ? -4.383 -3.328 -3.811 1 92.81 165 SER B O 1
ATOM 3553 N N . PHE B 1 166 ? -5.41 -4.25 -5.578 1 95.25 166 PHE B N 1
ATOM 3554 C CA . PHE B 1 166 ? -5.09 -3.158 -6.492 1 95.25 166 PHE B CA 1
ATOM 3555 C C . PHE B 1 166 ? -5.746 -1.861 -6.031 1 95.25 166 PHE B C 1
ATOM 3557 O O . PHE B 1 166 ? -5.078 -0.833 -5.906 1 95.25 166 PHE B O 1
ATOM 3564 N N . ILE B 1 167 ? -6.961 -1.896 -5.711 1 95.69 167 ILE B N 1
ATOM 3565 C CA . ILE B 1 167 ? -7.738 -0.74 -5.285 1 95.69 167 ILE B CA 1
ATOM 3566 C C . ILE B 1 167 ? -7.164 -0.185 -3.98 1 95.69 167 ILE B C 1
ATOM 3568 O O . ILE B 1 167 ? -6.988 1.027 -3.84 1 95.69 167 ILE B O 1
ATOM 3572 N N . ASP B 1 168 ? -6.809 -1.021 -3.066 1 94.81 168 ASP B N 1
ATOM 3573 C CA . ASP B 1 168 ? -6.277 -0.565 -1.784 1 94.81 168 ASP B CA 1
ATOM 3574 C C . ASP B 1 168 ? -4.926 0.125 -1.964 1 94.81 168 ASP B C 1
ATOM 3576 O O . ASP B 1 168 ? -4.66 1.151 -1.336 1 94.81 168 ASP B O 1
ATOM 3580 N N . ALA B 1 169 ? -4.109 -0.441 -2.795 1 96.5 169 ALA B N 1
ATOM 3581 C CA . ALA B 1 169 ? -2.818 0.182 -3.076 1 96.5 169 ALA B CA 1
ATOM 3582 C C . ALA B 1 169 ? -3 1.556 -3.717 1 96.5 169 ALA B C 1
ATOM 3584 O O . ALA B 1 169 ? -2.355 2.525 -3.312 1 96.5 169 ALA B O 1
ATOM 3585 N N . LEU B 1 170 ? -3.885 1.654 -4.672 1 97.44 170 LEU B N 1
ATOM 3586 C CA . LEU B 1 170 ? -4.16 2.926 -5.332 1 97.44 170 LEU B CA 1
ATOM 3587 C C . LEU B 1 170 ? -4.742 3.934 -4.344 1 97.44 170 LEU B C 1
ATOM 3589 O O . LEU B 1 170 ? -4.441 5.129 -4.418 1 97.44 170 LEU B O 1
ATOM 3593 N N . SER B 1 171 ? -5.586 3.453 -3.477 1 97.31 171 SER B N 1
ATOM 3594 C CA . SER B 1 171 ? -6.168 4.328 -2.465 1 97.31 171 SER B CA 1
ATOM 3595 C C . SER B 1 171 ? -5.09 4.918 -1.561 1 97.31 171 SER B C 1
ATOM 3597 O O . SER B 1 171 ? -5.137 6.105 -1.227 1 97.31 171 SER B O 1
ATOM 3599 N N . SER B 1 172 ? -4.117 4.137 -1.193 1 97 172 SER B N 1
ATOM 3600 C CA . SER B 1 172 ? -3.01 4.645 -0.385 1 97 172 SER B CA 1
ATOM 3601 C C . SER B 1 172 ? -2.215 5.703 -1.138 1 97 172 SER B C 1
ATOM 3603 O O . SER B 1 172 ? -1.846 6.734 -0.567 1 97 172 SER B O 1
ATOM 3605 N N . ALA B 1 173 ? -1.991 5.484 -2.418 1 96.81 173 ALA B N 1
ATOM 3606 C CA . ALA B 1 173 ? -1.309 6.473 -3.25 1 96.81 173 ALA B CA 1
ATOM 3607 C C . ALA B 1 173 ? -2.123 7.762 -3.352 1 96.81 173 ALA B C 1
ATOM 3609 O O . ALA B 1 173 ? -1.562 8.859 -3.357 1 96.81 173 ALA B O 1
ATOM 3610 N N . LEU B 1 174 ? -3.406 7.602 -3.402 1 96.56 174 LEU B N 1
ATOM 3611 C CA . LEU B 1 174 ? -4.328 8.719 -3.543 1 96.56 174 LEU B CA 1
ATOM 3612 C C . LEU B 1 174 ? -4.168 9.703 -2.391 1 96.56 174 LEU B C 1
ATOM 3614 O O . LEU B 1 174 ? -4.238 10.922 -2.59 1 96.56 174 LEU B O 1
ATOM 3618 N N . PHE B 1 175 ? -3.926 9.211 -1.238 1 96.69 175 PHE B N 1
ATOM 3619 C CA . PHE B 1 175 ? -3.77 10.086 -0.084 1 96.69 175 PHE B CA 1
ATOM 3620 C C . PHE B 1 175 ? -2.658 11.102 -0.322 1 96.69 175 PHE B C 1
ATOM 3622 O O . PHE B 1 175 ? -2.816 12.289 -0.024 1 96.69 175 PHE B O 1
ATOM 3629 N N . THR B 1 176 ? -1.53 10.641 -0.784 1 94.44 176 THR B N 1
ATOM 3630 C CA . THR B 1 176 ? -0.378 11.508 -1.008 1 94.44 176 THR B CA 1
ATOM 3631 C C . THR B 1 176 ? -0.727 12.625 -1.983 1 94.44 176 THR B C 1
ATOM 3633 O O . THR B 1 176 ? -0.363 13.781 -1.764 1 94.44 176 THR B O 1
ATOM 3636 N N . LEU B 1 177 ? -1.467 12.305 -3.02 1 93.56 177 LEU B N 1
ATOM 3637 C CA . LEU B 1 177 ? -1.836 13.312 -4.008 1 93.56 177 LEU B CA 1
ATOM 3638 C C . LEU B 1 177 ? -2.83 14.312 -3.42 1 93.56 177 LEU B C 1
ATOM 3640 O O . LEU B 1 177 ? -2.76 15.508 -3.711 1 93.56 177 LEU B O 1
ATOM 3644 N N . ILE B 1 178 ? -3.746 13.805 -2.611 1 93.75 178 ILE B N 1
ATOM 3645 C CA . ILE B 1 178 ? -4.684 14.688 -1.922 1 93.75 178 ILE B CA 1
ATOM 3646 C C . ILE B 1 178 ? -3.916 15.664 -1.04 1 93.75 178 ILE B C 1
ATOM 3648 O O . ILE B 1 178 ? -4.176 16.875 -1.068 1 93.75 178 ILE B O 1
ATOM 3652 N N . LEU B 1 179 ? -2.998 15.141 -0.319 1 92.06 179 LEU B N 1
ATOM 3653 C CA . LEU B 1 179 ? -2.195 15.953 0.586 1 92.06 179 LEU B CA 1
ATOM 3654 C C . LEU B 1 179 ? -1.425 17.016 -0.182 1 92.06 179 LEU B C 1
ATOM 3656 O O . LEU B 1 179 ? -1.428 18.188 0.202 1 92.06 179 LEU B O 1
ATOM 3660 N N . ARG B 1 180 ? -0.785 16.688 -1.296 1 89.38 180 ARG B N 1
ATOM 3661 C CA . ARG B 1 180 ? -0.043 17.641 -2.127 1 89.38 180 ARG B CA 1
ATOM 3662 C C . ARG B 1 180 ? -0.953 18.75 -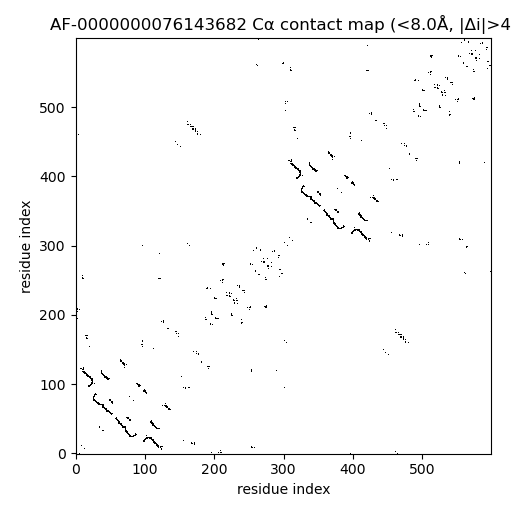2.639 1 89.38 180 ARG B C 1
ATOM 3664 O O . ARG B 1 180 ? -0.59 19.922 -2.588 1 89.38 180 ARG B O 1
ATOM 3671 N N . ALA B 1 181 ? -2.035 18.25 -3.145 1 90.19 181 ALA B N 1
ATOM 3672 C CA . ALA B 1 181 ? -2.979 19.219 -3.709 1 90.19 181 ALA B CA 1
ATOM 3673 C C . ALA B 1 181 ? -3.443 20.219 -2.652 1 90.19 181 ALA B C 1
ATOM 3675 O O . ALA B 1 181 ? -3.549 21.406 -2.924 1 90.19 181 ALA B O 1
ATOM 3676 N N . TRP B 1 182 ? -3.729 19.703 -1.509 1 90.25 182 TRP B N 1
ATOM 3677 C CA . TRP B 1 182 ? -4.18 20.562 -0.421 1 90.25 182 TRP B CA 1
ATOM 3678 C C . TRP B 1 182 ? -3.082 21.547 -0.016 1 90.25 182 TRP B C 1
ATOM 3680 O O . TRP B 1 182 ? -3.34 22.75 0.14 1 90.25 182 TRP B O 1
ATOM 3690 N N . LEU B 1 183 ? -1.882 21.078 0.133 1 87.44 183 LEU B N 1
ATOM 3691 C CA . LEU B 1 183 ? -0.762 21.906 0.568 1 87.44 183 LEU B CA 1
ATOM 3692 C C . LEU B 1 183 ? -0.437 22.969 -0.475 1 87.44 183 LEU B C 1
ATOM 3694 O O . LEU B 1 183 ? 0.038 24.047 -0.132 1 87.44 183 LEU B O 1
ATOM 3698 N N . ASN B 1 184 ? -0.642 22.656 -1.691 1 84.25 184 ASN B N 1
ATOM 3699 C CA . ASN B 1 184 ? -0.369 23.594 -2.766 1 84.25 184 ASN B CA 1
ATOM 3700 C C . ASN B 1 184 ? -1.375 24.75 -2.768 1 84.25 184 ASN B C 1
ATOM 3702 O O . ASN B 1 184 ? -1.057 25.859 -3.199 1 84.25 184 ASN B O 1
ATOM 3706 N N . ARG B 1 185 ? -2.553 24.516 -2.387 1 83.5 185 ARG B N 1
ATOM 3707 C CA . ARG B 1 185 ? -3.611 25.516 -2.406 1 83.5 185 ARG B CA 1
ATOM 3708 C C . ARG B 1 185 ? -3.518 26.438 -1.195 1 83.5 185 ARG B C 1
ATOM 3710 O O . ARG B 1 185 ? -3.748 27.641 -1.307 1 83.5 185 ARG B O 1
ATOM 3717 N N . GLN B 1 186 ? -3.379 25.766 -0.065 1 76.31 186 GLN B N 1
ATOM 3718 C CA . GLN B 1 186 ? -3.396 26.562 1.159 1 76.31 186 GLN B CA 1
ATOM 3719 C C . GLN B 1 186 ? -2.244 26.172 2.082 1 76.31 186 GLN B C 1
ATOM 3721 O O . GLN B 1 186 ? -2.047 24.984 2.377 1 76.31 186 GLN B O 1
ATOM 3726 N N . ALA B 1 187 ? -1.522 27.266 2.371 1 71.12 187 ALA B N 1
ATOM 3727 C CA . ALA B 1 187 ? -0.475 27.047 3.363 1 71.12 187 ALA B CA 1
ATOM 3728 C C . ALA B 1 187 ? -1.075 26.75 4.734 1 71.12 187 ALA B C 1
ATOM 3730 O O . ALA B 1 187 ? -2.002 27.438 5.172 1 71.12 187 ALA B O 1
ATOM 3731 N N . PRO B 1 188 ? -0.54 25.703 5.312 1 75.06 188 PRO B N 1
ATOM 3732 C CA . PRO B 1 188 ? -1.058 25.438 6.66 1 75.06 188 PRO B CA 1
ATOM 3733 C C . PRO B 1 188 ? -0.76 26.578 7.633 1 75.06 188 PRO B C 1
ATOM 3735 O O . PRO B 1 188 ? 0.302 27.203 7.555 1 75.06 188 PRO B O 1
ATOM 3738 N N . VAL B 1 189 ? -1.678 26.781 8.461 1 71.56 189 VAL B N 1
ATOM 3739 C CA . VAL B 1 189 ? -1.554 27.922 9.375 1 71.56 189 VAL B CA 1
ATOM 3740 C C . VAL B 1 189 ? -0.901 27.469 10.68 1 71.56 189 VAL B C 1
ATOM 3742 O O . VAL B 1 189 ? -0.337 28.281 11.406 1 71.56 189 VAL B O 1
ATOM 3745 N N . ALA B 1 190 ? -0.938 26.203 10.93 1 80.69 190 ALA B N 1
ATOM 3746 C CA . ALA B 1 190 ? -0.345 25.719 12.18 1 80.69 190 ALA B CA 1
ATOM 3747 C C . ALA B 1 190 ? 0.044 24.25 12.078 1 80.69 190 ALA B C 1
ATOM 3749 O O . ALA B 1 190 ? -0.256 23.594 11.086 1 80.69 190 ALA B O 1
ATOM 3750 N N . GLY B 1 191 ? 0.768 23.891 13.141 1 87.94 191 GLY B N 1
ATOM 3751 C CA . GLY B 1 191 ? 1.064 22.469 13.258 1 87.94 191 GLY B CA 1
ATOM 3752 C C . GLY B 1 191 ? 2.307 22.047 12.492 1 87.94 191 GLY B C 1
ATOM 3753 O O . GLY B 1 191 ? 3.201 22.859 12.258 1 87.94 191 GLY B O 1
ATOM 3754 N N . THR B 1 192 ? 2.381 20.781 12.219 1 90.44 192 THR B N 1
ATOM 3755 C CA . THR B 1 192 ? 3.58 20.172 11.648 1 90.44 192 THR B CA 1
ATOM 3756 C C . THR B 1 192 ? 3.883 20.75 10.273 1 90.44 192 THR B C 1
ATOM 3758 O O . THR B 1 192 ? 5.043 21.016 9.945 1 90.44 192 THR B O 1
ATOM 3761 N N . PHE B 1 193 ? 2.834 21.094 9.578 1 90.31 193 PHE B N 1
ATOM 3762 C CA . PHE B 1 193 ? 3.051 21.578 8.219 1 90.31 193 PHE B CA 1
ATOM 3763 C C . PHE B 1 193 ? 3.525 23.031 8.242 1 90.31 193 PHE B C 1
ATOM 3765 O O . PHE B 1 193 ? 4.375 23.422 7.438 1 90.31 193 PHE B O 1
ATOM 3772 N N . ALA B 1 194 ? 2.959 23.781 9.148 1 91.81 194 ALA B N 1
ATOM 3773 C CA . ALA B 1 194 ? 3.408 25.156 9.305 1 91.81 194 ALA B CA 1
ATOM 3774 C C . ALA B 1 194 ? 4.879 25.219 9.711 1 91.81 194 ALA B C 1
ATOM 3776 O O . ALA B 1 194 ? 5.625 26.078 9.242 1 91.81 194 ALA B O 1
ATOM 3777 N N . LEU B 1 195 ? 5.242 24.281 10.531 1 93.88 195 LEU B N 1
ATOM 3778 C CA . LEU B 1 195 ? 6.641 24.203 10.938 1 93.88 195 LEU B CA 1
ATOM 3779 C C . LEU B 1 195 ? 7.539 23.875 9.75 1 93.88 195 LEU B C 1
ATOM 3781 O O . LEU B 1 195 ? 8.602 24.484 9.586 1 93.88 195 LEU B O 1
ATOM 3785 N N . LEU B 1 196 ? 7.102 22.969 8.961 1 91.38 196 LEU B N 1
ATOM 3786 C CA . LEU B 1 196 ? 7.895 22.547 7.809 1 91.38 196 LEU B CA 1
ATOM 3787 C C . LEU B 1 196 ? 8.008 23.688 6.793 1 91.38 196 LEU B C 1
ATOM 3789 O O . LEU B 1 196 ? 9.008 23.766 6.066 1 91.38 196 LEU B O 1
ATOM 3793 N N . ALA B 1 197 ? 7.031 24.578 6.793 1 89.44 197 ALA B N 1
ATOM 3794 C CA . ALA B 1 197 ? 7 25.672 5.828 1 89.44 197 ALA B CA 1
ATOM 3795 C C . ALA B 1 197 ? 7.82 26.859 6.328 1 89.44 197 ALA B C 1
ATOM 3797 O O . ALA B 1 197 ? 8.164 27.75 5.547 1 89.44 197 ALA B O 1
ATOM 3798 N N . ASP B 1 198 ? 8.078 26.859 7.652 1 91.56 198 ASP B N 1
ATOM 3799 C CA . ASP B 1 198 ? 8.805 27.969 8.234 1 91.56 198 ASP B CA 1
ATOM 3800 C C . ASP B 1 198 ? 10.289 27.891 7.891 1 91.56 198 ASP B C 1
ATOM 3802 O O . ASP B 1 198 ? 10.922 26.844 8.062 1 91.56 198 ASP B O 1
ATOM 3806 N N . LYS B 1 199 ? 10.859 28.969 7.441 1 89.94 199 LYS B N 1
ATOM 3807 C CA . LYS B 1 199 ? 12.227 29.016 6.93 1 89.94 199 LYS B CA 1
ATOM 3808 C C . LYS B 1 199 ? 13.227 28.578 8 1 89.94 199 LYS B C 1
ATOM 3810 O O . LYS B 1 199 ? 14.203 27.891 7.707 1 89.94 199 LYS B O 1
ATOM 3815 N N . ARG B 1 200 ? 13.078 28.969 9.211 1 93.62 200 ARG B N 1
ATOM 3816 C CA . ARG B 1 200 ? 14.062 28.719 10.258 1 93.62 200 ARG B CA 1
ATOM 3817 C C . ARG B 1 200 ? 13.625 27.578 11.156 1 93.62 200 ARG B C 1
ATOM 3819 O O . ARG B 1 200 ? 14.406 26.672 11.438 1 93.62 200 ARG B O 1
ATOM 3826 N N . LEU B 1 201 ? 12.367 27.547 11.477 1 96.12 201 LEU B N 1
ATOM 3827 C CA . LEU B 1 201 ? 11.883 26.547 12.414 1 96.12 201 LEU B CA 1
ATOM 3828 C C . LEU B 1 201 ? 11.875 25.172 11.781 1 96.12 201 LEU B C 1
ATOM 3830 O O . LEU B 1 201 ? 11.922 24.156 12.484 1 96.12 201 LEU B O 1
ATOM 3834 N N . SER B 1 202 ? 11.789 25.141 10.461 1 95.69 202 SER B N 1
ATOM 3835 C CA . SER B 1 202 ? 11.758 23.859 9.75 1 95.69 202 SER B CA 1
ATOM 3836 C C . SER B 1 202 ? 13.008 23.047 10.031 1 95.69 202 SER B C 1
ATOM 3838 O O . SER B 1 202 ? 12.945 21.812 10.102 1 95.69 202 SER B O 1
ATOM 3840 N N . LYS B 1 203 ? 14.086 23.672 10.219 1 96.25 203 LYS B N 1
ATOM 3841 C CA . LYS B 1 203 ? 15.336 22.969 10.469 1 96.25 203 LYS B CA 1
ATOM 3842 C C . LYS B 1 203 ? 15.281 22.203 11.789 1 96.25 203 LYS B C 1
ATOM 3844 O O . LYS B 1 203 ? 15.719 21.047 11.859 1 96.25 203 LYS B O 1
ATOM 3849 N N . ALA B 1 204 ? 14.797 22.844 12.734 1 96.88 204 ALA B N 1
ATOM 3850 C CA . ALA B 1 204 ? 14.656 22.203 14.039 1 96.88 204 ALA B CA 1
ATOM 3851 C C . ALA B 1 204 ? 13.672 21.031 13.977 1 96.88 204 ALA B C 1
ATOM 3853 O O . ALA B 1 204 ? 13.938 19.953 14.5 1 96.88 204 ALA B O 1
ATOM 3854 N N . TRP B 1 205 ? 12.57 21.25 13.336 1 96.31 205 TRP B N 1
ATOM 3855 C CA . TRP B 1 205 ? 11.547 20.219 13.227 1 96.31 205 TRP B CA 1
ATOM 3856 C C . TRP B 1 205 ? 12.062 19.031 12.414 1 96.31 205 TRP B C 1
ATOM 3858 O O . TRP B 1 205 ? 11.859 17.875 12.805 1 96.31 205 TRP B O 1
ATOM 3868 N N . GLN B 1 206 ? 12.758 19.312 11.359 1 95.12 206 GLN B N 1
ATOM 3869 C CA . GLN B 1 206 ? 13.344 18.25 10.539 1 95.12 206 GLN B CA 1
ATOM 3870 C C . GLN B 1 206 ? 14.367 17.453 11.336 1 95.12 206 GLN B C 1
ATOM 3872 O O . GLN B 1 206 ? 14.477 16.234 11.164 1 95.12 206 GLN B O 1
ATOM 3877 N N . ALA B 1 207 ? 15.094 18.109 12.125 1 95.44 207 ALA B N 1
ATOM 3878 C CA . ALA B 1 207 ? 16.062 17.422 12.969 1 95.44 207 ALA B CA 1
ATOM 3879 C C . ALA B 1 207 ? 15.383 16.453 13.922 1 95.44 207 ALA B C 1
ATOM 3881 O O . ALA B 1 207 ? 15.812 15.305 14.078 1 95.44 207 ALA B O 1
ATOM 3882 N N . MET B 1 208 ? 14.336 16.875 14.531 1 96.12 208 MET B N 1
ATOM 3883 C CA . MET B 1 208 ? 13.578 16.016 15.438 1 96.12 208 MET B CA 1
ATOM 3884 C C . MET B 1 208 ? 12.992 14.82 14.703 1 96.12 208 MET B C 1
ATOM 3886 O O . MET B 1 208 ? 13.047 13.695 15.203 1 96.12 208 MET B O 1
ATOM 3890 N N . LEU B 1 209 ? 12.43 15.078 13.516 1 94.88 209 LEU B N 1
ATOM 3891 C CA . LEU B 1 209 ? 11.836 14.016 12.711 1 94.88 209 LEU B CA 1
ATOM 3892 C C . LEU B 1 209 ? 12.883 12.977 12.32 1 94.88 209 LEU B C 1
ATOM 3894 O O . LEU B 1 209 ? 12.594 11.781 12.305 1 94.88 209 LEU B O 1
ATOM 3898 N N . ALA B 1 210 ? 14.047 13.445 12.109 1 93.25 210 ALA B N 1
ATOM 3899 C CA . ALA B 1 210 ? 15.117 12.57 11.633 1 93.25 210 ALA B CA 1
ATOM 3900 C C . ALA B 1 210 ? 15.641 11.68 12.758 1 93.25 210 ALA B C 1
ATOM 3902 O O . ALA B 1 210 ? 16.062 10.547 12.516 1 93.25 210 ALA B O 1
ATOM 3903 N N . ASP B 1 211 ? 15.625 12.203 13.93 1 94.75 211 ASP B N 1
ATOM 3904 C CA . ASP B 1 211 ? 16.172 11.453 15.055 1 94.75 211 ASP B CA 1
ATOM 3905 C C . ASP 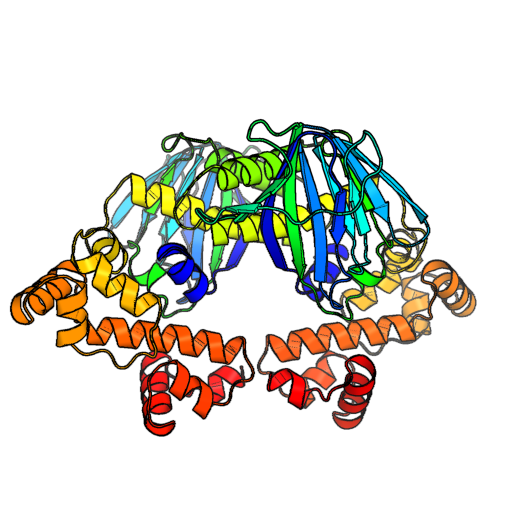B 1 211 ? 15.398 11.742 16.344 1 94.75 211 ASP B C 1
ATOM 3907 O O . ASP B 1 211 ? 15.922 12.375 17.266 1 94.75 211 ASP B O 1
ATOM 3911 N N . PRO B 1 212 ? 14.266 11.094 16.453 1 95 212 PRO B N 1
ATOM 3912 C CA . PRO B 1 212 ? 13.422 11.367 17.625 1 95 212 PRO B CA 1
ATOM 3913 C C . PRO B 1 212 ? 14.07 10.938 18.938 1 95 212 PRO B C 1
ATOM 3915 O O . PRO B 1 212 ? 13.789 11.516 19.984 1 95 212 PRO B O 1
ATOM 3918 N N . GLY B 1 213 ? 14.906 9.992 18.859 1 95.62 213 GLY B N 1
ATOM 3919 C CA . GLY B 1 213 ? 15.484 9.43 20.078 1 95.62 213 GLY B CA 1
ATOM 3920 C C . GLY B 1 213 ? 16.656 10.227 20.594 1 95.62 213 GLY B C 1
ATOM 3921 O O . GLY B 1 213 ? 17.156 9.969 21.703 1 95.62 213 GLY B O 1
ATOM 3922 N N . HIS B 1 214 ? 17.156 11.148 19.859 1 95.69 214 HIS B N 1
ATOM 3923 C CA . HIS B 1 214 ? 18.266 11.984 20.281 1 95.69 214 HIS B CA 1
ATOM 3924 C C . HIS B 1 214 ? 17.938 12.758 21.547 1 95.69 214 HIS B C 1
ATOM 3926 O O . HIS B 1 214 ? 16.766 13.094 21.781 1 95.69 214 HIS B O 1
ATOM 3932 N N . GLU B 1 215 ? 18.922 13.039 22.391 1 95.38 215 GLU B N 1
ATOM 3933 C CA . GLU B 1 215 ? 18.719 13.852 23.578 1 95.38 215 GLU B CA 1
ATOM 3934 C C . GLU B 1 215 ? 18.641 15.336 23.25 1 95.38 215 GLU B C 1
ATOM 3936 O O . GLU B 1 215 ? 19.531 16.109 23.609 1 95.38 215 GLU B O 1
ATOM 3941 N N . TRP B 1 216 ? 17.625 15.672 22.75 1 96.62 216 TRP B N 1
ATOM 3942 C CA . TRP B 1 216 ? 17.406 17.047 22.312 1 96.62 216 TRP B CA 1
ATOM 3943 C C . TRP B 1 216 ? 17.297 17.984 23.516 1 96.62 216 TRP B C 1
ATOM 3945 O O . TRP B 1 216 ? 16.719 17.625 24.547 1 96.62 216 TRP B O 1
ATOM 3955 N N . THR B 1 217 ? 17.812 19.188 23.359 1 96.69 217 THR B N 1
ATOM 3956 C CA . THR B 1 217 ? 17.625 20.297 24.281 1 96.69 217 THR B CA 1
ATOM 3957 C C . THR B 1 217 ? 17.094 21.531 23.547 1 96.69 217 THR B C 1
ATOM 3959 O O . THR B 1 217 ? 17.203 21.609 22.312 1 96.69 217 THR B O 1
ATOM 3962 N N . ILE B 1 218 ? 16.516 22.406 24.328 1 96.38 218 ILE B N 1
ATOM 3963 C CA . ILE B 1 218 ? 16.047 23.625 23.703 1 96.38 218 ILE B CA 1
ATOM 3964 C C . ILE B 1 218 ? 17.219 24.359 23.047 1 96.38 218 ILE B C 1
ATOM 3966 O O . ILE B 1 218 ? 17.078 24.906 21.953 1 96.38 218 ILE B O 1
ATOM 3970 N N . ASP B 1 219 ? 18.344 24.266 23.656 1 97.12 219 ASP B N 1
ATOM 3971 C CA . ASP B 1 219 ? 19.516 24.938 23.125 1 97.12 219 ASP B CA 1
ATOM 3972 C C . ASP B 1 219 ? 19.938 24.328 21.797 1 97.12 219 ASP B C 1
ATOM 3974 O O . ASP B 1 219 ? 20.234 25.062 20.844 1 97.12 219 ASP B O 1
ATOM 3978 N N . SER B 1 220 ? 19.969 23.078 21.734 1 97.38 220 SER B N 1
ATOM 3979 C CA . SER B 1 220 ? 20.391 22.422 20.5 1 97.38 220 SER B CA 1
ATOM 3980 C C . SER B 1 220 ? 19.375 22.656 19.391 1 97.38 220 SER B C 1
ATOM 3982 O O . SER B 1 220 ? 19.75 22.828 18.219 1 97.38 220 SER B O 1
ATOM 3984 N N . LEU B 1 221 ? 18.125 22.672 19.734 1 97.75 221 LEU B N 1
ATOM 3985 C CA . LEU B 1 221 ? 17.094 22.906 18.734 1 97.75 221 LEU B CA 1
ATOM 3986 C C . LEU B 1 221 ? 17.109 24.359 18.281 1 97.75 221 LEU B C 1
ATOM 3988 O O . LEU B 1 221 ? 16.953 24.641 17.094 1 97.75 221 LEU B O 1
ATOM 3992 N N . ALA B 1 222 ? 17.266 25.281 19.234 1 97.81 222 ALA B N 1
ATOM 3993 C CA . ALA B 1 222 ? 17.391 26.703 18.891 1 97.81 222 ALA B CA 1
ATOM 3994 C C . ALA B 1 222 ? 18.578 26.938 17.953 1 97.81 222 ALA B C 1
ATOM 3996 O O . ALA B 1 222 ? 18.469 27.719 17 1 97.81 222 ALA B O 1
ATOM 3997 N N . THR B 1 223 ? 19.656 26.234 18.25 1 97.56 223 THR B N 1
ATOM 3998 C CA . THR B 1 223 ? 20.844 26.344 17.406 1 97.56 223 THR B CA 1
ATOM 3999 C C . THR B 1 223 ? 20.547 25.828 16 1 97.56 223 THR B C 1
ATOM 4001 O O . THR B 1 223 ? 20.938 26.469 15.016 1 97.56 223 THR B O 1
ATOM 4004 N N . ALA B 1 224 ? 19.859 24.734 15.953 1 96.19 224 ALA B N 1
ATOM 4005 C CA . ALA B 1 224 ? 19.484 24.188 14.648 1 96.19 224 ALA B CA 1
ATOM 4006 C C . ALA B 1 224 ? 18.641 25.188 13.859 1 96.19 224 ALA B C 1
ATOM 4008 O O . ALA B 1 224 ? 18.75 25.266 12.633 1 96.19 224 ALA B O 1
ATOM 4009 N N . ALA B 1 225 ? 17.844 25.984 14.492 1 97.38 225 ALA B N 1
ATOM 4010 C CA . ALA B 1 225 ? 16.953 26.953 13.859 1 97.38 225 ALA B CA 1
ATOM 4011 C C . ALA B 1 225 ? 17.641 28.312 13.703 1 97.38 225 ALA B C 1
ATOM 4013 O O . ALA B 1 225 ? 17.047 29.25 13.172 1 97.38 225 ALA B O 1
ATOM 4014 N N . THR B 1 226 ? 18.875 28.375 14.18 1 97.19 226 THR B N 1
ATOM 4015 C CA . THR B 1 226 ? 19.641 29.625 14.156 1 97.19 226 THR B CA 1
ATOM 4016 C C . THR B 1 226 ? 18.891 30.734 14.875 1 97.19 226 THR B C 1
ATOM 4018 O O . THR B 1 226 ? 18.75 31.844 14.336 1 97.19 226 THR B O 1
ATOM 4021 N N . MET B 1 227 ? 18.406 30.438 16.016 1 97.38 227 MET B N 1
ATOM 4022 C CA . MET B 1 227 ? 17.656 31.375 16.844 1 97.38 227 MET B CA 1
ATOM 4023 C C . MET B 1 227 ? 18.172 31.375 18.281 1 97.38 227 MET B C 1
ATOM 4025 O O . MET B 1 227 ? 18.859 30.438 18.688 1 97.38 227 MET B O 1
ATOM 4029 N N . SER B 1 228 ? 17.891 32.5 18.984 1 97.25 228 SER B N 1
ATOM 4030 C CA . SER B 1 228 ? 18.062 32.406 20.438 1 97.25 228 SER B CA 1
ATOM 4031 C C . SER B 1 228 ? 17.031 31.5 21.078 1 97.25 228 SER B C 1
ATOM 4033 O O . SER B 1 228 ? 16 31.203 20.469 1 97.25 228 SER B O 1
ATOM 4035 N N . ARG B 1 229 ? 17.344 31.016 22.266 1 96.62 229 ARG B N 1
ATOM 4036 C CA . ARG B 1 229 ? 16.438 30.141 23 1 96.62 229 ARG B CA 1
ATOM 4037 C C . ARG B 1 229 ? 15.047 30.766 23.125 1 96.62 229 ARG B C 1
ATOM 4039 O O . ARG B 1 229 ? 14.039 30.109 22.844 1 96.62 229 ARG B O 1
ATOM 4046 N N . ALA B 1 230 ? 15.039 32.062 23.469 1 97.12 230 ALA B N 1
ATOM 4047 C CA . ALA B 1 230 ? 13.781 32.75 23.703 1 97.12 230 ALA B CA 1
ATOM 4048 C C . ALA B 1 230 ? 12.984 32.906 22.422 1 97.12 230 ALA B C 1
ATOM 4050 O O . ALA B 1 230 ? 11.781 32.625 22.391 1 97.12 230 ALA B O 1
ATOM 4051 N N . THR B 1 231 ? 13.602 33.312 21.406 1 97.38 231 THR B N 1
ATOM 4052 C CA . THR B 1 231 ? 12.977 33.5 20.109 1 97.38 231 THR B CA 1
ATOM 4053 C C . THR B 1 231 ? 12.461 32.156 19.562 1 97.38 231 THR B C 1
ATOM 4055 O O . THR B 1 231 ? 11.375 32.094 19 1 97.38 231 THR B O 1
ATOM 4058 N N . PHE B 1 232 ? 13.273 31.125 19.766 1 97.88 232 PHE B N 1
ATOM 4059 C CA . PHE B 1 232 ? 12.898 29.797 19.328 1 97.88 232 PHE B CA 1
ATOM 4060 C C . PHE B 1 232 ? 11.625 29.328 20.016 1 97.88 232 PHE B C 1
ATOM 4062 O O . PHE B 1 232 ? 10.68 28.891 19.359 1 97.88 232 PHE B O 1
ATOM 4069 N N . MET B 1 233 ? 11.586 29.344 21.297 1 97.31 233 MET B N 1
ATOM 4070 C CA . MET B 1 233 ? 10.438 28.859 22.062 1 97.31 233 MET B CA 1
ATOM 4071 C C . MET B 1 233 ? 9.172 29.609 21.688 1 97.31 233 MET B C 1
ATOM 4073 O O . MET B 1 233 ? 8.141 28.984 21.406 1 97.31 233 MET B O 1
ATOM 4077 N N . ARG B 1 234 ? 9.273 30.953 21.609 1 97.12 234 ARG B N 1
ATOM 4078 C CA . ARG B 1 234 ? 8.117 31.766 21.266 1 97.12 234 ARG B CA 1
ATOM 4079 C C . ARG B 1 234 ? 7.637 31.469 19.844 1 97.12 234 ARG B C 1
ATOM 4081 O O . ARG B 1 234 ? 6.438 31.281 19.609 1 97.12 234 ARG B O 1
ATOM 4088 N N . GLY B 1 235 ? 8.578 31.453 18.969 1 96.69 235 GLY B N 1
ATOM 4089 C CA . GLY B 1 235 ? 8.258 31.188 17.578 1 96.69 235 GLY B CA 1
ATOM 4090 C C . GLY B 1 235 ? 7.656 29.812 17.359 1 96.69 235 GLY B C 1
ATOM 4091 O O . GLY B 1 235 ? 6.688 29.656 16.609 1 96.69 235 GLY B O 1
ATOM 4092 N N . PHE B 1 236 ? 8.258 28.812 17.984 1 97.44 236 PHE B N 1
ATOM 4093 C CA . PHE B 1 236 ? 7.781 27.453 17.828 1 97.44 236 PHE B CA 1
ATOM 4094 C C . PHE B 1 236 ? 6.344 27.312 18.312 1 97.44 236 PHE B C 1
ATOM 4096 O O . PHE B 1 236 ? 5.496 26.766 17.609 1 97.44 236 PHE B O 1
ATOM 4103 N N . VAL B 1 237 ? 6.051 27.812 19.438 1 96.69 237 VAL B N 1
ATOM 4104 C CA . VAL B 1 237 ? 4.707 27.719 20 1 96.69 237 VAL B CA 1
ATOM 4105 C C . VAL B 1 237 ? 3.727 28.5 19.125 1 96.69 237 VAL B C 1
ATOM 4107 O O . VAL B 1 237 ? 2.607 28.047 18.875 1 96.69 237 VAL B O 1
ATOM 4110 N N . LYS B 1 238 ? 4.156 29.625 18.703 1 95.88 238 LYS B N 1
ATOM 4111 C CA . LYS B 1 238 ? 3.305 30.453 17.828 1 95.88 238 LYS B CA 1
ATOM 4112 C C . LYS B 1 238 ? 2.928 29.688 16.562 1 95.88 238 LYS B C 1
ATOM 4114 O O . LYS B 1 238 ? 1.772 2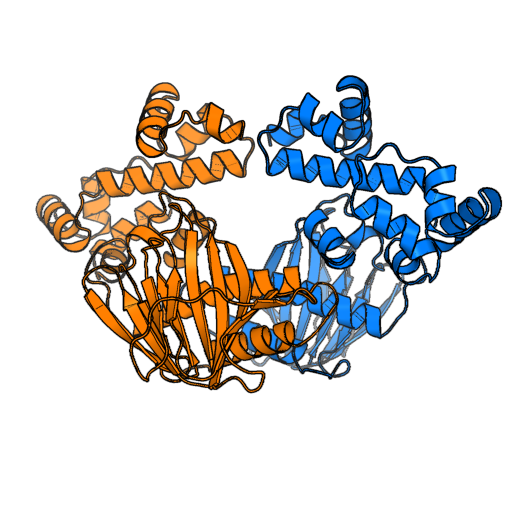9.719 16.141 1 95.88 238 LYS B O 1
ATOM 4119 N N . VAL B 1 239 ? 3.855 29.016 15.984 1 94.69 239 VAL B N 1
ATOM 4120 C CA . VAL B 1 239 ? 3.674 28.375 14.688 1 94.69 239 VAL B CA 1
ATOM 4121 C C . VAL B 1 239 ? 3.029 27 14.875 1 94.69 239 VAL B C 1
ATOM 4123 O O . VAL B 1 239 ? 2.094 26.641 14.156 1 94.69 239 VAL B O 1
ATOM 4126 N N . ALA B 1 240 ? 3.498 26.25 15.82 1 94.38 240 ALA B N 1
ATOM 4127 C CA . ALA B 1 240 ? 3.049 24.875 16 1 94.38 240 ALA B CA 1
ATOM 4128 C C . ALA B 1 240 ? 1.771 24.828 16.844 1 94.38 240 ALA B C 1
ATOM 4130 O O . ALA B 1 240 ? 1.027 23.844 16.781 1 94.38 240 ALA B O 1
ATOM 4131 N N . GLY B 1 241 ? 1.58 25.734 17.688 1 94.44 241 GLY B N 1
ATOM 4132 C CA . GLY B 1 241 ? 0.468 25.734 18.625 1 94.44 241 GLY B CA 1
ATOM 4133 C C . GLY B 1 241 ? 0.781 25.016 19.922 1 94.44 241 GLY B C 1
ATOM 4134 O O . GLY B 1 241 ? 0.007 25.094 20.875 1 94.44 241 GLY B O 1
ATOM 4135 N N . VAL B 1 242 ? 1.893 24.344 19.984 1 94.94 242 VAL B N 1
ATOM 4136 C CA . VAL B 1 242 ? 2.332 23.625 21.172 1 94.94 242 VAL B CA 1
ATOM 4137 C C . VAL B 1 242 ? 3.844 23.766 21.328 1 94.94 242 VAL B C 1
ATOM 4139 O O . VAL B 1 242 ? 4.535 24.203 20.406 1 94.94 242 VAL B O 1
ATOM 4142 N N . SER B 1 243 ? 4.352 23.406 22.469 1 96.19 243 SER B N 1
ATOM 4143 C CA . SER B 1 243 ? 5.785 23.516 22.734 1 96.19 243 SER B CA 1
ATOM 4144 C C . SER B 1 243 ? 6.562 22.438 21.984 1 96.19 243 SER B C 1
ATOM 4146 O O . SER B 1 243 ? 6 21.406 21.594 1 96.19 243 SER B O 1
ATOM 4148 N N . PRO B 1 244 ? 7.867 22.656 21.797 1 96.44 244 PRO B N 1
ATOM 4149 C CA . PRO B 1 244 ? 8.703 21.625 21.156 1 96.44 244 PRO B CA 1
ATOM 4150 C C . PRO B 1 244 ? 8.688 20.297 21.906 1 96.44 244 PRO B C 1
ATOM 4152 O O . PRO B 1 244 ? 8.742 19.234 21.297 1 96.44 244 PRO B O 1
ATOM 4155 N N . TRP B 1 245 ? 8.539 20.359 23.172 1 95.31 245 TRP B N 1
ATOM 4156 C CA . TRP B 1 245 ? 8.57 19.141 23.984 1 95.31 245 TRP B CA 1
ATOM 4157 C C . TRP B 1 245 ? 7.309 18.312 23.781 1 95.31 245 TRP B C 1
ATOM 4159 O O . TRP B 1 245 ? 7.375 17.094 23.688 1 95.31 245 TRP B O 1
ATOM 4169 N N . VAL B 1 246 ? 6.25 19.031 23.734 1 95.12 246 VAL B N 1
ATOM 4170 C CA . VAL B 1 246 ? 4.984 18.344 23.516 1 95.12 246 VAL B CA 1
ATOM 4171 C C . VAL B 1 246 ? 5.02 17.641 22.156 1 95.12 246 VAL B C 1
ATOM 4173 O O . VAL B 1 246 ? 4.68 16.453 22.047 1 95.12 246 VAL B O 1
ATOM 4176 N N . LEU B 1 247 ? 5.484 18.344 21.188 1 95.38 247 LEU B N 1
ATOM 4177 C CA . LEU B 1 247 ? 5.531 17.781 19.828 1 95.38 247 LEU B CA 1
ATOM 4178 C C . LEU B 1 247 ? 6.527 16.641 19.75 1 95.38 247 LEU B C 1
ATOM 4180 O O . LEU B 1 247 ? 6.258 15.625 19.094 1 95.38 247 LEU B O 1
ATOM 4184 N N . LEU B 1 248 ? 7.68 16.797 20.344 1 96.75 248 LEU B N 1
ATOM 4185 C CA . LEU B 1 248 ? 8.695 15.75 20.359 1 96.75 248 LEU B CA 1
ATOM 4186 C C . LEU B 1 248 ? 8.164 14.5 21.047 1 96.75 248 LEU B C 1
ATOM 4188 O O . LEU B 1 248 ? 8.398 13.383 20.562 1 96.75 248 LEU B O 1
ATOM 4192 N N . THR B 1 249 ? 7.508 14.695 22.094 1 96.38 249 THR B N 1
ATOM 4193 C CA . THR B 1 249 ? 6.934 13.562 22.828 1 96.38 249 THR B CA 1
ATOM 4194 C C . THR B 1 249 ? 5.938 12.812 21.938 1 96.38 249 THR B C 1
ATOM 4196 O O . THR B 1 249 ? 5.953 11.586 21.891 1 96.38 249 THR B O 1
ATOM 4199 N N . GLN B 1 250 ? 5.086 13.539 21.328 1 95.62 250 GLN B N 1
ATOM 4200 C CA . GLN B 1 250 ? 4.133 12.922 20.406 1 95.62 250 GLN B CA 1
ATOM 4201 C C . GLN B 1 250 ? 4.852 12.141 19.312 1 95.62 250 GLN B C 1
ATOM 4203 O O . GLN B 1 250 ? 4.461 11.016 18.984 1 95.62 250 GLN B O 1
ATOM 4208 N N . LEU B 1 251 ? 5.879 12.695 18.75 1 96.88 251 LEU B N 1
ATOM 4209 C CA . LEU B 1 251 ? 6.695 12.062 17.719 1 96.88 251 LEU B CA 1
ATOM 4210 C C . LEU B 1 251 ? 7.309 10.766 18.234 1 96.88 251 LEU B C 1
ATOM 4212 O O . LEU B 1 251 ? 7.215 9.727 17.578 1 96.88 251 LEU B O 1
ATOM 4216 N N . ARG B 1 252 ? 7.867 10.82 19.375 1 97.31 252 ARG B N 1
ATOM 4217 C CA . ARG B 1 252 ? 8.508 9.656 19.984 1 97.31 252 ARG B CA 1
ATOM 4218 C C . ARG B 1 252 ? 7.492 8.547 20.25 1 97.31 252 ARG B C 1
ATOM 4220 O O . ARG B 1 252 ? 7.766 7.375 19.969 1 97.31 252 ARG B O 1
ATOM 4227 N N . MET B 1 253 ? 6.332 8.906 20.719 1 96.62 253 MET B N 1
ATOM 4228 C CA . MET B 1 253 ? 5.301 7.918 21.016 1 96.62 253 MET B CA 1
ATOM 4229 C C . MET B 1 253 ? 4.762 7.289 19.734 1 96.62 253 MET B C 1
ATOM 4231 O O . MET B 1 253 ? 4.5 6.086 19.688 1 96.62 253 MET B O 1
ATOM 4235 N N . GLU B 1 254 ? 4.566 8.117 18.734 1 95.94 254 GLU B N 1
ATOM 4236 C CA . GLU B 1 254 ? 4.102 7.574 17.453 1 95.94 254 GLU B CA 1
ATOM 4237 C C . GLU B 1 254 ? 5.129 6.613 16.859 1 95.94 254 GLU B C 1
ATOM 4239 O O . GLU B 1 254 ? 4.766 5.551 16.359 1 95.94 254 GLU B O 1
ATOM 4244 N N . ARG B 1 255 ? 6.352 6.953 16.938 1 95.69 255 ARG B N 1
ATOM 4245 C CA . ARG B 1 255 ? 7.426 6.066 16.5 1 95.69 255 ARG B CA 1
ATOM 4246 C C . ARG B 1 255 ? 7.445 4.781 17.312 1 95.69 255 ARG B C 1
ATOM 4248 O O . ARG B 1 255 ? 7.586 3.689 16.766 1 95.69 255 ARG B O 1
ATOM 4255 N N . ALA B 1 256 ? 7.32 4.91 18.562 1 94.69 256 ALA B N 1
ATOM 4256 C CA . ALA B 1 256 ? 7.301 3.752 19.453 1 94.69 256 ALA B CA 1
ATOM 4257 C C . ALA B 1 256 ? 6.152 2.812 19.094 1 94.69 256 ALA B C 1
ATOM 4259 O O . ALA B 1 256 ? 6.328 1.592 19.062 1 94.69 256 ALA B O 1
ATOM 4260 N N . PHE B 1 257 ? 5.062 3.416 18.859 1 92.81 257 PHE B N 1
ATOM 4261 C CA . PHE B 1 257 ? 3.893 2.627 18.484 1 92.81 257 PHE B CA 1
ATOM 4262 C C . PHE B 1 257 ? 4.184 1.775 17.266 1 92.81 257 PHE B C 1
ATOM 4264 O O . PHE B 1 257 ? 3.879 0.581 17.234 1 92.81 257 PHE B O 1
ATOM 4271 N N . ASN B 1 258 ? 4.801 2.338 16.297 1 89.94 258 ASN B N 1
ATOM 4272 C CA . ASN B 1 258 ? 5.133 1.628 15.062 1 89.94 258 ASN B CA 1
ATOM 4273 C C . ASN B 1 258 ? 6.168 0.535 15.305 1 89.94 258 ASN B C 1
ATOM 4275 O O . ASN B 1 258 ? 6.055 -0.567 14.766 1 89.94 258 ASN B O 1
ATOM 4279 N N . LEU B 1 259 ? 7.121 0.919 16.109 1 88.69 259 LEU B N 1
ATOM 4280 C CA . LEU B 1 259 ? 8.148 -0.068 16.438 1 88.69 259 LEU B CA 1
ATOM 4281 C C . LEU B 1 259 ? 7.539 -1.258 17.172 1 88.69 259 LEU B C 1
ATOM 4283 O O . LEU B 1 259 ? 7.914 -2.404 16.922 1 88.69 259 LEU B O 1
ATOM 4287 N N . LEU B 1 260 ? 6.613 -1.012 18.062 1 85.88 260 LEU B N 1
ATOM 4288 C CA . LEU B 1 260 ? 5.938 -2.064 18.812 1 85.88 260 LEU B CA 1
ATOM 4289 C C . LEU B 1 260 ? 5.184 -3.002 17.875 1 85.88 260 LEU B C 1
ATOM 4291 O O . LEU B 1 260 ? 5.184 -4.219 18.078 1 85.88 260 LEU B O 1
ATOM 4295 N N . ARG B 1 261 ? 4.676 -2.432 16.891 1 79.69 261 ARG B N 1
ATOM 4296 C CA . ARG B 1 261 ? 3.812 -3.191 15.992 1 79.69 261 ARG B CA 1
ATOM 4297 C C . ARG B 1 261 ? 4.629 -3.875 14.898 1 79.69 261 ARG B C 1
ATOM 4299 O O . ARG B 1 261 ? 4.238 -4.926 14.391 1 79.69 261 ARG B O 1
ATOM 4306 N N . GLN B 1 262 ? 5.762 -3.314 14.562 1 75.31 262 GLN B N 1
ATOM 4307 C CA . GLN B 1 262 ? 6.438 -3.73 13.336 1 75.31 262 GLN B CA 1
ATOM 4308 C C . GLN B 1 262 ? 7.77 -4.41 13.648 1 75.31 262 GLN B C 1
ATOM 4310 O O . GLN B 1 262 ? 8.469 -4.867 12.734 1 75.31 262 GLN B O 1
ATOM 4315 N N . SER B 1 263 ? 8.148 -4.336 14.883 1 75.88 263 SER B N 1
ATOM 4316 C CA . SER B 1 263 ? 9.453 -4.91 15.203 1 75.88 263 SER B CA 1
ATOM 4317 C C . SER B 1 263 ? 9.359 -5.859 16.391 1 75.88 263 SER B C 1
ATOM 4319 O O . SER B 1 263 ? 8.297 -6.02 16.984 1 75.88 263 SER B O 1
ATOM 4321 N N . ARG B 1 264 ? 10.508 -6.551 16.688 1 72.38 264 ARG B N 1
ATOM 4322 C CA . ARG B 1 264 ? 10.602 -7.465 17.812 1 72.38 264 ARG B CA 1
ATOM 4323 C C . ARG B 1 264 ? 11.5 -6.895 18.906 1 72.38 264 ARG B C 1
ATOM 4325 O O . ARG B 1 264 ? 12.008 -7.633 19.75 1 72.38 264 ARG B O 1
ATOM 4332 N N . LEU B 1 265 ? 11.656 -5.703 18.781 1 84.44 265 LEU B N 1
ATOM 4333 C CA . LEU B 1 265 ? 12.523 -5.047 19.75 1 84.44 265 LEU B CA 1
ATOM 4334 C C . LEU B 1 265 ? 11.93 -5.125 21.156 1 84.44 265 LEU B C 1
ATOM 4336 O O . LEU B 1 265 ? 10.711 -5.059 21.312 1 84.44 265 LEU B O 1
ATOM 4340 N N . SER B 1 266 ? 12.828 -5.32 22.109 1 87.94 266 SER B N 1
ATOM 4341 C CA . SER B 1 266 ? 12.359 -5.285 23.484 1 87.94 266 SER B CA 1
ATOM 4342 C C . SER B 1 266 ? 11.828 -3.904 23.859 1 87.94 266 SER B C 1
ATOM 4344 O O . SER B 1 266 ? 12.148 -2.914 23.188 1 87.94 266 SER B O 1
ATOM 4346 N N . LEU B 1 267 ? 11.047 -3.955 24.906 1 91.31 267 LEU B N 1
ATOM 4347 C CA . LEU B 1 267 ? 10.555 -2.668 25.375 1 91.31 267 LEU B CA 1
ATOM 4348 C C . LEU B 1 267 ? 11.711 -1.746 25.75 1 91.31 267 LEU B C 1
ATOM 4350 O O . LEU B 1 267 ? 11.633 -0.534 25.547 1 91.31 267 LEU B O 1
ATOM 4354 N N . LEU B 1 268 ? 12.703 -2.377 26.297 1 92.75 268 LEU B N 1
ATOM 4355 C CA . LEU B 1 268 ? 13.891 -1.606 26.656 1 92.75 268 LEU B CA 1
ATOM 4356 C C . LEU B 1 268 ? 14.562 -1.021 25.422 1 92.75 268 LEU B C 1
ATOM 4358 O O . LEU B 1 268 ? 14.969 0.143 25.422 1 92.75 268 LEU B O 1
ATOM 4362 N N . ASP B 1 269 ? 14.672 -1.75 24.375 1 93.12 269 ASP B N 1
ATOM 4363 C CA . ASP B 1 269 ? 15.281 -1.282 23.141 1 93.12 269 ASP B CA 1
ATOM 4364 C C . ASP B 1 269 ? 14.445 -0.179 22.5 1 93.12 269 ASP B C 1
ATOM 4366 O O . ASP B 1 269 ? 14.984 0.805 21.984 1 93.12 269 ASP B O 1
ATOM 4370 N N . ILE B 1 270 ? 13.172 -0.365 22.516 1 94.38 270 ILE B N 1
ATOM 4371 C CA . ILE B 1 270 ? 12.281 0.638 21.953 1 94.38 270 ILE B CA 1
ATOM 4372 C C . ILE B 1 270 ? 12.383 1.934 22.75 1 94.38 270 ILE B C 1
ATOM 4374 O O . ILE B 1 270 ? 12.477 3.021 22.172 1 94.38 270 ILE B O 1
ATOM 4378 N N . ALA B 1 271 ? 12.359 1.763 24.047 1 95.62 271 ALA B N 1
ATOM 4379 C CA . ALA B 1 271 ? 12.523 2.93 24.906 1 95.62 271 ALA B CA 1
ATOM 4380 C C . ALA B 1 271 ? 13.789 3.705 24.547 1 95.62 271 ALA B C 1
ATOM 4382 O O . ALA B 1 271 ? 13.75 4.922 24.375 1 95.62 271 ALA B O 1
ATOM 4383 N N . ALA B 1 272 ? 14.844 2.977 24.375 1 94.44 272 ALA B N 1
ATOM 4384 C CA . ALA B 1 272 ? 16.125 3.59 24.047 1 94.44 272 ALA B CA 1
ATOM 4385 C C . ALA B 1 272 ? 16.078 4.258 22.672 1 94.44 272 ALA B C 1
ATOM 4387 O O . ALA B 1 272 ? 16.594 5.359 22.484 1 94.44 272 ALA B O 1
ATOM 4388 N N . GLN B 1 273 ? 15.453 3.736 21.781 1 94.12 273 GLN B N 1
ATOM 4389 C CA . GLN B 1 273 ? 15.391 4.238 20.422 1 94.12 273 GLN B CA 1
ATOM 4390 C C . GLN B 1 273 ? 14.578 5.527 20.344 1 94.12 273 GLN B C 1
ATOM 4392 O O . GLN B 1 273 ? 14.82 6.367 19.469 1 94.12 273 GLN B O 1
ATOM 4397 N N . VAL B 1 274 ? 13.68 5.574 21.281 1 96.06 274 VAL B N 1
ATOM 4398 C CA . VAL B 1 274 ? 12.852 6.77 21.203 1 96.06 274 VAL B CA 1
ATOM 4399 C C . VAL B 1 274 ? 13.266 7.758 22.297 1 96.06 274 VAL B C 1
ATOM 4401 O O . VAL B 1 274 ? 12.562 8.742 22.547 1 96.06 274 VAL B O 1
ATOM 4404 N N . GLY B 1 275 ? 14.367 7.523 22.953 1 94.75 275 GLY B N 1
ATOM 4405 C CA . GLY B 1 275 ? 15.023 8.547 23.75 1 94.75 275 GLY B CA 1
ATOM 4406 C C . GLY B 1 275 ? 14.711 8.453 25.234 1 94.75 275 GLY B C 1
ATOM 4407 O O . GLY B 1 275 ? 14.906 9.414 25.969 1 94.75 275 GLY B O 1
ATOM 4408 N N . TYR B 1 276 ? 14.211 7.363 25.688 1 95.44 276 TYR B N 1
ATOM 4409 C CA . TYR B 1 276 ? 13.961 7.188 27.109 1 95.44 276 TYR B CA 1
ATOM 4410 C C . TYR B 1 276 ? 15.07 6.379 27.766 1 95.44 276 TYR B C 1
ATOM 4412 O O . TYR B 1 276 ? 15.578 5.418 27.188 1 95.44 276 TYR B O 1
ATOM 4420 N N . GLN B 1 277 ? 15.328 6.773 28.922 1 91.5 277 GLN B N 1
ATOM 4421 C CA . GLN B 1 277 ? 16.422 6.133 29.656 1 91.5 277 GLN B CA 1
ATOM 4422 C C . GLN B 1 277 ? 15.914 4.945 30.469 1 91.5 277 GLN B C 1
ATOM 4424 O O . GLN B 1 277 ? 16.703 4.09 30.875 1 91.5 277 GLN B O 1
ATOM 4429 N N . SER B 1 278 ? 14.648 4.926 30.734 1 93.62 278 SER B N 1
ATOM 4430 C CA . SER B 1 278 ? 14.07 3.82 31.5 1 93.62 278 SER B CA 1
ATOM 4431 C C . SER B 1 278 ? 12.805 3.291 30.844 1 93.62 278 SER B C 1
ATOM 4433 O O . SER B 1 278 ? 12.023 4.062 30.281 1 93.62 278 SER B O 1
ATOM 4435 N N . GLN B 1 279 ? 12.688 2.002 30.953 1 94.81 279 GLN B N 1
ATOM 4436 C CA . GLN B 1 279 ? 11.484 1.349 30.438 1 94.81 279 GLN B CA 1
ATOM 4437 C C . GLN B 1 279 ? 10.242 1.818 31.172 1 94.81 279 GLN B C 1
ATOM 4439 O O . GLN B 1 279 ? 9.172 1.964 30.578 1 94.81 279 GLN B O 1
ATOM 4444 N N . ALA B 1 280 ? 10.406 2.051 32.406 1 95.44 280 ALA B N 1
ATOM 4445 C CA . ALA B 1 280 ? 9.281 2.484 33.25 1 95.44 280 ALA B CA 1
ATOM 4446 C C . ALA B 1 280 ? 8.758 3.844 32.781 1 95.44 280 ALA B C 1
ATOM 4448 O O . ALA B 1 280 ? 7.551 4.027 32.625 1 95.44 280 ALA B O 1
ATOM 4449 N N . ALA B 1 281 ? 9.641 4.762 32.625 1 95.94 281 ALA B N 1
ATOM 4450 C CA . ALA B 1 281 ? 9.258 6.098 32.156 1 95.94 281 ALA B CA 1
ATOM 4451 C C . ALA B 1 281 ? 8.609 6.043 30.781 1 95.94 281 ALA B C 1
ATOM 4453 O O . ALA B 1 281 ? 7.605 6.715 30.547 1 95.94 281 ALA B O 1
ATOM 4454 N N . PHE B 1 282 ? 9.188 5.254 29.938 1 96.69 282 PHE B N 1
ATOM 4455 C CA . PHE B 1 282 ? 8.641 5.055 28.594 1 96.69 282 PHE B CA 1
ATOM 4456 C C . PHE B 1 282 ? 7.227 4.48 28.672 1 96.69 282 PHE B C 1
ATOM 4458 O O . PHE B 1 282 ? 6.301 5.02 28.062 1 96.69 282 PHE B O 1
ATOM 4465 N N . SER B 1 283 ? 7.066 3.475 29.422 1 96.31 283 SER B N 1
ATOM 4466 C CA . SER B 1 283 ? 5.785 2.779 29.516 1 96.31 283 SER B CA 1
ATOM 4467 C C . SER B 1 283 ? 4.703 3.691 30.078 1 96.31 283 SER B C 1
ATOM 4469 O O . SER B 1 283 ? 3.559 3.66 29.609 1 96.31 283 SER B O 1
ATOM 4471 N N . LYS B 1 284 ? 5.066 4.426 31.016 1 96.56 284 LYS B N 1
ATOM 4472 C CA . LYS B 1 284 ? 4.121 5.363 31.609 1 96.56 284 LYS B CA 1
ATOM 4473 C C . LYS B 1 284 ? 3.625 6.371 30.578 1 96.56 284 LYS B C 1
ATOM 4475 O O . LYS B 1 284 ? 2.418 6.574 30.438 1 96.56 284 LYS B O 1
ATOM 4480 N N . LYS B 1 285 ? 4.527 6.949 29.906 1 96.19 285 LYS B N 1
ATOM 4481 C CA . LYS B 1 285 ? 4.168 7.965 28.922 1 96.19 285 LYS B CA 1
ATOM 4482 C C . LYS B 1 285 ? 3.375 7.352 27.766 1 96.19 285 LYS B C 1
ATOM 4484 O O . LYS B 1 285 ? 2.428 7.961 27.266 1 96.19 285 LYS B O 1
ATOM 4489 N N . PHE B 1 286 ? 3.791 6.23 27.375 1 96.75 286 PHE B N 1
ATOM 4490 C CA . PHE B 1 286 ? 3.082 5.531 26.312 1 96.75 286 PHE B CA 1
ATOM 4491 C C . PHE B 1 286 ? 1.633 5.273 26.703 1 96.75 286 PHE B C 1
ATOM 4493 O O . PHE B 1 286 ? 0.716 5.535 25.922 1 96.75 286 PHE B O 1
ATOM 4500 N N . LYS B 1 287 ? 1.438 4.852 27.875 1 95.62 287 LYS B N 1
ATOM 4501 C CA . LYS B 1 287 ? 0.088 4.594 28.375 1 95.62 287 LYS B CA 1
ATOM 4502 C C . LYS B 1 287 ? -0.728 5.883 28.438 1 95.62 287 LYS B C 1
ATOM 4504 O O . LYS B 1 287 ? -1.921 5.883 28.125 1 95.62 287 LYS B O 1
ATOM 4509 N N . GLU B 1 288 ? -0.119 6.867 28.891 1 95.5 288 GLU B N 1
ATOM 4510 C CA . GLU B 1 288 ? -0.789 8.164 28.922 1 95.5 288 GLU B CA 1
ATOM 4511 C C . GLU B 1 288 ? -1.24 8.578 27.531 1 95.5 288 GLU B C 1
ATOM 4513 O O . GLU B 1 288 ? -2.312 9.164 27.359 1 95.5 288 GLU B O 1
ATOM 4518 N N . THR B 1 289 ? -0.437 8.289 26.578 1 93.25 289 THR B N 1
ATOM 4519 C CA . THR B 1 289 ? -0.674 8.727 25.203 1 93.25 289 THR B CA 1
ATOM 4520 C C . THR B 1 289 ? -1.713 7.844 24.516 1 93.25 289 THR B C 1
ATOM 4522 O O . THR B 1 289 ? -2.621 8.344 23.859 1 93.25 289 THR B O 1
ATOM 4525 N N . TYR B 1 290 ? -1.665 6.516 24.688 1 93 290 TYR B N 1
ATOM 4526 C CA . TYR B 1 290 ? -2.473 5.59 23.891 1 93 290 TYR B CA 1
ATOM 4527 C C . TYR B 1 290 ? -3.543 4.934 24.766 1 93 290 TYR B C 1
ATOM 4529 O O . TYR B 1 290 ? -4.414 4.227 24.25 1 93 290 TYR B O 1
ATOM 4537 N N . GLY B 1 291 ? -3.438 5.156 26.062 1 91.44 291 GLY B N 1
ATOM 4538 C CA . GLY B 1 291 ? -4.445 4.641 26.969 1 91.44 291 GLY B CA 1
ATOM 4539 C C . GLY B 1 291 ? -4.191 3.205 27.391 1 91.44 291 GLY B C 1
ATOM 4540 O O . GLY B 1 291 ? -4.918 2.656 28.219 1 91.44 291 GLY B O 1
ATOM 4541 N N . GLU B 1 292 ? -3.207 2.656 26.828 1 90.44 292 GLU B N 1
ATOM 4542 C CA . GLU B 1 292 ? -2.842 1.289 27.172 1 90.44 292 GLU B CA 1
ATOM 4543 C C . GLU B 1 292 ? -1.325 1.118 27.234 1 90.44 292 GLU B C 1
ATOM 4545 O O . GLU B 1 292 ? -0.59 1.832 26.547 1 90.44 292 GLU B O 1
ATOM 4550 N N . ALA B 1 293 ? -0.915 0.153 28 1 91 293 ALA B N 1
ATOM 4551 C CA . ALA B 1 293 ? 0.512 -0.121 28.156 1 91 293 ALA B CA 1
ATOM 4552 C C . ALA B 1 293 ? 1.104 -0.68 26.859 1 91 293 ALA B C 1
ATOM 4554 O O . ALA B 1 293 ? 0.424 -1.384 26.109 1 91 293 ALA B O 1
ATOM 4555 N N . PRO B 1 294 ? 2.41 -0.362 26.641 1 89.19 294 PRO B N 1
ATOM 4556 C CA . PRO B 1 294 ? 3.049 -0.856 25.422 1 89.19 294 PRO B CA 1
ATOM 4557 C C . PRO B 1 294 ? 2.982 -2.377 25.297 1 89.19 294 PRO B C 1
ATOM 4559 O O . PRO B 1 294 ? 2.818 -2.9 24.188 1 89.19 294 PRO B O 1
ATOM 4562 N N . GLY B 1 295 ? 3.146 -3.033 26.375 1 81.38 295 GLY B N 1
ATOM 4563 C CA . GLY B 1 295 ? 3.062 -4.484 26.328 1 81.38 295 GLY B CA 1
ATOM 4564 C C . GLY B 1 295 ? 1.729 -4.988 25.812 1 81.38 295 GLY B C 1
ATOM 4565 O O . GLY B 1 295 ? 1.675 -5.988 25.094 1 81.38 295 GLY B O 1
ATOM 4566 N N . ARG B 1 296 ? 0.719 -4.277 26.141 1 77.75 296 ARG B N 1
ATOM 4567 C CA . ARG B 1 296 ? -0.622 -4.656 25.703 1 77.75 296 ARG B CA 1
ATOM 4568 C C . ARG B 1 296 ? -0.804 -4.41 24.203 1 77.75 296 ARG B C 1
ATOM 4570 O O . ARG B 1 296 ? -1.45 -5.203 23.516 1 77.75 296 ARG B O 1
ATOM 4577 N N . VAL B 1 297 ? -0.256 -3.277 23.812 1 77.12 297 VAL B N 1
ATOM 4578 C CA . VAL B 1 297 ? -0.342 -2.922 22.406 1 77.12 297 VAL B CA 1
ATOM 4579 C C . VAL B 1 297 ? 0.363 -3.982 21.562 1 77.12 297 VAL B C 1
ATOM 4581 O O . VAL B 1 297 ? -0.117 -4.352 20.484 1 77.12 297 VAL B O 1
ATOM 4584 N N . ARG B 1 298 ? 1.493 -4.41 21.953 1 70.94 298 ARG B N 1
ATOM 4585 C CA . ARG B 1 298 ? 2.232 -5.449 21.25 1 70.94 298 ARG B CA 1
ATOM 4586 C C . ARG B 1 298 ? 1.435 -6.746 21.188 1 70.94 298 ARG B C 1
ATOM 4588 O O . ARG B 1 298 ? 1.487 -7.473 20.203 1 70.94 298 ARG B O 1
ATOM 4595 N N . ALA B 1 299 ? 0.727 -7.043 22.375 1 58.62 299 ALA B N 1
ATOM 4596 C CA . ALA B 1 299 ? -0.037 -8.281 22.484 1 58.62 299 ALA B CA 1
ATOM 4597 C C . ALA B 1 299 ? -1.28 -8.242 21.594 1 58.62 299 ALA B C 1
ATOM 4599 O O . ALA B 1 299 ? -1.873 -9.281 21.297 1 58.62 299 ALA B O 1
ATOM 4600 N N . ARG B 1 300 ? -1.688 -7.062 20.984 1 56.25 300 ARG B N 1
ATOM 4601 C CA . ARG B 1 300 ? -2.855 -6.895 20.125 1 56.25 300 ARG B CA 1
ATOM 4602 C C . ARG B 1 300 ? -2.477 -7.031 18.641 1 56.25 300 ARG B C 1
ATOM 4604 O O . ARG B 1 300 ? -3.195 -7.664 17.875 1 56.25 300 ARG B O 1
#

Solvent-accessible surface area (backbone atoms only — not comparable to full-atom values): 30373 Å² total; per-residue (Å²): 131,56,69,53,30,49,38,48,58,56,18,58,63,40,24,39,67,54,35,34,39,32,31,18,77,70,42,20,40,72,42,74,61,47,58,81,32,29,19,42,33,38,35,28,69,35,43,56,33,32,36,40,38,73,92,71,49,73,44,79,41,39,55,44,24,33,43,38,22,55,64,9,64,37,34,35,40,26,33,77,63,62,90,57,72,67,55,82,60,50,75,44,82,60,74,79,37,39,33,36,34,36,72,61,93,71,52,55,24,36,31,43,33,30,35,36,37,37,45,72,72,24,65,54,60,68,41,50,56,74,56,50,76,42,45,37,77,68,59,47,91,75,43,53,58,44,52,52,50,50,53,50,51,55,52,64,76,37,83,54,81,28,46,62,56,30,44,22,22,48,36,38,24,45,50,42,51,52,51,48,47,43,51,71,74,44,75,55,80,35,21,62,56,21,31,62,68,32,86,40,53,18,46,29,53,49,49,42,73,73,42,51,24,54,89,78,45,67,62,60,40,12,53,56,27,72,40,52,58,68,56,33,55,54,50,43,27,68,34,37,72,45,50,70,63,60,52,49,49,48,50,22,47,35,49,44,52,49,44,49,58,71,33,33,66,48,67,57,54,45,19,45,59,39,48,34,92,38,49,64,62,36,38,50,50,38,20,71,73,69,72,44,44,56,71,56,58,49,45,62,130,56,71,54,29,51,38,48,58,56,19,58,65,42,24,41,67,55,36,33,39,30,32,16,76,72,40,19,39,71,43,73,61,44,58,81,30,29,19,43,32,39,36,28,69,36,44,56,32,30,37,40,39,72,91,71,50,72,46,81,43,38,58,44,21,32,43,37,22,56,63,9,64,37,35,34,41,28,34,77,61,62,89,57,73,66,57,82,60,50,75,43,80,59,76,79,37,40,34,36,34,36,72,60,93,71,51,56,24,35,30,43,33,30,37,37,37,37,46,71,71,24,66,54,60,69,41,49,58,73,56,50,75,42,46,39,77,69,59,50,89,74,42,55,58,44,51,52,51,50,53,49,50,56,52,65,76,38,84,55,81,27,45,64,57,31,44,22,22,49,36,39,26,46,50,42,52,52,51,48,48,43,52,72,74,43,76,56,80,34,22,63,55,21,30,62,69,32,87,39,54,19,46,29,52,48,50,43,71,72,41,51,25,55,89,78,44,66,62,59,39,12,53,55,28,72,38,52,56,67,58,33,54,54,51,43,26,69,34,39,70,45,48,71,64,59,52,48,49,48,51,22,46,36,48,43,52,49,44,48,58,71,31,34,67,47,67,56,54,46,19,45,58,39,48,33,94,41,49,64,62,37,38,52,51,38,18,71,72,71,74,45,44,56,70,56,58,49,44,61

Sequence (600 aa):
MNSIDTLIALANLRGSLDLRCQFQGDWALEHAPENLGVAPYHIVLSGSCRAELSGGQQVTLAEGDILLMPGGATHLLRSQGARIRPMQPRVIEGGVLKVHRLGGDQPDLDMLCGSFHYNRQSLLFGALPEYLVVSSREWQADGQLAALIGLLRSEADGEQLGARSFIDALSSALFTLILRAWLNRQAPVAGTFALLADKRLSKAWQAMLADPGHEWTIDSLATAATMSRATFMRGFVKVAGVSPWVLLTQLRMERAFNLLRQSRLSLLDIAAQVGYQSQAAFSKKFKETYGEAPGRVRARMNSIDTLIALANLRGSLDLRCQFQGDWALEHAPENLGVAPYHIVLSGSCRAELSGGQQVTLAEGDILLMPGGATHLLRSQGARIRPMQPRVIEGGVLKVHRLGGDQPDLDMLCGSFHYNRQSLLFGALPEYLVVSSREWQADGQLAALIGLLRSEADGEQLGARSFIDALSSALFTLILRAWLNRQAPVAGTFALLADKRLSKAWQAMLADPGHEWTIDSLATAATMSRATFMRGFVKVAGVSPWVLLTQLRMERAFNLLRQSRLSLLDIAAQVGYQSQAAFSKKFKETYGEAPGRVRAR

InterPro domains:
  IPR009057 Homedomain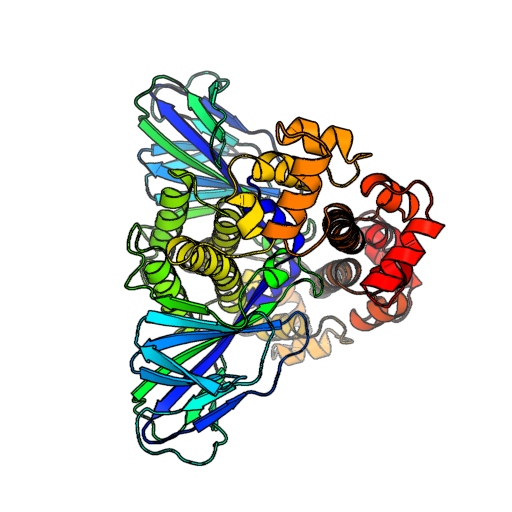-like superfamily [SSF46689] (198-245)
  IPR009057 Homedomain-like superfamily [SSF46689] (251-299)
  IPR011051 RmlC-like cupin domain superfamily [SSF51182] (42-81)
  IPR014710 RmlC-like jelly roll fold [G3DSA:2.60.120.10] (25-87)
  IPR018060 AraC-like, DNA binding HTH domain [PF12833] (221-300)
  IPR018060 AraC-like, DNA binding HTH domain [PS01124] (202-300)
  IPR018060 AraC-like, DNA binding HTH domain [SM00342] (215-298)
  IPR020449 Transcription regulator HTH, AraC- type, HTH domain [PR00032] (267-282)
  IPR020449 Transcription regulator HTH, AraC- type, HTH domain [PR00032] (282-298)
  IPR032783 AraC-type transcription regulator, ligand-binding domain [PF12852] (6-183)
  IPR050204 AraC/XylS family transcriptional regulators [PTHR46796] (40-300)